Protein AF-A0A319CTD7-F1 (afdb_monomer_lite)

Foldseek 3Di:
DDDDDDFDAFAPCPHPLNVVQLPDPPPPPVVPLDCVQKAWDPDCPVVLDWDKFFAAQKIWTAALLRATAKIKGQFLFFDQSMKMKGALPQDAQLVLVSNLVVSSVLSQQLVRHAFKRAAARHSVQFPIWIARQLGKIKTWGFAADPDPPPDGGQKTWMWIWDDFLQKIKIKTKMFGPFPVSVLNGIWHDNRIDMHDNDNQDPPCLRRDPPPDAWDWDADRPQQKIKIKGFSVSSDPVRCVQVVVPQFGIKIKIKGKDKPSHRFHCDPDIRCRSPPDDDRGGIIMMMMMIHTHIDHPRDDPSLGHGDDDDHDDDDNVLSNLLSCQLGQQWHWDDNHGDDRPDRRDLLTAIAGALSSPSHRWRALVSLLVSLVSLLVLLVVLVVPDDDRSVVSNVSSLSRLVSPLVLLLPADAPPQQQDWRTARRSSDGDDPSSCVSPPDTPSLQNSLSNLVSNLSSCVRNPVDDPVCVVVLVSNLRSVLVVQVVQCVQCVPPPLFHFDDDPVPDGHGDPVSSVSVLVSVVSCVVSVSDHDPGDDPVVD

Organism: NCBI:txid1448320

pLDDT: mean 79.02, std 16.35, range [29.17, 96.62]

Sequence (537 aa):
MSEFPYDPAPPQEKDPVFQSTLKVSQDTGLLETSDEYVSWLEEPSDNHMPLSFGADGVTASVGASGNLLQINRYLGAGVSGMFTADLENVPGPSRLPQRRECLQQCATDPRSGIGLLCGPENPGSISKIGYLHDRWPRFEIAVEHDGAHGWKHDICGSQQYHVADGVVTQHCQLEYHSRAALQRYLGLNSRLLIRDLDFCQPSDHSCKSGDDWHQKFQGPHGYSTIVTHNLLCISERAVEGAKEFDLDSVALVMAVFIDNKPCNIPSDSREWLSGDLQESGKVGVTMAYRLQLSSQNPHWISHIIKPSQALKLGFIFRRHLEHVLSVCTIPTTERPIKYDEPPSEDGKIALTCSDMSCHRVLTSASFFAIAFLLSVHAFLNAYEEGYAQTLKDRMKRVCEAHMKWVLTLKTQAEGIFMPYYWLSGKPFQDDCYRHCPSPNYLTETPLQVLMVTSIFQVLFPKTDSQKDFKSILEKRIESWYKHLKQIDPQGLSVWARKQDDGVPRYRLDDQIWIWRAMGCAEEMEFTPEGSYSSAGI

Radius of gyration: 25.44 Å; chains: 1; bounding box: 65×65×75 Å

Structure (mmCIF, N/CA/C/O backbone):
data_AF-A0A319CTD7-F1
#
_entry.id   AF-A0A319CTD7-F1
#
loop_
_atom_site.group_PDB
_atom_site.id
_atom_site.type_symbol
_atom_site.label_atom_id
_atom_site.label_alt_id
_atom_site.label_comp_id
_atom_site.label_asym_id
_atom_site.label_entity_id
_atom_site.label_seq_id
_atom_site.pdbx_PDB_ins_code
_atom_site.Cartn_x
_atom_site.Cartn_y
_atom_site.Cartn_z
_atom_site.occupancy
_atom_site.B_iso_or_equiv
_atom_site.auth_seq_id
_atom_site.auth_comp_id
_atom_site.auth_asym_id
_atom_site.auth_atom_id
_atom_site.pdbx_PDB_model_num
ATOM 1 N N . MET A 1 1 ? 9.669 -44.229 -3.290 1.00 35.53 1 MET A N 1
ATOM 2 C CA . MET A 1 1 ? 9.749 -43.476 -4.555 1.00 35.53 1 MET A CA 1
ATOM 3 C C . MET A 1 1 ? 8.506 -43.809 -5.354 1.00 35.53 1 MET A C 1
ATOM 5 O O . MET A 1 1 ? 8.463 -44.851 -5.989 1.00 35.53 1 MET A O 1
ATOM 9 N N . SER A 1 2 ? 7.466 -42.994 -5.208 1.00 29.17 2 SER A N 1
ATOM 10 C CA . SER A 1 2 ? 6.282 -43.011 -6.066 1.00 29.17 2 SER A CA 1
ATOM 11 C C . SER A 1 2 ? 6.485 -41.950 -7.140 1.00 29.17 2 SER A C 1
ATOM 13 O O . SER A 1 2 ? 6.845 -40.822 -6.807 1.00 29.17 2 SER A O 1
ATOM 15 N N . GLU A 1 3 ? 6.291 -42.312 -8.403 1.00 31.38 3 GLU A N 1
ATOM 16 C CA . GLU A 1 3 ? 6.330 -41.355 -9.508 1.00 31.38 3 GLU A CA 1
ATOM 17 C C . GLU A 1 3 ? 5.142 -40.397 -9.363 1.00 31.38 3 GLU A C 1
ATOM 19 O O . GLU A 1 3 ? 3.986 -40.825 -9.346 1.00 31.38 3 GLU A O 1
ATOM 24 N N . PHE A 1 4 ? 5.426 -39.104 -9.200 1.00 29.66 4 PHE A N 1
ATOM 25 C CA . PHE A 1 4 ? 4.397 -38.070 -9.268 1.00 29.66 4 PHE A CA 1
ATOM 26 C C . PHE A 1 4 ? 3.940 -37.914 -10.729 1.00 29.66 4 PHE A C 1
ATOM 28 O O . PHE A 1 4 ? 4.763 -38.068 -11.637 1.00 29.66 4 PHE A O 1
ATOM 35 N N . PRO A 1 5 ? 2.647 -37.644 -10.983 1.00 36.75 5 PRO A N 1
ATOM 36 C CA . PRO A 1 5 ? 2.139 -37.513 -12.341 1.00 36.75 5 PRO A CA 1
ATOM 37 C C . PRO A 1 5 ? 2.815 -36.343 -13.061 1.00 36.75 5 PRO A C 1
ATOM 39 O O . PRO A 1 5 ? 2.980 -35.265 -12.494 1.00 36.75 5 PRO A O 1
ATOM 42 N N . TYR A 1 6 ? 3.194 -36.590 -14.315 1.00 34.81 6 TYR A N 1
ATOM 43 C CA . TYR A 1 6 ? 3.879 -35.641 -15.191 1.00 34.81 6 TYR A CA 1
ATOM 44 C C . TYR A 1 6 ? 3.127 -34.303 -15.282 1.00 34.81 6 TYR A C 1
ATOM 46 O O . TYR A 1 6 ? 1.951 -34.274 -15.653 1.00 34.81 6 TYR A O 1
ATOM 54 N N . ASP A 1 7 ? 3.843 -33.215 -15.004 1.00 44.25 7 ASP A N 1
ATOM 55 C CA . ASP A 1 7 ? 3.448 -31.842 -15.328 1.00 44.25 7 ASP A CA 1
ATOM 56 C C . ASP A 1 7 ? 3.131 -31.747 -16.840 1.00 44.25 7 ASP A C 1
ATOM 58 O O . ASP A 1 7 ? 3.917 -32.262 -17.653 1.00 44.25 7 ASP A O 1
ATOM 62 N N . PRO A 1 8 ? 1.983 -31.178 -17.268 1.00 43.00 8 PRO A N 1
ATOM 63 C CA . PRO A 1 8 ? 1.729 -30.933 -18.682 1.00 43.00 8 PRO A CA 1
ATOM 64 C C . PRO A 1 8 ? 2.849 -30.069 -19.269 1.00 43.00 8 PRO A C 1
ATOM 66 O O . PRO A 1 8 ? 3.011 -28.910 -18.898 1.00 43.00 8 PRO A O 1
ATOM 69 N N . ALA A 1 9 ? 3.603 -30.645 -20.214 1.00 44.94 9 ALA A N 1
ATOM 70 C CA . ALA A 1 9 ? 4.763 -29.998 -20.820 1.00 44.94 9 ALA A CA 1
ATOM 71 C C . ALA A 1 9 ? 4.453 -28.541 -21.221 1.00 44.94 9 ALA A C 1
ATOM 73 O O . ALA A 1 9 ? 3.391 -28.302 -21.811 1.00 44.94 9 ALA A O 1
ATOM 74 N N . PRO A 1 10 ? 5.356 -27.579 -20.930 1.00 45.25 10 PRO A N 1
ATOM 75 C CA . PRO A 1 10 ? 5.086 -26.160 -21.124 1.00 45.25 10 PRO A CA 1
ATOM 76 C C . PRO A 1 10 ? 4.577 -25.891 -22.548 1.00 45.25 10 PRO A C 1
ATOM 78 O O . PRO A 1 10 ? 5.144 -26.424 -23.510 1.00 45.25 10 PRO A O 1
ATOM 81 N N . PRO A 1 11 ? 3.502 -25.091 -22.691 1.00 48.28 11 PRO A N 1
ATOM 82 C CA . PRO A 1 11 ? 2.771 -24.923 -23.947 1.00 48.28 11 PRO A CA 1
ATOM 83 C C . PRO A 1 11 ? 3.738 -24.494 -25.043 1.00 48.28 11 PRO A C 1
ATOM 85 O O . PRO A 1 11 ? 4.484 -23.546 -24.835 1.00 48.28 11 PRO A O 1
ATOM 88 N N . GLN A 1 12 ? 3.771 -25.157 -26.199 1.00 57.97 12 GLN A N 1
ATOM 89 C CA . GLN A 1 12 ? 4.714 -24.766 -27.257 1.00 57.97 12 GLN A CA 1
ATOM 90 C C . GLN A 1 12 ? 4.512 -23.294 -27.655 1.00 57.97 12 GLN A C 1
ATOM 92 O O . GLN A 1 12 ? 3.413 -22.770 -27.531 1.00 57.97 12 GLN A O 1
ATOM 97 N N . GLU A 1 13 ? 5.529 -22.626 -28.205 1.00 50.50 13 GLU A N 1
ATOM 98 C CA . GLU A 1 13 ? 5.428 -21.213 -28.626 1.00 50.50 13 GLU A CA 1
ATOM 99 C C . GLU A 1 13 ? 4.210 -20.936 -29.539 1.00 50.50 13 GLU A C 1
ATOM 101 O O . GLU A 1 13 ? 3.640 -19.849 -29.523 1.00 50.50 13 GLU A O 1
ATOM 106 N N . LYS A 1 14 ? 3.769 -21.940 -30.308 1.00 62.22 14 LYS A N 1
ATOM 107 C CA . LYS A 1 14 ? 2.599 -21.891 -31.205 1.00 62.22 14 LYS A CA 1
ATOM 108 C C . LYS A 1 14 ? 1.255 -22.193 -30.525 1.00 62.22 14 LYS A C 1
ATOM 110 O O . LYS A 1 14 ? 0.241 -22.256 -31.218 1.00 62.22 14 LYS A O 1
ATOM 115 N N . ASP A 1 15 ? 1.238 -22.427 -29.216 1.00 59.22 15 ASP A N 1
ATOM 116 C CA . ASP A 1 15 ? 0.028 -22.720 -28.453 1.00 59.22 15 ASP A CA 1
ATOM 117 C C . ASP A 1 15 ? -0.979 -21.558 -28.585 1.00 59.22 15 ASP A C 1
ATOM 119 O O . ASP A 1 15 ? -0.602 -20.400 -28.378 1.00 59.22 15 ASP A O 1
ATOM 123 N N . PRO A 1 16 ? -2.252 -21.821 -28.940 1.00 49.69 16 PRO A N 1
ATOM 124 C CA . PRO A 1 16 ? -3.228 -20.762 -29.178 1.00 49.69 16 PRO A CA 1
ATOM 125 C C . PRO A 1 16 ? -3.486 -19.855 -27.973 1.00 49.69 16 PRO A C 1
ATOM 127 O O . PRO A 1 16 ? -3.772 -18.678 -28.178 1.00 49.69 16 PRO A O 1
ATOM 130 N N . VAL A 1 17 ? -3.377 -20.373 -26.746 1.00 47.75 17 VAL A N 1
ATOM 131 C CA . VAL A 1 17 ? -3.600 -19.623 -25.502 1.00 47.75 17 VAL A CA 1
ATOM 132 C C . VAL A 1 17 ? -2.370 -18.770 -25.172 1.00 47.75 17 VAL A C 1
ATOM 134 O O . VAL A 1 17 ? -2.506 -17.615 -24.761 1.00 47.75 17 VAL A O 1
ATOM 137 N N . PHE A 1 18 ? -1.162 -19.279 -25.437 1.00 48.22 18 PHE A N 1
ATOM 138 C CA . PHE A 1 18 ? 0.084 -18.510 -25.316 1.00 48.22 18 PHE A CA 1
ATOM 139 C C . PHE A 1 18 ? 0.149 -17.397 -26.379 1.00 48.22 18 PHE A C 1
ATOM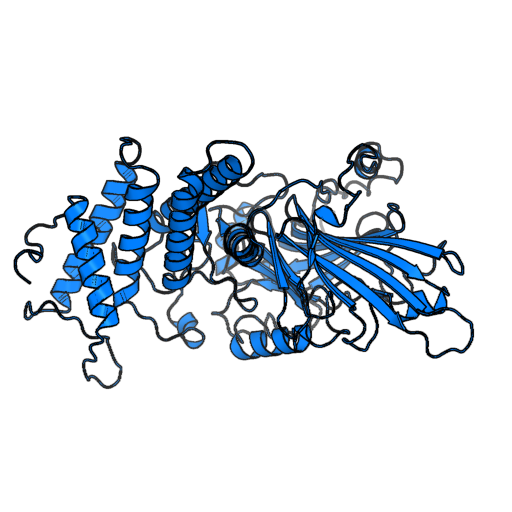 141 O O . PHE A 1 18 ? 0.483 -16.251 -26.088 1.00 48.22 18 PHE A O 1
ATOM 148 N N . GLN A 1 19 ? -0.290 -17.684 -27.605 1.00 54.03 19 GLN A N 1
ATOM 149 C CA . GLN A 1 19 ? -0.370 -16.707 -28.692 1.00 54.03 19 GLN A CA 1
ATOM 150 C C . GLN A 1 19 ? -1.512 -15.692 -28.519 1.00 54.03 19 GLN A C 1
ATOM 152 O O . GLN A 1 19 ? -1.326 -14.520 -28.837 1.00 54.03 19 GLN A O 1
ATOM 157 N N . SER A 1 20 ? -2.683 -16.071 -27.988 1.00 50.31 20 SER A N 1
ATOM 158 C CA . SER A 1 20 ? -3.747 -15.099 -27.664 1.00 50.31 20 SER A CA 1
ATOM 159 C C . SER A 1 20 ? -3.360 -14.162 -26.521 1.00 50.31 20 SER A C 1
ATOM 161 O O . SER A 1 20 ? -3.875 -13.053 -26.438 1.00 50.31 20 SER A O 1
ATOM 163 N N . THR A 1 21 ? -2.448 -14.618 -25.665 1.00 43.25 21 THR A N 1
ATOM 164 C CA . THR A 1 21 ? -1.842 -13.863 -24.565 1.00 43.25 21 THR A CA 1
ATOM 165 C C . THR A 1 21 ? -0.798 -12.868 -25.066 1.00 43.25 21 THR A C 1
ATOM 167 O O . THR A 1 21 ? -0.842 -11.696 -24.704 1.00 43.25 21 THR A O 1
ATOM 170 N N . LEU A 1 22 ? 0.124 -13.321 -25.924 1.00 41.09 22 LEU A N 1
ATOM 171 C CA . LEU A 1 22 ? 1.180 -12.485 -26.507 1.00 41.09 22 LEU A CA 1
ATOM 172 C C . LEU A 1 22 ? 0.671 -11.492 -27.557 1.00 41.09 22 LEU A C 1
ATOM 174 O O . LEU A 1 22 ? 1.380 -10.545 -27.897 1.00 41.0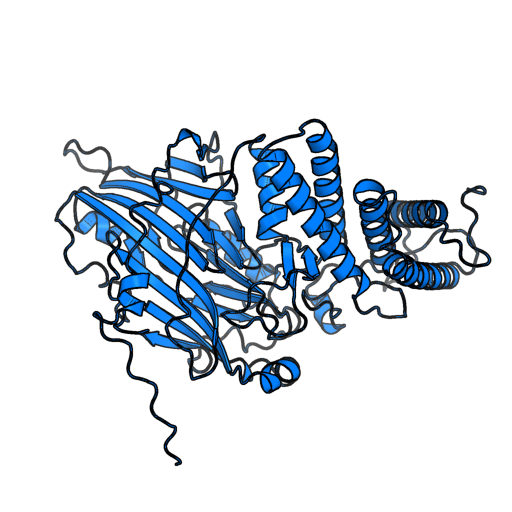9 22 LEU A O 1
ATOM 178 N N . LYS A 1 23 ? -0.559 -11.664 -28.053 1.00 47.00 23 LYS A N 1
ATOM 179 C CA . LYS A 1 23 ? -1.277 -10.628 -28.799 1.00 47.00 23 LYS A CA 1
ATOM 180 C C . LYS A 1 23 ? -1.644 -9.472 -27.870 1.00 47.00 23 LYS A C 1
ATOM 182 O O . LYS A 1 23 ? -2.797 -9.306 -27.474 1.00 47.00 23 LYS A O 1
ATOM 187 N N . VAL A 1 24 ? -0.641 -8.636 -27.593 1.00 42.53 24 VAL A N 1
ATOM 188 C CA . VAL A 1 24 ? -0.827 -7.246 -27.175 1.00 42.53 24 VAL A CA 1
ATOM 189 C C . VAL A 1 24 ? -1.903 -6.647 -28.072 1.00 42.53 24 VAL A C 1
ATOM 191 O O . VAL A 1 24 ? -1.808 -6.713 -29.300 1.00 42.53 24 VAL A O 1
ATOM 194 N N . SER A 1 25 ? -2.939 -6.089 -27.453 1.00 38.16 25 SER A N 1
ATOM 195 C CA . SER A 1 25 ? -3.988 -5.391 -28.181 1.00 38.16 25 SER A CA 1
ATOM 196 C C . SER A 1 25 ? -3.368 -4.180 -28.873 1.00 38.16 25 SER A C 1
ATOM 198 O O . SER A 1 25 ? -3.111 -3.161 -28.236 1.00 38.16 25 SER A O 1
ATOM 200 N N . GLN A 1 26 ? -3.133 -4.272 -30.183 1.00 39.84 26 GLN A N 1
ATOM 201 C CA . GLN A 1 26 ? -2.740 -3.109 -30.985 1.00 39.84 26 GLN A CA 1
ATOM 202 C C . GLN A 1 26 ? -3.813 -2.002 -30.911 1.00 39.84 26 GLN A C 1
ATOM 204 O O . GLN A 1 26 ? -3.487 -0.831 -31.060 1.00 39.84 26 GLN A O 1
ATOM 209 N N . ASP A 1 27 ? -5.055 -2.366 -30.563 1.00 35.69 27 ASP A N 1
ATOM 210 C CA . ASP A 1 27 ? -6.181 -1.457 -30.326 1.00 35.69 27 ASP A CA 1
ATOM 211 C C . ASP A 1 27 ? -6.210 -0.823 -28.917 1.00 35.69 27 ASP A C 1
ATOM 213 O O . ASP A 1 27 ? -7.039 0.050 -28.657 1.00 35.69 27 ASP A O 1
ATOM 217 N N . THR A 1 28 ? -5.334 -1.208 -27.972 1.00 41.44 28 THR A N 1
ATOM 218 C CA . THR A 1 28 ? -5.197 -0.427 -26.725 1.00 41.44 28 THR A CA 1
ATOM 219 C C . THR A 1 28 ? -4.349 0.817 -26.979 1.00 41.44 28 THR A C 1
ATOM 221 O O . THR A 1 28 ? -3.153 0.821 -26.694 1.00 41.44 28 THR A O 1
ATOM 224 N N . GLY A 1 29 ? -4.991 1.894 -27.450 1.00 38.78 29 GLY A N 1
ATOM 225 C CA . GLY A 1 29 ? -4.444 3.261 -27.571 1.00 38.78 29 GLY A CA 1
ATOM 226 C C . GLY A 1 29 ? -4.128 3.930 -26.222 1.00 38.78 29 GLY A C 1
ATOM 227 O O . GLY A 1 29 ? -4.472 5.079 -25.982 1.00 38.78 29 GLY A O 1
ATOM 228 N N . LEU A 1 30 ? -3.532 3.166 -25.308 1.00 41.50 30 LEU A N 1
ATOM 229 C CA . LEU A 1 30 ? -3.219 3.491 -23.915 1.00 41.50 30 LEU A CA 1
ATOM 230 C C . LEU A 1 30 ? -1.711 3.645 -23.677 1.00 41.50 30 LEU A C 1
ATOM 232 O O . LEU A 1 30 ? -1.299 4.075 -22.603 1.00 41.50 30 LEU A O 1
ATOM 236 N N . LEU A 1 31 ? -0.901 3.301 -24.683 1.00 45.28 31 LEU A N 1
ATOM 237 C CA . LEU A 1 31 ? 0.537 3.567 -24.742 1.00 45.28 31 LEU A CA 1
ATOM 238 C C . LEU A 1 31 ? 0.883 4.804 -25.586 1.00 45.28 31 LEU A C 1
ATOM 240 O O . LEU A 1 31 ? 2.048 5.187 -25.635 1.00 45.28 31 LEU A O 1
ATOM 244 N N . GLU A 1 32 ? -0.109 5.494 -26.162 1.00 43.88 32 GLU A N 1
ATOM 245 C CA . GLU A 1 32 ? 0.048 6.915 -26.490 1.00 43.88 32 GLU A CA 1
ATOM 246 C C . GLU A 1 32 ? 0.037 7.713 -25.181 1.00 43.88 32 GLU A C 1
ATOM 248 O O . GLU A 1 32 ? -0.953 8.330 -24.785 1.00 43.88 32 GLU A O 1
ATOM 253 N N . THR A 1 33 ? 1.167 7.670 -24.472 1.00 51.50 33 THR A N 1
ATOM 254 C CA . THR A 1 33 ? 1.425 8.463 -23.271 1.00 51.50 33 THR A CA 1
ATOM 255 C C . THR A 1 33 ? 1.647 9.921 -23.658 1.00 51.50 33 THR A C 1
ATOM 257 O O . THR A 1 33 ? 2.750 10.448 -23.516 1.00 51.50 33 THR A O 1
ATOM 260 N N . SER A 1 34 ? 0.592 10.570 -24.161 1.00 57.00 34 SER A N 1
ATOM 261 C CA . SER A 1 34 ? 0.551 12.018 -24.336 1.00 57.00 34 SER A CA 1
ATOM 262 C C . SER A 1 34 ? 1.003 12.668 -23.031 1.00 57.00 34 SER A C 1
ATOM 264 O O . SER A 1 34 ? 0.400 12.449 -21.973 1.00 57.00 34 SER A O 1
ATOM 266 N N . ASP A 1 35 ? 2.068 13.470 -23.106 1.00 64.88 35 ASP A N 1
ATOM 267 C CA . ASP A 1 35 ? 2.634 14.176 -21.951 1.00 64.88 35 ASP A CA 1
ATOM 268 C C . ASP A 1 35 ? 1.602 15.096 -21.275 1.00 64.88 35 ASP A C 1
ATOM 270 O O . ASP A 1 35 ? 1.760 15.453 -20.110 1.00 64.88 35 ASP A O 1
ATOM 274 N N . GLU A 1 36 ? 0.493 15.400 -21.960 1.00 68.19 36 GLU A N 1
ATOM 275 C CA . GLU A 1 36 ? -0.690 16.056 -21.409 1.00 68.19 36 GLU A CA 1
ATOM 276 C C . GLU A 1 36 ? -1.218 15.386 -20.126 1.00 68.19 36 GLU A C 1
ATOM 278 O O . GLU A 1 36 ? -1.726 16.082 -19.243 1.00 68.19 36 GLU A O 1
ATOM 283 N N . TYR A 1 37 ? -1.091 14.063 -19.973 1.00 70.75 37 TYR A N 1
ATOM 284 C CA . TYR A 1 37 ? -1.564 13.330 -18.789 1.00 70.75 37 TYR A CA 1
ATOM 285 C C . TYR A 1 37 ? -0.498 13.093 -17.714 1.00 70.75 37 TYR A C 1
ATOM 287 O O . TYR A 1 37 ? -0.826 12.555 -16.649 1.00 70.75 37 TYR A O 1
ATOM 295 N N . VAL A 1 38 ? 0.749 13.506 -17.954 1.00 75.69 38 VAL A N 1
ATOM 296 C CA . VAL A 1 38 ? 1.815 13.423 -16.955 1.00 75.69 38 VAL A CA 1
ATOM 297 C C . VAL A 1 38 ? 1.849 14.706 -16.146 1.00 75.69 38 VAL A C 1
ATOM 299 O O . VAL A 1 38 ? 1.927 15.812 -16.675 1.00 75.69 38 VAL A O 1
ATOM 302 N N . SER A 1 39 ? 1.811 14.555 -14.829 1.00 78.44 39 SER A N 1
ATOM 303 C CA . SER A 1 39 ? 2.027 15.669 -13.914 1.00 78.44 39 SER A CA 1
ATOM 304 C C . SER A 1 39 ? 3.464 15.615 -13.415 1.00 78.44 39 SER A C 1
ATOM 306 O O . SER A 1 39 ? 3.810 14.752 -12.608 1.00 78.44 39 SER A O 1
ATOM 308 N N . TRP A 1 40 ? 4.302 16.491 -13.966 1.00 84.81 40 TRP A N 1
ATOM 309 C CA . TRP A 1 40 ? 5.715 16.626 -13.618 1.00 84.81 40 TRP A CA 1
ATOM 310 C C . TRP A 1 40 ? 5.889 17.339 -12.275 1.00 84.81 40 TRP A C 1
ATOM 312 O O . TRP A 1 40 ? 5.128 18.249 -11.949 1.00 84.81 40 TRP A O 1
ATOM 322 N N . LEU A 1 41 ? 6.899 16.934 -11.506 1.00 79.75 41 LEU A N 1
ATOM 323 C CA . LEU A 1 41 ? 7.380 17.696 -10.356 1.00 79.75 41 LEU A CA 1
ATOM 324 C C . LEU A 1 41 ? 8.176 18.901 -10.873 1.00 79.75 41 LEU A C 1
ATOM 326 O O . LEU A 1 41 ? 9.040 18.732 -11.731 1.00 79.75 41 LEU A O 1
ATOM 330 N N . GLU A 1 42 ? 7.866 20.101 -10.375 1.00 67.06 42 GLU A N 1
ATOM 331 C CA . GLU A 1 42 ? 8.428 21.354 -10.907 1.00 67.06 42 GLU A CA 1
ATOM 332 C C . GLU A 1 42 ? 9.948 21.450 -10.703 1.00 67.06 42 GLU A C 1
ATOM 334 O O . GLU A 1 42 ? 10.643 21.926 -11.596 1.00 67.06 42 GLU A O 1
ATOM 339 N N . GLU A 1 43 ? 10.473 20.895 -9.603 1.00 60.12 43 GLU A N 1
ATOM 340 C CA . GLU A 1 43 ? 11.905 20.649 -9.404 1.00 60.12 43 GLU A CA 1
ATOM 341 C C . GLU A 1 43 ? 12.127 19.299 -8.688 1.00 60.12 43 GLU A C 1
ATOM 343 O O . GLU A 1 43 ? 11.400 18.973 -7.743 1.00 60.12 43 GLU A O 1
ATOM 348 N N . PRO A 1 44 ? 13.144 18.497 -9.066 1.00 54.88 44 PRO A N 1
ATOM 349 C CA . PRO A 1 44 ? 13.590 17.339 -8.293 1.00 54.88 44 PRO A CA 1
ATOM 350 C C . PRO A 1 44 ? 14.471 17.778 -7.103 1.00 54.88 44 PRO A C 1
ATOM 352 O O . PRO A 1 44 ? 15.585 17.288 -6.935 1.00 54.88 44 PRO A O 1
ATOM 355 N N . SER A 1 45 ? 13.984 18.712 -6.280 1.00 47.75 45 SER A N 1
ATOM 356 C CA . SER A 1 45 ? 14.713 19.272 -5.133 1.00 47.75 45 SER A CA 1
ATOM 357 C C . SER A 1 45 ? 15.046 18.185 -4.102 1.00 47.75 45 SER A C 1
ATOM 359 O O . SER A 1 45 ? 14.140 17.708 -3.415 1.00 47.75 45 SER A O 1
ATOM 361 N N . ASP A 1 46 ? 16.319 17.780 -4.019 1.00 55.50 46 ASP A N 1
ATOM 362 C CA . ASP A 1 46 ? 16.877 16.794 -3.074 1.00 55.50 46 ASP A CA 1
ATOM 363 C C . ASP A 1 46 ? 15.967 15.577 -2.814 1.00 55.50 46 ASP A C 1
ATOM 365 O O . ASP A 1 46 ? 15.804 15.112 -1.681 1.00 55.50 46 ASP A O 1
ATOM 369 N N . ASN A 1 47 ? 15.332 15.064 -3.878 1.00 55.72 47 ASN A N 1
ATOM 370 C CA . ASN A 1 47 ? 14.262 14.065 -3.801 1.00 55.72 47 ASN A CA 1
ATOM 371 C C . ASN A 1 47 ? 14.804 12.646 -3.540 1.00 55.72 47 ASN A C 1
ATOM 373 O O . ASN A 1 47 ? 14.610 11.710 -4.309 1.00 55.72 47 ASN A O 1
ATOM 377 N N . HIS A 1 48 ? 15.450 12.478 -2.389 1.00 68.50 48 HIS A N 1
ATOM 378 C CA . HIS A 1 48 ? 15.913 11.213 -1.821 1.00 68.50 48 HIS A CA 1
ATOM 379 C C . HIS A 1 48 ? 14.772 10.303 -1.331 1.00 68.50 48 HIS A C 1
ATOM 381 O O . HIS A 1 48 ? 15.028 9.225 -0.792 1.00 68.50 48 HIS A O 1
ATOM 387 N N . MET A 1 49 ? 13.512 10.738 -1.454 1.00 81.00 49 MET A N 1
ATOM 388 C CA . MET A 1 49 ? 12.365 9.979 -0.972 1.00 81.00 49 MET A CA 1
ATOM 389 C C . MET A 1 49 ? 11.857 8.984 -2.028 1.00 81.00 49 MET A C 1
ATOM 391 O O . MET A 1 49 ? 11.533 9.389 -3.144 1.00 81.00 49 MET A O 1
ATOM 395 N N . PRO A 1 50 ? 11.730 7.692 -1.680 1.00 89.88 50 PRO A N 1
ATOM 396 C CA . PRO A 1 50 ? 11.172 6.683 -2.575 1.00 89.88 50 PRO A CA 1
ATOM 397 C C . PRO A 1 50 ? 9.691 6.932 -2.887 1.00 89.88 50 PRO A C 1
ATOM 399 O O . PRO A 1 50 ? 8.894 7.294 -2.017 1.00 89.88 50 PRO A O 1
ATOM 402 N N . LEU A 1 51 ? 9.297 6.667 -4.131 1.00 92.25 51 LEU A N 1
ATOM 403 C CA . LEU A 1 51 ? 7.933 6.860 -4.615 1.00 92.25 51 LEU A CA 1
ATOM 404 C C . LEU A 1 51 ? 7.178 5.530 -4.540 1.00 92.25 51 LEU A C 1
ATOM 406 O O . LEU A 1 51 ? 7.520 4.578 -5.237 1.00 92.25 51 LEU A O 1
ATOM 410 N N . SER A 1 52 ? 6.135 5.453 -3.712 1.00 93.38 52 SER A N 1
ATOM 411 C CA . SER A 1 52 ? 5.286 4.252 -3.622 1.00 93.38 52 SER A CA 1
ATOM 412 C C . SER A 1 52 ? 3.997 4.383 -4.433 1.00 93.38 52 SER A C 1
ATOM 414 O O . SER A 1 52 ? 3.418 5.465 -4.487 1.00 93.38 52 SER A O 1
ATOM 416 N N . PHE A 1 53 ? 3.524 3.296 -5.036 1.00 93.38 53 PHE A N 1
ATOM 417 C CA . PHE A 1 53 ? 2.338 3.218 -5.902 1.00 93.38 53 PHE A CA 1
ATOM 418 C C . PHE A 1 53 ? 1.701 1.817 -5.808 1.00 93.38 53 PHE A C 1
ATOM 420 O O . PHE A 1 53 ? 2.305 0.914 -5.234 1.00 93.38 53 PHE A O 1
ATOM 427 N N . GLY A 1 54 ? 0.474 1.616 -6.301 1.00 91.88 54 GLY A N 1
ATOM 428 C CA . GLY A 1 54 ? -0.201 0.321 -6.144 1.00 91.88 54 GLY A CA 1
ATOM 429 C C . GLY A 1 54 ? -1.546 0.166 -6.855 1.00 91.88 54 GLY A C 1
ATOM 430 O O . GLY A 1 54 ? -2.040 1.085 -7.518 1.00 91.88 54 GLY A O 1
ATOM 431 N N . ALA A 1 55 ? -2.129 -1.024 -6.724 1.00 85.19 55 ALA A N 1
ATOM 432 C CA . ALA A 1 55 ? -3.487 -1.400 -7.114 1.00 85.19 55 ALA A CA 1
ATOM 433 C C . ALA A 1 55 ? -3.907 -2.671 -6.368 1.00 85.19 55 ALA A C 1
ATOM 435 O O . ALA A 1 55 ? -3.106 -3.592 -6.250 1.00 85.19 55 ALA A O 1
ATOM 436 N N . ASP A 1 56 ? -5.161 -2.745 -5.920 1.00 82.81 56 ASP A N 1
ATOM 437 C CA . ASP A 1 56 ? -5.847 -4.011 -5.609 1.00 82.81 56 ASP A CA 1
ATOM 438 C C . ASP A 1 56 ? -5.072 -4.962 -4.669 1.00 82.81 56 ASP A C 1
ATOM 440 O O . ASP A 1 56 ? -5.044 -6.179 -4.842 1.00 82.81 56 ASP A O 1
ATOM 444 N N . GLY A 1 57 ? -4.417 -4.387 -3.652 1.00 85.44 57 GLY A N 1
ATOM 445 C CA . GLY A 1 57 ? -3.632 -5.121 -2.652 1.00 85.44 57 GLY A CA 1
ATOM 446 C C . GLY A 1 57 ? -2.181 -5.412 -3.033 1.00 85.44 57 GLY A C 1
ATOM 447 O O . GLY A 1 57 ? -1.457 -5.969 -2.208 1.00 85.44 57 GLY A O 1
ATOM 448 N N . VAL A 1 58 ? -1.747 -5.012 -4.231 1.00 89.75 58 VAL A N 1
ATOM 449 C CA . VAL A 1 58 ? -0.342 -4.939 -4.649 1.00 89.75 58 VAL A CA 1
ATOM 450 C C . VAL A 1 58 ? 0.165 -3.510 -4.507 1.00 89.75 58 VAL A C 1
ATOM 452 O O . VAL A 1 58 ? -0.443 -2.567 -5.014 1.00 89.75 58 VAL A O 1
ATOM 455 N N . THR A 1 59 ? 1.317 -3.348 -3.865 1.00 94.88 59 THR A N 1
ATOM 456 C CA . THR A 1 59 ? 2.048 -2.079 -3.804 1.00 94.88 59 THR A CA 1
ATOM 457 C C . THR A 1 59 ? 3.474 -2.267 -4.297 1.00 94.88 59 THR A C 1
ATOM 459 O O . THR A 1 59 ? 4.009 -3.373 -4.312 1.00 94.88 59 THR A O 1
ATOM 462 N N . ALA A 1 60 ? 4.100 -1.180 -4.713 1.00 95.81 60 ALA A N 1
ATOM 463 C CA . ALA A 1 60 ? 5.486 -1.138 -5.137 1.00 95.81 60 ALA A CA 1
ATOM 464 C C . ALA A 1 60 ? 6.113 0.186 -4.706 1.00 95.81 60 ALA A C 1
ATOM 466 O O . ALA A 1 60 ? 5.413 1.190 -4.551 1.00 95.81 60 ALA A O 1
ATOM 467 N N . SER A 1 61 ? 7.431 0.194 -4.534 1.00 96.12 61 SER A N 1
ATOM 468 C CA . SER A 1 61 ? 8.203 1.400 -4.225 1.00 96.12 61 SER A CA 1
ATOM 469 C C . SER A 1 61 ? 9.399 1.496 -5.160 1.00 96.12 61 SER A C 1
ATOM 471 O O . SER A 1 61 ? 10.126 0.518 -5.303 1.00 96.12 61 SER A O 1
ATOM 473 N N . VAL A 1 62 ? 9.626 2.661 -5.765 1.00 95.19 62 VAL A N 1
ATOM 474 C CA . VAL A 1 62 ? 10.798 2.958 -6.608 1.00 95.19 62 VAL A CA 1
ATOM 475 C C . VAL A 1 62 ? 11.685 4.014 -5.952 1.00 95.19 62 VAL A C 1
ATOM 477 O O . VAL A 1 62 ? 11.194 4.862 -5.207 1.00 95.19 62 VAL A O 1
ATOM 480 N N . GLY A 1 63 ? 12.991 3.948 -6.198 1.00 93.06 63 GLY A N 1
ATOM 481 C CA . GLY A 1 63 ? 13.960 4.936 -5.726 1.00 93.06 63 GLY A CA 1
ATOM 482 C C . GLY A 1 63 ? 13.919 6.240 -6.524 1.00 93.06 63 GLY A C 1
ATOM 483 O O . GLY A 1 63 ? 13.209 6.362 -7.524 1.00 93.06 63 GLY A O 1
ATOM 484 N N . ALA A 1 64 ? 14.740 7.202 -6.106 1.00 90.06 64 ALA A N 1
ATOM 485 C CA . ALA A 1 64 ? 14.979 8.445 -6.837 1.00 90.06 64 ALA A CA 1
ATOM 486 C C . ALA A 1 64 ? 15.525 8.179 -8.252 1.00 90.06 64 ALA A C 1
ATOM 488 O O . ALA A 1 64 ? 15.184 8.896 -9.186 1.00 90.06 64 ALA A O 1
ATOM 489 N N . SER A 1 65 ? 16.308 7.102 -8.406 1.00 89.56 65 SER A N 1
ATOM 490 C CA . SER A 1 65 ? 16.843 6.580 -9.671 1.00 89.56 65 SER A CA 1
ATOM 491 C C . SER A 1 65 ? 15.810 5.903 -10.581 1.00 89.56 65 SER A C 1
ATOM 493 O O . SER A 1 65 ? 16.183 5.324 -11.595 1.00 89.56 65 SER A O 1
ATOM 495 N N . GLY A 1 66 ? 14.534 5.872 -10.199 1.00 92.06 66 GLY A N 1
ATOM 496 C CA . GLY A 1 66 ? 13.510 5.117 -10.915 1.00 92.06 66 GLY A CA 1
ATOM 497 C C . GLY A 1 66 ? 13.580 3.603 -10.732 1.00 92.06 66 GLY A C 1
ATOM 498 O O . GLY A 1 66 ? 12.613 2.936 -11.068 1.00 92.06 66 GLY A O 1
ATOM 499 N N . ASN A 1 67 ? 14.639 3.032 -10.151 1.00 94.19 67 ASN A N 1
ATOM 500 C CA . ASN A 1 67 ? 14.722 1.587 -9.922 1.00 94.19 67 ASN A CA 1
ATOM 501 C C . ASN A 1 67 ? 13.663 1.093 -8.926 1.00 94.19 67 ASN A C 1
ATOM 503 O O . ASN A 1 67 ? 13.428 1.710 -7.885 1.00 94.19 67 ASN A O 1
ATOM 507 N N . LEU A 1 68 ? 13.085 -0.078 -9.191 1.00 95.88 68 LEU A N 1
ATOM 508 C CA . LEU A 1 68 ? 12.139 -0.746 -8.297 1.00 95.88 68 LEU A CA 1
ATOM 509 C C . LEU A 1 68 ? 12.860 -1.286 -7.053 1.00 95.88 68 LEU A C 1
ATOM 511 O O . LEU A 1 68 ? 13.785 -2.072 -7.177 1.00 95.88 68 LEU A O 1
ATOM 515 N N . LEU A 1 69 ? 12.448 -0.892 -5.849 1.00 96.00 69 LEU A N 1
ATOM 516 C CA . LEU A 1 69 ? 13.082 -1.300 -4.584 1.00 96.00 69 LEU A CA 1
ATOM 517 C C . LEU A 1 69 ? 12.414 -2.532 -3.969 1.00 96.00 69 LEU A C 1
ATOM 519 O O . LEU A 1 69 ? 13.092 -3.412 -3.442 1.00 96.00 69 LEU A O 1
ATOM 523 N N . GLN A 1 70 ? 11.080 -2.561 -4.012 1.00 95.88 70 GLN A N 1
ATOM 524 C CA . GLN A 1 70 ? 10.264 -3.629 -3.442 1.00 95.88 70 GLN A CA 1
ATOM 525 C C . GLN A 1 70 ? 8.879 -3.700 -4.094 1.00 95.88 70 GLN A C 1
ATOM 527 O O . GLN A 1 70 ? 8.355 -2.689 -4.572 1.00 95.88 70 GLN A O 1
ATOM 532 N N . ILE A 1 71 ? 8.271 -4.883 -4.031 1.00 96.62 71 ILE A N 1
ATOM 533 C CA . ILE A 1 71 ? 6.856 -5.144 -4.324 1.00 96.62 71 ILE A CA 1
ATOM 534 C C . ILE A 1 71 ? 6.245 -5.796 -3.088 1.00 96.62 71 ILE A C 1
ATOM 536 O O . ILE A 1 71 ? 6.807 -6.759 -2.580 1.00 96.62 71 ILE A O 1
ATOM 540 N N . ASN A 1 72 ? 5.084 -5.336 -2.632 1.00 96.00 72 ASN A N 1
ATOM 541 C CA . ASN A 1 72 ? 4.321 -6.002 -1.579 1.00 96.00 72 ASN A CA 1
ATOM 542 C C . ASN A 1 72 ? 2.984 -6.503 -2.130 1.00 96.00 72 ASN A C 1
ATOM 544 O O . ASN A 1 72 ? 2.387 -5.854 -2.989 1.00 96.00 72 ASN A O 1
ATOM 548 N N . ARG A 1 73 ? 2.486 -7.636 -1.628 1.00 94.00 73 ARG A N 1
ATOM 549 C CA . ARG A 1 73 ? 1.134 -8.124 -1.927 1.00 94.00 73 ARG A CA 1
ATOM 550 C C . ARG A 1 73 ? 0.504 -8.820 -0.731 1.00 94.00 73 ARG A C 1
ATOM 552 O O . ARG A 1 73 ? 1.114 -9.708 -0.132 1.00 94.00 73 ARG A O 1
ATOM 559 N N . TYR A 1 74 ? -0.746 -8.468 -0.433 1.00 90.62 74 TYR A N 1
ATOM 560 C CA . TYR A 1 74 ? -1.557 -9.266 0.478 1.00 90.62 74 TYR A CA 1
ATOM 561 C C . TYR A 1 74 ? -2.004 -10.549 -0.222 1.00 90.62 74 TYR A C 1
ATOM 563 O O . TYR A 1 74 ? -2.622 -10.510 -1.285 1.00 90.62 74 TYR A O 1
ATOM 571 N N . LEU A 1 75 ? -1.662 -11.684 0.378 1.00 88.94 75 LEU A N 1
ATOM 572 C CA . LEU A 1 75 ? -1.951 -13.022 -0.132 1.00 88.94 75 LEU A CA 1
ATOM 573 C C . LEU A 1 75 ? -2.852 -13.825 0.815 1.00 88.94 75 LEU A C 1
ATOM 575 O O . LEU A 1 75 ? -3.317 -14.895 0.441 1.00 88.94 75 LEU A O 1
ATOM 579 N N . GLY A 1 76 ? -3.102 -13.344 2.037 1.00 84.62 76 GLY A N 1
ATOM 580 C CA . GLY A 1 76 ? -3.914 -14.053 3.037 1.00 84.62 76 GLY A CA 1
ATOM 581 C C . GLY A 1 76 ? -3.254 -15.309 3.629 1.00 84.62 76 GLY A C 1
ATOM 582 O O . GLY A 1 76 ? -3.884 -16.014 4.412 1.00 84.62 76 GLY A O 1
ATOM 583 N N . ALA A 1 77 ? -1.989 -15.573 3.290 1.00 84.75 77 ALA A N 1
ATOM 584 C CA . ALA A 1 77 ? -1.146 -16.620 3.870 1.00 84.75 77 ALA A CA 1
ATOM 585 C C . ALA A 1 77 ? -0.053 -16.016 4.774 1.00 84.75 77 ALA A C 1
ATOM 587 O O . ALA A 1 77 ? 0.164 -14.804 4.768 1.00 84.75 77 ALA A O 1
ATOM 588 N N . GLY A 1 78 ? 0.657 -16.853 5.533 1.00 84.12 78 GLY A N 1
ATOM 589 C CA . GLY A 1 78 ? 1.655 -16.380 6.498 1.00 84.12 78 GLY A CA 1
ATOM 590 C C . GLY A 1 78 ? 1.033 -15.842 7.795 1.00 84.12 78 GLY A C 1
ATOM 591 O O . GLY A 1 78 ? -0.167 -15.978 8.047 1.00 84.12 78 GLY A O 1
ATOM 592 N N . VAL A 1 79 ? 1.862 -15.231 8.637 1.00 84.12 79 VAL A N 1
ATOM 593 C CA . VAL A 1 79 ? 1.455 -14.604 9.902 1.00 84.12 79 VAL A CA 1
ATOM 594 C C . VAL A 1 79 ? 0.841 -13.229 9.644 1.00 84.12 79 VAL A C 1
ATOM 596 O O . VAL A 1 79 ? -0.237 -12.929 10.169 1.00 84.12 79 VAL A O 1
ATOM 599 N N . SER A 1 80 ? 1.488 -12.402 8.816 1.00 86.69 80 SER A N 1
ATOM 600 C CA . SER A 1 80 ? 1.025 -11.033 8.549 1.00 86.69 80 SER A CA 1
ATOM 601 C C . SER A 1 80 ? -0.102 -10.966 7.508 1.00 86.69 80 SER A C 1
ATOM 603 O O . SER A 1 80 ? -0.928 -10.045 7.536 1.00 86.69 80 SER A O 1
ATOM 605 N N . GLY A 1 81 ? -0.150 -11.946 6.597 1.00 88.06 81 GLY A N 1
ATOM 606 C CA . GLY A 1 81 ? -0.981 -11.932 5.391 1.00 88.06 81 GLY A CA 1
ATOM 607 C C . GLY A 1 81 ? -0.335 -11.229 4.188 1.00 88.06 81 GLY A C 1
ATOM 608 O O . GLY A 1 81 ? -0.858 -11.345 3.081 1.00 88.06 81 GLY A O 1
ATOM 609 N N . MET A 1 82 ? 0.767 -10.497 4.388 1.00 92.12 82 MET A N 1
ATOM 610 C CA . MET A 1 82 ? 1.427 -9.639 3.400 1.00 92.12 82 MET A CA 1
ATOM 611 C C . MET A 1 82 ? 2.861 -10.096 3.157 1.00 92.12 82 MET A C 1
ATOM 613 O O . MET A 1 82 ? 3.674 -10.166 4.075 1.00 92.12 82 MET A O 1
ATOM 617 N N . PHE A 1 83 ? 3.188 -10.333 1.893 1.00 93.44 83 PHE A N 1
ATOM 618 C CA . PHE A 1 83 ? 4.544 -10.662 1.478 1.00 93.44 83 PHE A CA 1
ATOM 619 C C . PHE A 1 83 ? 5.187 -9.463 0.803 1.00 93.44 83 PHE A C 1
ATOM 621 O O . PHE A 1 83 ? 4.519 -8.724 0.081 1.00 93.44 83 PHE A O 1
ATOM 628 N N . THR A 1 84 ? 6.486 -9.303 1.017 1.00 95.44 84 THR A N 1
ATOM 629 C CA . THR A 1 84 ? 7.347 -8.393 0.264 1.00 95.44 84 THR A CA 1
ATOM 630 C C . THR A 1 84 ? 8.303 -9.204 -0.605 1.00 95.44 84 THR A C 1
ATOM 632 O O . THR A 1 84 ? 8.717 -10.298 -0.220 1.00 95.44 84 THR A O 1
ATOM 635 N N . ALA A 1 85 ? 8.637 -8.679 -1.775 1.00 95.62 85 ALA A N 1
ATOM 636 C CA . ALA A 1 85 ? 9.761 -9.099 -2.591 1.00 95.62 85 ALA A CA 1
ATOM 637 C C . ALA A 1 85 ? 10.684 -7.891 -2.751 1.00 95.62 85 ALA A C 1
ATOM 639 O O . ALA A 1 85 ? 10.286 -6.881 -3.333 1.00 95.62 85 ALA A O 1
ATOM 640 N N . ASP A 1 86 ? 11.887 -7.982 -2.197 1.00 95.75 86 ASP A N 1
ATOM 641 C CA . ASP A 1 86 ? 12.816 -6.865 -2.041 1.00 95.75 86 ASP A CA 1
ATOM 642 C C . ASP A 1 86 ? 14.276 -7.343 -2.038 1.00 95.75 86 ASP A C 1
ATOM 644 O O . ASP A 1 86 ? 14.560 -8.542 -2.048 1.00 95.75 86 ASP A O 1
ATOM 648 N N . LEU A 1 87 ? 15.222 -6.403 -2.075 1.00 93.25 87 LEU A N 1
ATOM 649 C CA . LEU A 1 87 ? 16.651 -6.707 -2.195 1.00 93.25 87 LEU A CA 1
ATOM 650 C C . LEU A 1 87 ? 17.168 -7.644 -1.085 1.00 93.25 87 LEU A C 1
ATOM 652 O O . LEU A 1 87 ? 16.785 -7.555 0.086 1.00 93.25 87 LEU A O 1
ATOM 656 N N . GLU A 1 88 ? 18.104 -8.522 -1.452 1.00 92.06 88 GLU A N 1
ATOM 657 C CA . GLU A 1 88 ? 18.715 -9.505 -0.545 1.00 92.06 88 GLU A CA 1
ATOM 658 C C . GLU A 1 88 ? 19.374 -8.852 0.686 1.00 92.06 88 GLU A C 1
ATOM 660 O O . GLU A 1 88 ? 19.210 -9.340 1.803 1.00 92.06 88 GLU A O 1
ATOM 665 N N . ASN A 1 89 ? 20.044 -7.708 0.503 1.00 92.19 89 ASN A N 1
ATOM 666 C CA . ASN A 1 89 ? 20.735 -6.971 1.568 1.00 92.19 89 ASN A CA 1
ATOM 667 C C . ASN A 1 89 ? 19.802 -6.242 2.554 1.00 92.19 89 ASN A C 1
ATOM 669 O O . ASN A 1 89 ? 20.272 -5.811 3.608 1.00 92.19 89 ASN A O 1
ATOM 673 N N . VAL A 1 90 ? 18.510 -6.085 2.241 1.00 93.44 90 VAL A N 1
ATOM 674 C CA . VAL A 1 90 ? 17.569 -5.391 3.128 1.00 93.44 90 VAL A CA 1
ATOM 675 C C . VAL A 1 90 ? 17.304 -6.254 4.370 1.00 93.44 90 VAL A C 1
ATOM 677 O O . VAL A 1 90 ? 16.966 -7.430 4.235 1.00 93.44 90 VAL A O 1
ATOM 680 N N . PRO A 1 91 ? 17.418 -5.708 5.596 1.00 92.38 91 PRO A N 1
ATOM 681 C CA . PRO A 1 91 ? 17.126 -6.450 6.816 1.00 92.38 91 PRO A CA 1
ATOM 682 C C . PRO A 1 91 ? 15.724 -7.077 6.837 1.00 92.38 91 PRO A C 1
ATOM 684 O O . PRO A 1 91 ? 14.738 -6.482 6.382 1.00 92.38 91 PRO A O 1
ATOM 687 N N . GLY A 1 92 ? 15.641 -8.278 7.419 1.00 89.25 92 GLY A N 1
ATOM 688 C CA . GLY A 1 92 ? 14.379 -8.988 7.607 1.00 89.25 92 GLY A CA 1
ATOM 689 C C . GLY A 1 92 ? 13.381 -8.206 8.478 1.00 89.25 92 GLY A C 1
ATOM 690 O O . GLY A 1 92 ? 13.790 -7.331 9.250 1.00 89.25 92 GLY A O 1
ATOM 691 N N . PRO A 1 93 ? 12.071 -8.494 8.372 1.00 89.56 93 PRO A N 1
ATOM 692 C CA . PRO A 1 93 ? 11.024 -7.565 8.805 1.00 89.56 93 PRO A CA 1
ATOM 693 C C . PRO A 1 93 ? 11.067 -7.192 10.290 1.00 89.56 93 PRO A C 1
ATOM 695 O O . PRO A 1 93 ? 10.908 -6.018 10.619 1.00 89.56 93 PRO A O 1
ATOM 698 N N . SER A 1 94 ? 11.381 -8.129 11.187 1.00 86.31 94 SER A N 1
ATOM 699 C CA . SER A 1 94 ? 11.529 -7.870 12.631 1.00 86.31 94 SER A CA 1
ATOM 700 C C . SER A 1 94 ? 12.575 -6.800 12.988 1.00 86.31 94 SER A C 1
ATOM 702 O O . SER A 1 94 ? 12.477 -6.164 14.037 1.00 86.31 94 SER A O 1
ATOM 704 N N . ARG A 1 95 ? 13.532 -6.500 12.099 1.00 88.44 95 ARG A N 1
ATOM 705 C CA . ARG A 1 95 ? 14.542 -5.440 12.271 1.00 88.44 95 ARG A CA 1
ATOM 706 C C . ARG A 1 95 ? 14.071 -4.105 11.676 1.00 88.44 95 ARG A C 1
ATOM 708 O O . ARG A 1 95 ? 14.767 -3.491 10.870 1.00 88.44 95 ARG A O 1
ATOM 715 N N . LEU A 1 96 ? 12.868 -3.663 12.060 1.00 86.88 96 LEU A N 1
ATOM 716 C CA . LEU A 1 96 ? 12.164 -2.521 11.453 1.00 86.88 96 LEU A CA 1
ATOM 717 C C . LEU A 1 96 ? 12.994 -1.228 11.289 1.00 86.88 96 LEU A C 1
ATOM 719 O O . LEU A 1 96 ? 12.956 -0.665 10.192 1.00 86.88 96 LEU A O 1
ATOM 723 N N . PRO A 1 97 ? 13.748 -0.735 12.297 1.00 89.12 97 PRO A N 1
ATOM 724 C CA . PRO A 1 97 ? 14.555 0.476 12.133 1.00 89.12 97 PRO A CA 1
ATOM 725 C C . PRO A 1 97 ? 15.636 0.314 11.059 1.00 89.12 97 PRO A C 1
ATOM 727 O O . PRO A 1 97 ? 15.728 1.143 10.157 1.00 89.12 97 PRO A O 1
ATOM 730 N N . GLN A 1 98 ? 16.389 -0.790 11.107 1.00 91.62 98 GLN A N 1
ATOM 731 C CA . GLN A 1 98 ? 17.455 -1.091 10.150 1.00 91.62 98 GLN A CA 1
ATOM 732 C C . GLN A 1 98 ? 16.894 -1.349 8.746 1.00 91.62 98 GLN A C 1
ATOM 734 O O . GLN A 1 98 ? 17.490 -0.939 7.754 1.00 91.62 98 GLN A O 1
ATOM 739 N N . ARG A 1 99 ? 15.727 -2.001 8.651 1.00 92.31 99 ARG A N 1
ATOM 740 C CA . ARG A 1 99 ? 15.006 -2.223 7.392 1.00 92.31 99 ARG A CA 1
ATOM 741 C C . ARG A 1 99 ? 14.618 -0.899 6.737 1.00 92.31 99 ARG A C 1
ATOM 743 O O . ARG A 1 99 ? 14.880 -0.716 5.552 1.00 92.31 99 ARG A O 1
ATOM 750 N N . ARG A 1 100 ? 14.036 0.034 7.502 1.00 90.88 100 ARG A N 1
ATOM 751 C CA . ARG A 1 100 ? 13.672 1.371 7.007 1.00 90.88 100 ARG A CA 1
ATOM 752 C C . ARG A 1 100 ? 14.901 2.151 6.541 1.00 90.88 100 ARG A C 1
ATOM 754 O O . ARG A 1 100 ? 14.879 2.694 5.444 1.00 90.88 100 ARG A O 1
ATOM 761 N N . GLU A 1 101 ? 15.956 2.180 7.353 1.00 92.56 101 GLU A N 1
ATOM 762 C CA . GLU A 1 101 ? 17.207 2.872 7.027 1.00 92.56 101 GLU A CA 1
ATOM 763 C C . GLU A 1 101 ? 17.845 2.309 5.748 1.00 92.56 101 GLU A C 1
ATOM 765 O O . GLU A 1 101 ? 18.178 3.066 4.840 1.00 92.56 101 GLU A O 1
ATOM 770 N N . CYS A 1 102 ? 17.930 0.982 5.623 1.00 94.44 102 CYS A N 1
ATOM 771 C CA . CYS A 1 102 ? 18.463 0.325 4.433 1.00 94.44 102 CYS A CA 1
ATOM 772 C C . CYS A 1 102 ? 17.618 0.614 3.181 1.00 94.44 102 CYS A C 1
ATOM 774 O O . CYS A 1 102 ? 18.177 0.960 2.144 1.00 94.44 102 CYS A O 1
ATOM 776 N N . LEU A 1 103 ? 16.282 0.552 3.269 1.00 93.81 103 LEU A N 1
ATOM 777 C CA . LEU A 1 103 ? 15.396 0.906 2.152 1.00 93.81 103 LEU A CA 1
ATOM 778 C C . LEU A 1 103 ? 15.529 2.383 1.748 1.00 93.81 103 LEU A C 1
ATOM 780 O O . LEU A 1 103 ? 15.486 2.690 0.559 1.00 93.81 103 LEU A O 1
ATOM 784 N N . GLN A 1 104 ? 15.729 3.290 2.709 1.00 92.31 104 GLN A N 1
ATOM 785 C CA . GLN A 1 104 ? 15.970 4.709 2.441 1.00 92.31 104 GLN A CA 1
ATOM 786 C C . GLN A 1 104 ? 17.335 4.942 1.773 1.00 92.31 104 GLN A C 1
ATOM 788 O O . GLN A 1 104 ? 17.422 5.725 0.833 1.00 92.31 104 GLN A O 1
ATOM 793 N N . GLN A 1 105 ? 18.385 4.227 2.190 1.00 92.88 105 GLN A N 1
ATOM 794 C CA . GLN A 1 105 ? 19.686 4.246 1.510 1.00 92.88 105 GLN A CA 1
ATOM 795 C C . GLN A 1 105 ? 19.563 3.708 0.073 1.00 92.88 105 GLN A C 1
ATOM 797 O O . GLN A 1 105 ? 19.972 4.384 -0.871 1.00 92.88 105 GLN A O 1
ATOM 802 N N . CYS A 1 106 ? 18.913 2.552 -0.111 1.00 93.69 106 CYS A N 1
ATOM 803 C CA . CYS A 1 106 ? 18.656 1.953 -1.426 1.00 93.69 106 CYS A CA 1
ATOM 804 C C . CYS A 1 106 ? 17.840 2.879 -2.343 1.00 93.69 106 CYS A C 1
ATOM 806 O O . CYS A 1 106 ? 18.084 2.909 -3.543 1.00 93.69 106 CYS A O 1
ATOM 808 N N . ALA A 1 107 ? 16.919 3.682 -1.799 1.00 92.38 107 ALA A N 1
ATOM 809 C CA . ALA A 1 107 ? 16.172 4.673 -2.573 1.00 92.38 107 ALA A CA 1
ATOM 810 C C . ALA A 1 107 ? 17.045 5.786 -3.181 1.00 92.38 107 ALA A C 1
ATOM 812 O O . ALA A 1 107 ? 16.603 6.444 -4.121 1.00 92.38 107 ALA A O 1
ATOM 813 N N . THR A 1 108 ? 18.262 5.992 -2.668 1.00 90.62 108 THR A N 1
ATOM 814 C CA . THR A 1 108 ? 19.209 7.010 -3.155 1.00 90.62 108 THR A CA 1
ATOM 815 C C . THR A 1 108 ? 20.347 6.452 -4.014 1.00 90.62 108 THR A C 1
ATOM 817 O O . THR A 1 108 ? 20.997 7.220 -4.720 1.00 90.62 108 THR A O 1
ATOM 820 N N . ASP A 1 109 ? 20.586 5.137 -3.987 1.00 90.94 109 ASP A N 1
ATOM 821 C CA . ASP A 1 109 ? 21.646 4.480 -4.761 1.00 90.94 109 ASP A CA 1
ATOM 822 C C . ASP A 1 109 ? 21.114 4.000 -6.126 1.00 90.94 109 ASP A C 1
ATOM 824 O O . ASP A 1 109 ? 20.309 3.070 -6.175 1.00 90.94 109 ASP A O 1
ATOM 828 N N . PRO A 1 110 ? 21.579 4.552 -7.263 1.00 89.06 110 PRO A N 1
ATOM 829 C CA . PRO A 1 110 ? 21.083 4.178 -8.591 1.00 89.06 110 PRO A CA 1
ATOM 830 C C . PRO A 1 110 ? 21.488 2.770 -9.046 1.00 89.06 110 PRO A C 1
ATOM 832 O O . PRO A 1 110 ? 21.058 2.320 -10.105 1.00 89.06 110 PRO A O 1
ATOM 835 N N . ARG A 1 111 ? 22.281 2.047 -8.251 1.00 89.50 111 ARG A N 1
ATOM 836 C CA . ARG A 1 111 ? 22.606 0.628 -8.469 1.00 89.50 111 ARG A CA 1
ATOM 837 C C . ARG A 1 111 ? 21.735 -0.303 -7.620 1.00 89.50 111 ARG A C 1
ATOM 839 O O . ARG A 1 111 ? 21.750 -1.514 -7.834 1.00 89.50 111 ARG A O 1
ATOM 846 N N . SER A 1 112 ? 20.972 0.248 -6.677 1.00 92.81 112 SER A N 1
ATOM 847 C CA . SER A 1 112 ? 20.025 -0.494 -5.852 1.00 92.81 112 SER A CA 1
ATOM 848 C C . SER A 1 112 ? 18.677 -0.613 -6.562 1.00 92.81 112 SER A C 1
ATOM 850 O O . SER A 1 112 ? 18.123 0.366 -7.061 1.00 92.81 112 SER A O 1
ATOM 852 N N . GLY A 1 113 ? 18.152 -1.836 -6.604 1.00 93.12 113 GLY A N 1
ATOM 853 C CA . GLY A 1 113 ? 16.839 -2.165 -7.154 1.00 93.12 113 GLY A CA 1
ATOM 854 C C . GLY A 1 113 ? 16.726 -3.627 -7.587 1.00 93.12 113 GLY A C 1
ATOM 855 O O . GLY A 1 113 ? 17.738 -4.275 -7.846 1.00 93.12 113 GLY A O 1
ATOM 856 N N . ILE A 1 114 ? 15.507 -4.154 -7.641 1.00 93.62 114 ILE A N 1
ATOM 857 C CA . ILE A 1 114 ? 15.171 -5.499 -8.115 1.00 93.62 114 ILE A CA 1
ATOM 858 C C . ILE A 1 114 ? 14.727 -5.454 -9.582 1.00 93.62 114 ILE A C 1
ATOM 860 O O . ILE A 1 114 ? 14.097 -4.495 -10.022 1.00 93.62 114 ILE A O 1
ATOM 864 N N . GLY A 1 115 ? 15.029 -6.513 -10.332 1.00 90.50 115 GLY A N 1
ATOM 865 C CA . GLY A 1 115 ? 14.690 -6.622 -11.747 1.00 90.50 115 GLY A CA 1
ATOM 866 C C . GLY A 1 115 ? 15.453 -5.640 -12.627 1.00 90.50 115 GLY A C 1
ATOM 867 O O . GLY A 1 115 ? 16.681 -5.589 -12.566 1.00 90.50 115 GLY A O 1
ATOM 868 N N . LEU A 1 116 ? 14.738 -4.937 -13.501 1.00 89.88 116 LEU A N 1
ATOM 869 C CA . LEU A 1 116 ? 15.312 -4.096 -14.547 1.00 89.88 116 LEU A CA 1
ATOM 870 C C . LEU A 1 116 ? 15.887 -2.805 -13.950 1.00 89.88 116 LEU A C 1
ATOM 872 O O . LEU A 1 116 ? 15.150 -1.921 -13.512 1.00 89.88 116 LEU A O 1
ATOM 876 N N . LEU A 1 117 ? 17.211 -2.690 -13.986 1.00 91.25 117 LEU A N 1
ATOM 877 C CA . LEU A 1 117 ? 17.944 -1.469 -13.670 1.00 91.25 117 LEU A CA 1
ATOM 878 C C . LEU A 1 117 ? 18.105 -0.664 -14.959 1.00 91.25 117 LEU A C 1
ATOM 880 O O . LEU A 1 117 ? 18.577 -1.206 -15.961 1.00 91.25 117 LEU A O 1
ATOM 884 N N . CYS A 1 118 ? 17.697 0.602 -14.942 1.00 85.56 118 CYS A N 1
ATOM 885 C CA . CYS A 1 118 ? 17.652 1.446 -16.131 1.00 85.56 118 CYS A CA 1
ATOM 886 C C . CYS A 1 118 ? 18.153 2.855 -15.802 1.00 85.56 118 CYS A C 1
ATOM 888 O O . CYS A 1 118 ? 17.422 3.665 -15.241 1.00 85.56 118 CYS A O 1
ATOM 890 N N . GLY A 1 119 ? 19.397 3.153 -16.172 1.00 77.88 119 GLY A N 1
ATOM 891 C CA . GLY A 1 119 ? 20.029 4.448 -15.939 1.00 77.88 119 GLY A CA 1
ATOM 892 C C . GLY A 1 119 ? 21.515 4.333 -15.578 1.00 77.88 119 GLY A C 1
ATOM 893 O O . GLY A 1 119 ? 22.063 3.233 -15.488 1.00 77.88 119 GLY A O 1
ATOM 894 N N . PRO A 1 120 ? 22.202 5.470 -15.399 1.00 69.06 120 PRO A N 1
ATOM 895 C CA . PRO A 1 120 ? 23.612 5.502 -15.039 1.00 69.06 120 PRO A CA 1
ATOM 896 C C . PRO A 1 120 ? 23.863 5.318 -13.545 1.00 69.06 120 PRO A C 1
ATOM 898 O O . PRO A 1 120 ? 23.016 5.587 -12.700 1.00 69.06 120 PRO A O 1
ATOM 901 N N . GLU A 1 121 ? 25.105 4.951 -13.221 1.00 72.25 121 GLU A N 1
ATOM 902 C CA . GLU A 1 121 ? 25.609 4.814 -11.847 1.00 72.25 121 GLU A CA 1
ATOM 903 C C . GLU A 1 121 ? 25.589 6.129 -11.036 1.00 72.25 121 GLU A C 1
ATOM 905 O O . GLU A 1 121 ? 25.836 6.106 -9.832 1.00 72.25 121 GLU A O 1
ATOM 910 N N . ASN A 1 122 ? 25.276 7.264 -11.673 1.00 67.19 122 ASN A N 1
ATOM 911 C CA . ASN A 1 122 ? 25.124 8.572 -11.042 1.00 67.19 122 ASN A CA 1
ATOM 912 C C . ASN A 1 122 ? 23.638 8.975 -11.011 1.00 67.19 122 ASN A C 1
ATOM 914 O O . ASN A 1 122 ? 23.019 9.069 -12.071 1.00 67.19 122 ASN A O 1
ATOM 918 N N . PRO A 1 123 ? 23.052 9.301 -9.842 1.00 58.19 123 PRO A N 1
ATOM 919 C CA . PRO A 1 123 ? 21.620 9.598 -9.748 1.00 58.19 123 PRO A CA 1
ATOM 920 C C . PRO A 1 123 ? 21.222 10.932 -10.412 1.00 58.19 123 PRO A C 1
ATOM 922 O O . PRO A 1 123 ? 20.045 11.157 -10.674 1.00 58.19 123 PRO A O 1
ATOM 925 N N . GLY A 1 124 ? 22.185 11.808 -10.727 1.00 61.59 124 GLY A N 1
ATOM 926 C CA . GLY A 1 124 ? 21.945 13.125 -11.334 1.00 61.59 124 GLY A CA 1
ATOM 927 C C . GLY A 1 124 ? 21.512 13.127 -12.808 1.00 61.59 124 GLY A C 1
ATOM 928 O O . GLY A 1 124 ? 21.335 14.200 -13.371 1.00 61.59 124 GLY A O 1
ATOM 929 N N . SER A 1 125 ? 21.356 11.966 -13.454 1.00 68.69 125 SER A N 1
ATOM 930 C CA . SER A 1 125 ? 20.969 11.864 -14.877 1.00 68.69 125 SER A CA 1
ATOM 931 C C . SER A 1 125 ? 19.474 11.616 -15.114 1.00 68.69 125 SER A C 1
ATOM 933 O O . SER A 1 125 ? 19.053 11.349 -16.244 1.00 68.69 125 SER A O 1
ATOM 935 N N . ILE A 1 126 ? 18.656 11.697 -14.065 1.00 77.12 126 ILE A N 1
ATOM 936 C CA . ILE A 1 126 ? 17.203 11.796 -14.209 1.00 77.12 126 ILE A CA 1
ATOM 937 C C . ILE A 1 126 ? 16.852 13.267 -14.337 1.00 77.12 126 ILE A C 1
ATOM 939 O O . ILE A 1 126 ? 17.017 14.056 -13.412 1.00 77.12 126 ILE A O 1
ATOM 943 N N . SER A 1 127 ? 16.371 13.623 -15.522 1.00 75.75 127 SER A N 1
ATOM 944 C CA . SER A 1 127 ? 16.041 14.999 -15.874 1.00 75.75 127 SER A CA 1
ATOM 945 C C . SER A 1 127 ? 14.699 15.443 -15.293 1.00 75.75 127 SER A C 1
ATOM 947 O O . SER A 1 127 ? 14.535 16.618 -14.971 1.00 75.75 127 SER A O 1
ATOM 949 N N . LYS A 1 128 ? 13.732 14.520 -15.165 1.00 87.62 128 LYS A N 1
ATOM 950 C CA . LYS A 1 128 ? 12.394 14.790 -14.618 1.00 87.62 128 LYS A CA 1
ATOM 951 C C . LYS A 1 128 ? 11.808 13.568 -13.927 1.00 87.62 128 LYS A C 1
ATOM 953 O O . LYS A 1 128 ? 12.012 12.436 -14.361 1.00 87.62 128 LYS A O 1
ATOM 958 N N . ILE A 1 129 ? 10.993 13.836 -12.913 1.00 90.38 129 ILE A N 1
ATOM 959 C CA . ILE A 1 129 ? 10.124 12.869 -12.242 1.00 90.38 129 ILE A CA 1
ATOM 960 C C . ILE A 1 129 ? 8.691 13.390 -12.360 1.00 90.38 129 ILE A C 1
ATOM 962 O O . ILE A 1 129 ? 8.434 14.577 -12.156 1.00 90.38 129 ILE A O 1
ATOM 966 N N . GLY A 1 130 ? 7.750 12.518 -12.693 1.00 90.19 130 GLY A N 1
ATOM 967 C CA . GLY A 1 130 ? 6.337 12.846 -12.810 1.00 90.19 130 GLY A CA 1
ATOM 968 C C . GLY A 1 130 ? 5.445 11.654 -12.503 1.00 90.19 130 GLY A C 1
ATOM 969 O O . GLY A 1 130 ? 5.910 10.572 -12.151 1.00 90.19 130 GLY A O 1
ATOM 970 N N . TYR A 1 131 ? 4.139 11.857 -12.635 1.00 88.25 131 TYR A N 1
ATOM 971 C CA . TYR A 1 131 ? 3.149 10.797 -12.480 1.00 88.25 131 TYR A CA 1
ATOM 972 C C . TYR A 1 131 ? 2.142 10.835 -13.624 1.00 88.25 131 TYR A C 1
ATOM 974 O O . TYR A 1 131 ? 1.427 11.826 -13.797 1.00 88.25 131 TYR A O 1
ATOM 982 N N . LEU A 1 132 ? 2.044 9.733 -14.365 1.00 83.50 132 LEU A N 1
ATOM 983 C CA . LEU A 1 132 ? 0.932 9.487 -15.274 1.00 83.50 132 LEU A CA 1
ATOM 984 C C . LEU A 1 132 ? -0.332 9.248 -14.438 1.00 83.50 132 LEU A C 1
ATOM 986 O O . LEU A 1 132 ? -0.333 8.442 -13.500 1.00 83.50 132 LEU A O 1
ATOM 990 N N . HIS A 1 133 ? -1.391 10.000 -14.740 1.00 79.38 133 HIS A N 1
ATOM 991 C CA . HIS A 1 133 ? -2.667 9.948 -14.014 1.00 79.38 133 HIS A CA 1
ATOM 992 C C . HIS A 1 133 ? -2.520 10.073 -12.478 1.00 79.38 133 HIS A C 1
ATOM 994 O O . HIS A 1 133 ? -3.312 9.509 -11.727 1.00 79.38 133 HIS A O 1
ATOM 1000 N N . ASP A 1 134 ? -1.465 10.755 -12.005 1.00 79.50 134 ASP A N 1
ATOM 1001 C CA . ASP A 1 134 ? -1.173 11.028 -10.583 1.00 79.50 134 ASP A CA 1
ATOM 1002 C C . ASP A 1 134 ? -0.965 9.806 -9.675 1.00 79.50 134 ASP A C 1
ATOM 1004 O O . ASP A 1 134 ? -0.861 9.914 -8.447 1.00 79.50 134 ASP A O 1
ATOM 1008 N N . ARG A 1 135 ? -0.859 8.634 -10.295 1.00 81.75 135 ARG A N 1
ATOM 1009 C CA . ARG A 1 135 ? -0.765 7.336 -9.630 1.00 81.75 135 ARG A CA 1
ATOM 1010 C C . ARG A 1 135 ? 0.508 6.590 -10.006 1.00 81.75 135 ARG A C 1
ATOM 1012 O O . ARG A 1 135 ? 1.060 5.871 -9.179 1.00 81.75 135 ARG A O 1
ATOM 1019 N N . TRP A 1 136 ? 0.976 6.790 -11.234 1.00 88.62 136 TRP A N 1
ATOM 1020 C CA . TRP A 1 136 ? 1.944 5.939 -11.914 1.00 88.62 136 TRP A CA 1
ATOM 1021 C C . TRP A 1 136 ? 3.273 6.672 -12.151 1.00 88.62 136 TRP A C 1
ATOM 1023 O O . TRP A 1 136 ? 3.327 7.511 -13.054 1.00 88.62 136 TRP A O 1
ATOM 1033 N N . PRO A 1 137 ? 4.337 6.397 -11.365 1.00 93.00 137 PRO A N 1
ATOM 1034 C CA . PRO A 1 137 ? 5.618 7.091 -11.498 1.00 93.00 137 PRO A CA 1
ATOM 1035 C C . PRO A 1 137 ? 6.194 7.010 -12.916 1.00 93.00 137 PRO A C 1
ATOM 1037 O O . PRO A 1 137 ? 6.289 5.920 -13.485 1.00 93.00 137 PRO A O 1
ATOM 1040 N N . ARG A 1 138 ? 6.591 8.165 -13.458 1.00 92.62 138 ARG A N 1
ATOM 1041 C CA . ARG A 1 138 ? 7.314 8.322 -14.723 1.00 92.62 138 ARG A CA 1
ATOM 1042 C C . ARG A 1 138 ? 8.621 9.072 -14.482 1.00 92.62 138 ARG A C 1
ATOM 1044 O O . ARG A 1 138 ? 8.635 10.068 -13.762 1.00 92.62 138 ARG A O 1
ATOM 1051 N N . PHE A 1 139 ? 9.690 8.619 -15.117 1.00 92.62 139 PHE A N 1
ATOM 1052 C CA . PHE A 1 139 ? 11.021 9.217 -15.068 1.00 92.62 139 PHE A CA 1
ATOM 1053 C C . PHE A 1 139 ? 11.470 9.536 -16.495 1.00 92.62 139 PHE A C 1
ATOM 1055 O O . PHE A 1 139 ? 11.248 8.725 -17.392 1.00 92.62 139 PHE A O 1
ATOM 1062 N N . GLU A 1 140 ? 12.104 10.690 -16.703 1.00 92.31 140 GLU A N 1
ATOM 1063 C CA . GLU A 1 140 ? 12.764 11.048 -17.968 1.00 92.31 140 GLU A CA 1
ATOM 1064 C C . GLU A 1 140 ? 14.277 10.981 -17.770 1.00 92.31 140 GLU A C 1
ATOM 1066 O O . GLU A 1 140 ? 14.865 11.772 -17.024 1.00 92.31 140 GLU A O 1
ATOM 1071 N N . ILE A 1 141 ? 14.904 10.024 -18.441 1.00 90.56 141 ILE A N 1
ATOM 1072 C CA . ILE A 1 141 ? 16.324 9.701 -18.347 1.00 90.56 141 ILE A CA 1
ATOM 1073 C C . ILE A 1 141 ? 17.061 10.475 -19.440 1.00 90.56 141 ILE A C 1
ATOM 1075 O O . ILE A 1 141 ? 16.683 10.420 -20.610 1.00 90.56 141 ILE A O 1
ATOM 1079 N N . ALA A 1 142 ? 18.129 11.183 -19.075 1.00 89.00 142 ALA A N 1
ATOM 1080 C CA . ALA A 1 142 ? 19.006 11.862 -20.022 1.00 89.00 142 ALA A CA 1
ATOM 1081 C C . ALA A 1 142 ? 20.452 11.795 -19.517 1.00 89.00 142 ALA A C 1
ATOM 1083 O O . ALA A 1 142 ? 20.851 12.529 -18.614 1.00 89.00 142 ALA A O 1
ATOM 1084 N N . VAL A 1 143 ? 21.242 10.893 -20.097 1.00 85.44 143 VAL A N 1
ATOM 1085 C CA . VAL A 1 143 ? 22.645 10.673 -19.728 1.00 85.44 143 VAL A CA 1
ATOM 1086 C C . VAL A 1 143 ? 23.519 11.458 -20.694 1.00 85.44 143 VAL A C 1
ATOM 1088 O O . VAL A 1 143 ? 23.603 11.098 -21.864 1.00 85.44 143 VAL A O 1
ATOM 1091 N N . GLU A 1 144 ? 24.117 12.563 -20.249 1.00 82.88 144 GLU A N 1
ATOM 1092 C CA . GLU A 1 144 ? 25.032 13.357 -21.083 1.00 82.88 144 GLU A CA 1
ATOM 1093 C C . GLU A 1 144 ? 26.258 12.543 -21.519 1.00 82.88 144 GLU A C 1
ATOM 1095 O O . GLU A 1 144 ? 26.727 11.664 -20.796 1.00 82.88 144 GLU A O 1
ATOM 1100 N N . HIS A 1 145 ? 26.740 12.815 -22.733 1.00 75.31 145 HIS A N 1
ATOM 1101 C CA . HIS A 1 145 ? 27.911 12.158 -23.309 1.00 75.31 145 HIS A CA 1
ATOM 1102 C C . HIS A 1 145 ? 29.148 13.055 -23.155 1.00 75.31 145 HIS A C 1
ATOM 1104 O O . HIS A 1 145 ? 29.145 14.188 -23.631 1.00 75.31 145 HIS A O 1
ATOM 1110 N N . ASP A 1 146 ? 30.233 12.535 -22.575 1.00 70.31 146 ASP A N 1
ATOM 1111 C CA . ASP A 1 146 ? 31.507 13.265 -22.398 1.00 70.31 146 ASP A CA 1
ATOM 1112 C C . ASP A 1 146 ? 32.279 13.520 -23.724 1.00 70.31 146 ASP A C 1
ATOM 1114 O O . ASP A 1 146 ? 33.382 14.072 -23.720 1.00 70.31 146 ASP A O 1
ATOM 1118 N N . GLY A 1 147 ? 31.751 13.083 -24.875 1.00 62.16 147 GLY A N 1
ATOM 1119 C CA . GLY A 1 147 ? 32.465 13.032 -26.157 1.00 62.16 147 GLY A CA 1
ATOM 1120 C C . GLY A 1 147 ? 32.108 14.123 -27.175 1.00 62.16 147 GLY A C 1
ATOM 1121 O 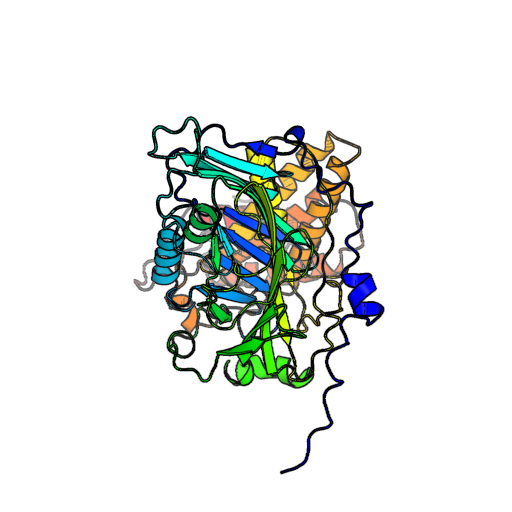O . GLY A 1 147 ? 30.951 14.466 -27.408 1.00 62.16 147 GLY A O 1
ATOM 1122 N N . ALA A 1 148 ? 33.126 14.610 -27.891 1.00 55.78 148 ALA A N 1
ATOM 1123 C CA . ALA A 1 148 ? 33.060 15.729 -28.842 1.00 55.78 148 ALA A CA 1
ATOM 1124 C C . ALA A 1 148 ? 32.354 15.438 -30.195 1.00 55.78 148 ALA A C 1
ATOM 1126 O O . ALA A 1 148 ? 32.643 16.093 -31.198 1.00 55.78 148 ALA A O 1
ATOM 1127 N N . HIS A 1 149 ? 31.448 14.456 -30.262 1.00 59.91 149 HIS A N 1
ATOM 1128 C CA . HIS A 1 149 ? 30.898 13.913 -31.518 1.00 59.91 149 HIS A CA 1
ATOM 1129 C C . HIS A 1 149 ? 29.465 14.366 -31.860 1.00 59.91 149 HIS A C 1
ATOM 1131 O O . HIS A 1 149 ? 28.787 13.739 -32.671 1.00 59.91 149 HIS A O 1
ATOM 1137 N N . GLY A 1 150 ? 29.002 15.479 -31.284 1.00 64.88 150 GLY A N 1
ATOM 1138 C CA . GLY A 1 150 ? 27.752 16.148 -31.679 1.00 64.88 150 GLY A CA 1
ATOM 1139 C C . GLY A 1 150 ? 26.456 15.513 -31.159 1.00 64.88 150 GLY A C 1
ATOM 1140 O O . GLY A 1 150 ? 25.391 16.105 -31.321 1.00 64.88 150 GLY A O 1
ATOM 1141 N N . TRP A 1 151 ? 26.534 14.361 -30.492 1.00 61.06 151 TRP A N 1
ATOM 1142 C CA . TRP A 1 151 ? 25.442 13.821 -29.683 1.00 61.06 151 TRP A CA 1
ATOM 1143 C C . TRP A 1 151 ? 25.438 14.487 -28.310 1.00 61.06 151 TRP A C 1
ATOM 1145 O O . TRP A 1 151 ? 26.488 14.637 -27.691 1.00 61.06 151 TRP A O 1
ATOM 1155 N N . LYS A 1 152 ? 24.256 14.884 -27.828 1.00 73.12 152 LYS A N 1
ATOM 1156 C CA . LYS A 1 152 ? 24.112 15.491 -26.497 1.00 73.12 152 LYS A CA 1
ATOM 1157 C C . LYS A 1 152 ? 24.061 14.442 -25.375 1.00 73.12 152 LYS A C 1
ATOM 1159 O O . LYS A 1 152 ? 24.489 14.714 -24.258 1.00 73.12 152 LYS A O 1
ATOM 1164 N N . HIS A 1 153 ? 23.538 13.253 -25.674 1.00 79.31 153 HIS A N 1
ATOM 1165 C CA . HIS A 1 153 ? 23.286 12.198 -24.696 1.00 79.31 153 HIS A CA 1
ATOM 1166 C C . HIS A 1 153 ? 23.698 10.825 -25.248 1.00 79.31 153 HIS A C 1
ATOM 1168 O O . HIS A 1 153 ? 23.462 10.549 -26.424 1.00 79.31 153 HIS A O 1
ATOM 1174 N N . ASP A 1 154 ? 24.288 9.975 -24.400 1.00 83.44 154 ASP A N 1
ATOM 1175 C CA . ASP A 1 154 ? 24.595 8.566 -24.708 1.00 83.44 154 ASP A CA 1
ATOM 1176 C C . ASP A 1 154 ? 23.312 7.720 -24.735 1.00 83.44 154 ASP A C 1
ATOM 1178 O O . ASP A 1 154 ? 23.143 6.846 -25.593 1.00 83.44 154 ASP A O 1
ATOM 1182 N N . ILE A 1 155 ? 22.404 8.018 -23.796 1.00 86.75 155 ILE A N 1
ATOM 1183 C CA . ILE A 1 155 ? 21.029 7.516 -23.735 1.00 86.75 155 ILE A CA 1
ATOM 1184 C C . ILE A 1 155 ? 20.092 8.652 -23.335 1.00 86.75 155 ILE A C 1
ATOM 1186 O O . ILE A 1 155 ? 20.371 9.397 -22.391 1.00 86.75 155 ILE A O 1
ATOM 1190 N N . CYS A 1 156 ? 18.941 8.728 -23.994 1.00 91.00 156 CYS A N 1
ATOM 1191 C CA . CYS A 1 156 ? 17.774 9.441 -23.486 1.00 91.00 156 CYS A CA 1
ATOM 1192 C C . CYS A 1 156 ? 16.523 8.560 -23.578 1.00 91.00 156 CYS A C 1
ATOM 1194 O O . CYS A 1 156 ? 16.503 7.574 -24.311 1.00 91.00 156 CYS A O 1
ATOM 1196 N N . GLY A 1 157 ? 15.482 8.873 -22.812 1.00 91.88 157 GLY A N 1
ATOM 1197 C CA . GLY A 1 157 ? 14.249 8.093 -22.845 1.00 91.88 157 GLY A CA 1
ATOM 1198 C C . GLY A 1 157 ? 13.380 8.261 -21.611 1.00 91.88 157 GLY A C 1
ATOM 1199 O O . GLY A 1 157 ? 13.649 9.105 -20.759 1.00 91.88 157 GLY A O 1
ATOM 1200 N N . SER A 1 158 ? 12.362 7.414 -21.493 1.00 92.56 158 SER A N 1
ATOM 1201 C CA . SER A 1 158 ? 11.437 7.416 -20.361 1.00 92.56 158 SER A CA 1
ATOM 1202 C C . SER A 1 158 ? 11.318 6.045 -19.698 1.00 92.56 158 SER A C 1
ATOM 1204 O O . SER A 1 158 ? 11.552 5.005 -20.314 1.00 92.56 158 SER A O 1
ATOM 1206 N N . GLN A 1 159 ? 10.944 6.047 -18.421 1.00 93.50 159 GLN A N 1
ATOM 1207 C CA . GLN A 1 159 ? 10.633 4.862 -17.626 1.00 93.50 159 GLN A CA 1
ATOM 1208 C C . GLN A 1 159 ? 9.304 5.093 -16.906 1.00 93.50 159 GLN A C 1
ATOM 1210 O O . GLN A 1 159 ? 9.176 6.024 -16.116 1.00 93.50 159 GLN A O 1
ATOM 1215 N N . GLN A 1 160 ? 8.313 4.249 -17.176 1.00 91.75 160 GLN A N 1
ATOM 1216 C CA . GLN A 1 160 ? 6.945 4.350 -16.677 1.00 91.75 160 GLN A CA 1
ATOM 1217 C C . GLN A 1 160 ? 6.576 3.090 -15.894 1.00 91.75 160 GLN A C 1
ATOM 1219 O O . GLN A 1 160 ? 6.690 1.973 -16.397 1.00 91.75 160 GLN A O 1
ATOM 1224 N N . TYR A 1 161 ? 6.061 3.271 -14.682 1.00 91.56 161 TYR A N 1
ATOM 1225 C CA . TYR A 1 161 ? 5.519 2.189 -13.862 1.00 91.56 161 TYR A CA 1
ATOM 1226 C C . TYR A 1 161 ? 3.995 2.142 -13.914 1.00 91.56 161 TYR A C 1
ATOM 1228 O O . TYR A 1 161 ? 3.372 3.192 -14.013 1.00 91.56 161 TYR A O 1
ATOM 1236 N N . HIS A 1 162 ? 3.378 0.968 -13.786 1.00 86.12 162 HIS A N 1
ATOM 1237 C CA . HIS A 1 162 ? 1.950 0.833 -13.461 1.00 86.12 162 HIS A CA 1
ATOM 1238 C C . HIS A 1 162 ? 1.672 -0.449 -12.665 1.00 86.12 162 HIS A C 1
ATOM 1240 O O . HIS A 1 162 ? 2.521 -1.337 -12.607 1.00 86.12 162 HIS A O 1
ATOM 1246 N N . VAL A 1 163 ? 0.488 -0.554 -12.053 1.00 84.12 163 VAL A N 1
ATOM 1247 C CA . VAL A 1 163 ? -0.000 -1.798 -11.433 1.00 84.12 163 VAL A CA 1
ATOM 1248 C C . VAL A 1 163 ? -1.415 -2.090 -11.922 1.00 84.12 163 VAL A C 1
ATOM 1250 O O . VAL A 1 163 ? -2.289 -1.230 -11.830 1.00 84.12 163 VAL A O 1
ATOM 1253 N N . ALA A 1 164 ? -1.640 -3.297 -12.431 1.00 80.75 164 ALA A N 1
ATOM 1254 C CA . ALA A 1 164 ? -2.951 -3.791 -12.848 1.00 80.75 164 ALA A CA 1
ATOM 1255 C C . ALA A 1 164 ? -3.013 -5.313 -12.663 1.00 80.75 164 ALA A C 1
ATOM 1257 O O . ALA A 1 164 ? -1.976 -5.972 -12.679 1.00 80.75 164 ALA A O 1
ATOM 1258 N N . ASP A 1 165 ? -4.205 -5.869 -12.437 1.00 79.00 165 ASP A N 1
ATOM 1259 C CA . ASP A 1 165 ? -4.458 -7.317 -12.306 1.00 79.00 165 ASP A CA 1
ATOM 1260 C C . ASP A 1 165 ? -3.518 -8.058 -11.323 1.00 79.00 165 ASP A C 1
ATOM 1262 O O . ASP A 1 165 ? -3.190 -9.236 -11.486 1.00 79.00 165 ASP A O 1
ATOM 1266 N N . GLY A 1 166 ? -3.058 -7.355 -10.281 1.00 79.44 166 GLY A N 1
ATOM 1267 C CA . GLY A 1 166 ? -2.108 -7.871 -9.294 1.00 79.44 166 GLY A CA 1
ATOM 1268 C C . GLY A 1 166 ? -0.659 -8.001 -9.789 1.00 79.44 166 GLY A C 1
ATOM 1269 O O . GLY A 1 166 ? 0.089 -8.823 -9.257 1.00 79.44 166 GLY A O 1
ATOM 1270 N N . VAL A 1 167 ? -0.260 -7.222 -10.796 1.00 82.06 167 VAL A N 1
ATOM 1271 C CA . VAL A 1 167 ? 1.085 -7.218 -11.386 1.00 82.06 167 VAL A CA 1
ATOM 1272 C C . VAL A 1 167 ? 1.621 -5.802 -11.497 1.00 82.06 167 VAL A C 1
ATOM 1274 O O . VAL A 1 167 ? 0.915 -4.888 -11.915 1.00 82.06 167 VAL A O 1
ATOM 1277 N N . VAL A 1 168 ? 2.894 -5.640 -11.147 1.00 88.12 168 VAL A N 1
ATOM 1278 C CA . VAL A 1 168 ? 3.653 -4.407 -11.362 1.00 88.12 168 VAL A CA 1
ATOM 1279 C C . VAL A 1 168 ? 4.316 -4.490 -12.731 1.00 88.12 168 VAL A C 1
ATOM 1281 O O . VAL A 1 168 ? 4.975 -5.482 -13.032 1.00 88.12 168 VAL A O 1
ATOM 1284 N N . THR A 1 169 ? 4.186 -3.452 -13.546 1.00 86.75 169 THR A N 1
ATOM 1285 C CA . THR A 1 169 ? 4.860 -3.349 -14.844 1.00 86.75 169 THR A CA 1
ATOM 1286 C C . THR A 1 169 ? 5.789 -2.145 -14.842 1.00 86.75 169 THR A C 1
ATOM 1288 O O . THR A 1 169 ? 5.413 -1.063 -14.391 1.00 86.75 169 THR A O 1
ATOM 1291 N N . GLN A 1 170 ? 6.983 -2.333 -15.389 1.00 91.50 170 GLN A N 1
ATOM 1292 C CA . GLN A 1 170 ? 7.982 -1.313 -15.675 1.00 91.50 170 GLN A CA 1
ATOM 1293 C C . GLN A 1 170 ? 8.184 -1.266 -17.187 1.00 91.50 170 GLN A C 1
ATOM 1295 O O . GLN A 1 170 ? 8.547 -2.277 -17.781 1.00 91.50 170 GLN A O 1
ATOM 1300 N N . HIS A 1 171 ? 7.950 -0.119 -17.811 1.00 88.56 171 HIS A N 1
ATOM 1301 C CA . HIS A 1 171 ? 8.130 0.082 -19.245 1.00 88.56 171 HIS A CA 1
ATOM 1302 C C . HIS A 1 171 ? 9.169 1.177 -19.483 1.00 88.56 171 HIS A C 1
ATOM 1304 O O . HIS A 1 171 ? 8.966 2.317 -19.074 1.00 88.56 171 HIS A O 1
ATOM 1310 N N . CYS A 1 172 ? 10.274 0.830 -20.131 1.00 90.25 172 CYS A N 1
ATOM 1311 C CA . CYS A 1 172 ? 11.356 1.730 -20.500 1.00 90.25 172 CYS A CA 1
ATOM 1312 C C . CYS A 1 172 ? 11.348 1.922 -22.021 1.00 90.25 172 CYS A C 1
ATOM 1314 O O . CYS A 1 172 ? 11.405 0.941 -22.759 1.00 90.25 172 CYS A O 1
ATOM 1316 N N . GLN A 1 173 ? 11.311 3.163 -22.497 1.00 91.06 173 GLN A N 1
ATOM 1317 C CA . GLN A 1 173 ? 11.527 3.503 -23.906 1.00 91.06 173 GLN A CA 1
ATOM 1318 C C . GLN A 1 173 ? 12.835 4.275 -24.001 1.00 91.06 173 GLN A C 1
ATOM 1320 O O . GLN A 1 173 ? 12.917 5.387 -23.486 1.00 91.06 173 GLN A O 1
ATOM 1325 N N . LEU A 1 174 ? 13.857 3.679 -24.615 1.00 92.44 174 LEU A N 1
ATOM 1326 C CA . LEU A 1 174 ? 15.217 4.215 -24.634 1.00 92.44 174 LEU A CA 1
ATOM 1327 C C . LEU A 1 174 ? 15.684 4.464 -26.065 1.00 92.44 174 LEU A C 1
ATOM 1329 O O . LEU A 1 174 ? 15.562 3.593 -26.923 1.00 92.44 174 LEU A O 1
ATOM 1333 N N . GLU A 1 175 ? 16.280 5.626 -26.298 1.00 92.12 175 GLU A N 1
ATOM 1334 C CA . GLU A 1 175 ? 17.080 5.944 -27.478 1.00 92.12 175 GLU A CA 1
ATOM 1335 C C . GLU A 1 175 ? 18.557 5.904 -27.075 1.00 92.12 175 GLU A C 1
ATOM 1337 O O . GLU A 1 175 ? 18.935 6.477 -26.052 1.00 92.12 175 GLU A O 1
ATOM 1342 N N . TYR A 1 176 ? 19.395 5.208 -27.843 1.00 91.12 176 TYR A N 1
ATOM 1343 C CA . TYR A 1 176 ? 20.792 4.950 -27.486 1.00 91.12 176 TYR A CA 1
ATOM 1344 C C . TYR A 1 176 ? 21.737 5.168 -28.670 1.00 91.12 176 TYR A C 1
ATOM 1346 O O . TYR A 1 176 ? 21.463 4.749 -29.799 1.00 91.12 176 TYR A O 1
ATOM 1354 N N . HIS A 1 177 ? 22.880 5.805 -28.398 1.00 88.31 177 HIS A N 1
ATOM 1355 C CA . HIS A 1 177 ? 23.883 6.100 -29.423 1.00 88.31 177 HIS A CA 1
ATOM 1356 C C . HIS A 1 177 ? 24.697 4.868 -29.848 1.00 88.31 177 HIS A C 1
ATOM 1358 O O . HIS A 1 177 ? 25.076 4.759 -31.012 1.00 88.31 177 HIS A O 1
ATOM 1364 N N . SER A 1 178 ? 24.963 3.939 -28.925 1.00 88.94 178 SER A N 1
ATOM 1365 C CA . SER A 1 178 ? 25.661 2.682 -29.218 1.00 88.94 178 SER A CA 1
ATOM 1366 C C . SER A 1 178 ? 25.140 1.527 -28.365 1.00 88.94 178 SER A C 1
ATOM 1368 O O . SER A 1 178 ? 24.706 1.726 -27.225 1.00 88.94 178 SER A O 1
ATOM 1370 N N . ARG A 1 179 ? 25.241 0.296 -28.871 1.00 86.00 179 ARG A N 1
ATOM 1371 C CA . ARG A 1 179 ? 24.894 -0.920 -28.127 1.00 86.00 179 ARG A CA 1
ATOM 1372 C C . ARG A 1 179 ? 25.718 -1.055 -26.843 1.00 86.00 179 ARG A C 1
ATOM 1374 O O . ARG A 1 179 ? 25.193 -1.476 -25.815 1.00 86.00 179 ARG A O 1
ATOM 1381 N N . ALA A 1 180 ? 26.983 -0.636 -26.883 1.00 86.50 180 ALA A N 1
ATOM 1382 C CA . ALA A 1 180 ? 27.863 -0.595 -25.718 1.00 86.50 180 ALA A CA 1
ATOM 1383 C C . ALA A 1 180 ? 27.401 0.418 -24.649 1.00 86.50 180 ALA A C 1
ATOM 1385 O O . ALA A 1 180 ? 27.554 0.151 -23.457 1.00 86.50 180 ALA A O 1
ATOM 1386 N N . ALA A 1 181 ? 26.808 1.552 -25.045 1.00 85.25 181 ALA A N 1
ATOM 1387 C CA . ALA A 1 181 ? 26.165 2.471 -24.104 1.00 85.25 181 ALA A CA 1
ATOM 1388 C C . ALA A 1 181 ? 24.915 1.828 -23.480 1.00 85.25 181 ALA A C 1
ATOM 1390 O O . ALA A 1 181 ? 24.791 1.809 -22.258 1.00 85.25 181 ALA A O 1
ATOM 1391 N N . LEU A 1 182 ? 24.043 1.210 -24.287 1.00 86.50 182 LEU A N 1
ATOM 1392 C CA . LEU A 1 182 ? 22.859 0.495 -23.788 1.00 86.50 182 LEU A CA 1
ATOM 1393 C C . LEU A 1 182 ? 23.225 -0.588 -22.759 1.00 86.50 182 LEU A C 1
ATOM 1395 O O . LEU A 1 182 ? 22.651 -0.623 -21.675 1.00 86.50 182 LEU A O 1
ATOM 1399 N N . GLN A 1 183 ? 24.239 -1.408 -23.044 1.00 86.44 183 GLN A N 1
ATOM 1400 C CA . GLN A 1 183 ? 24.729 -2.453 -22.133 1.00 86.44 183 GLN A CA 1
ATOM 1401 C C . GLN A 1 183 ? 25.388 -1.919 -20.848 1.00 86.44 183 GLN A C 1
ATOM 1403 O O . GLN A 1 183 ? 25.495 -2.660 -19.874 1.00 86.44 183 GLN A O 1
ATOM 1408 N N . ARG A 1 184 ? 25.830 -0.653 -20.816 1.00 84.38 184 ARG A N 1
ATOM 1409 C CA . ARG A 1 184 ? 26.364 -0.012 -19.601 1.00 84.38 184 ARG A CA 1
ATOM 1410 C C . ARG A 1 184 ? 25.254 0.428 -18.644 1.00 84.38 184 ARG A C 1
ATOM 1412 O O . ARG A 1 184 ? 25.463 0.431 -17.436 1.00 84.38 184 ARG A O 1
ATOM 1419 N N . TYR A 1 185 ? 24.107 0.827 -19.188 1.00 84.94 185 TYR A N 1
ATOM 1420 C CA . TYR A 1 185 ? 23.035 1.510 -18.456 1.00 84.94 185 TYR A CA 1
ATOM 1421 C C . TYR A 1 185 ? 21.768 0.670 -18.265 1.00 84.94 185 TYR A C 1
AT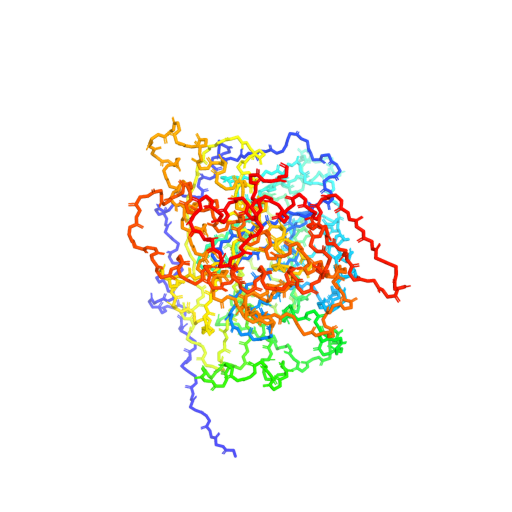OM 1423 O O . TYR A 1 185 ? 20.839 1.103 -17.585 1.00 84.94 185 TYR A O 1
ATOM 1431 N N . LEU A 1 186 ? 21.720 -0.523 -18.858 1.00 88.19 186 LEU A N 1
ATOM 1432 C CA . LEU A 1 186 ? 20.603 -1.448 -18.755 1.00 88.19 186 LEU A CA 1
ATOM 1433 C C . LEU A 1 186 ? 21.087 -2.771 -18.153 1.00 88.19 186 LEU A C 1
ATOM 1435 O O . LEU A 1 186 ? 21.908 -3.477 -18.737 1.00 88.19 186 LEU A O 1
ATOM 1439 N N . GLY A 1 187 ? 20.584 -3.101 -16.966 1.00 89.12 187 GLY A N 1
ATOM 1440 C CA . GLY A 1 187 ? 21.000 -4.272 -16.198 1.00 89.12 187 GLY A CA 1
ATOM 1441 C C . GLY A 1 187 ? 19.816 -5.042 -15.631 1.00 89.12 187 GLY A C 1
ATOM 1442 O O . GLY A 1 187 ? 18.696 -4.540 -15.579 1.00 89.12 187 GLY A O 1
ATOM 1443 N N . LEU A 1 188 ? 20.066 -6.270 -15.177 1.00 88.81 188 LEU A N 1
ATOM 1444 C CA . LEU A 1 188 ? 19.076 -7.065 -14.457 1.00 88.81 188 LEU A CA 1
ATOM 1445 C C . LEU A 1 188 ? 19.641 -7.484 -13.096 1.00 88.81 188 LEU A C 1
ATOM 1447 O O . LEU A 1 188 ? 20.743 -8.030 -13.015 1.00 88.81 188 LEU A O 1
ATOM 1451 N N . ASN A 1 189 ? 18.880 -7.259 -12.027 1.00 90.88 189 ASN A N 1
ATOM 1452 C CA . ASN A 1 189 ? 19.214 -7.705 -10.682 1.00 90.88 189 ASN A CA 1
ATOM 1453 C C . ASN A 1 189 ? 18.172 -8.695 -10.144 1.00 90.88 189 ASN A C 1
ATOM 1455 O O . ASN A 1 189 ? 17.104 -8.315 -9.666 1.00 90.88 189 ASN A O 1
ATOM 1459 N N . SER A 1 190 ? 18.512 -9.982 -10.164 1.00 87.88 190 SER A N 1
ATOM 1460 C CA . SER A 1 190 ? 17.697 -11.056 -9.585 1.00 87.88 190 SER A CA 1
ATOM 1461 C C . SER A 1 190 ? 18.042 -11.366 -8.115 1.00 87.88 190 SER A C 1
ATOM 1463 O O . SER A 1 190 ? 17.570 -12.370 -7.575 1.00 87.88 190 SER A O 1
ATOM 1465 N N . ARG A 1 191 ? 18.870 -10.550 -7.439 1.00 89.81 191 ARG A N 1
ATOM 1466 C CA . ARG A 1 191 ? 19.239 -10.707 -6.014 1.00 89.81 191 ARG A CA 1
ATOM 1467 C C . ARG A 1 191 ? 18.188 -10.096 -5.090 1.00 89.81 191 ARG A C 1
ATOM 1469 O O . ARG A 1 191 ? 18.396 -9.073 -4.436 1.00 89.81 191 ARG A O 1
ATOM 1476 N N . LEU A 1 192 ? 17.038 -10.754 -5.076 1.00 92.62 192 LEU A N 1
ATOM 1477 C CA . LEU A 1 192 ? 15.897 -10.450 -4.225 1.00 92.62 192 LEU A CA 1
ATOM 1478 C C . LEU A 1 192 ? 15.536 -11.659 -3.365 1.00 92.62 192 LEU A C 1
ATOM 1480 O O . LEU A 1 192 ? 15.808 -12.798 -3.753 1.00 92.62 192 LEU A O 1
ATOM 1484 N N . LEU A 1 193 ? 14.884 -11.399 -2.236 1.00 92.69 193 LEU A N 1
ATOM 1485 C CA . LEU A 1 193 ? 14.249 -12.403 -1.391 1.00 92.69 193 LEU A CA 1
ATOM 1486 C C . LEU A 1 193 ? 12.758 -12.078 -1.260 1.00 92.69 193 LEU A C 1
ATOM 1488 O O . LEU A 1 193 ? 12.358 -10.917 -1.288 1.00 92.69 193 LEU A O 1
ATOM 1492 N N . ILE A 1 194 ? 11.941 -13.118 -1.102 1.00 93.00 194 ILE A N 1
ATOM 1493 C CA . ILE A 1 194 ? 10.527 -12.986 -0.728 1.00 93.00 194 ILE A CA 1
ATOM 1494 C C . ILE A 1 194 ? 10.414 -13.225 0.777 1.00 93.00 194 ILE A C 1
ATOM 1496 O O . ILE A 1 194 ? 10.995 -14.184 1.286 1.00 93.00 194 ILE A O 1
ATOM 1500 N N . ARG A 1 195 ? 9.693 -12.364 1.495 1.00 91.81 195 ARG A N 1
ATOM 1501 C CA . ARG A 1 195 ? 9.595 -12.384 2.962 1.00 91.81 195 ARG A CA 1
ATOM 1502 C C . ARG A 1 195 ? 8.143 -12.145 3.392 1.00 91.81 195 ARG A C 1
ATOM 1504 O O . ARG A 1 195 ? 7.517 -11.204 2.910 1.00 91.81 195 ARG A O 1
ATOM 1511 N N . ASP A 1 196 ? 7.611 -12.958 4.306 1.00 91.12 196 ASP A N 1
ATOM 1512 C CA . ASP A 1 196 ? 6.398 -12.601 5.067 1.00 91.12 196 ASP A CA 1
ATOM 1513 C C . ASP A 1 196 ? 6.738 -11.409 5.966 1.00 91.12 196 ASP A C 1
ATOM 1515 O O . ASP A 1 196 ? 7.751 -11.446 6.666 1.00 91.12 196 ASP A O 1
ATOM 1519 N N . LEU A 1 197 ? 5.918 -10.359 5.961 1.00 90.38 197 LEU A N 1
ATOM 1520 C CA . LEU A 1 197 ? 6.098 -9.171 6.794 1.00 90.38 197 LEU A CA 1
ATOM 1521 C C . LEU A 1 197 ? 5.729 -9.419 8.279 1.00 90.38 197 LEU A C 1
ATOM 1523 O O . LEU A 1 197 ? 5.040 -8.617 8.910 1.00 90.38 197 LEU A O 1
ATOM 1527 N N . ASP A 1 198 ? 6.214 -10.518 8.866 1.00 87.81 198 ASP A N 1
ATOM 1528 C CA . ASP A 1 198 ? 6.130 -10.796 10.304 1.00 87.81 198 ASP A CA 1
ATOM 1529 C C . ASP A 1 198 ? 7.225 -10.031 11.073 1.00 87.81 198 ASP A C 1
ATOM 1531 O O . ASP A 1 198 ? 8.407 -10.383 11.077 1.00 87.81 198 ASP A O 1
ATOM 1535 N N . PHE A 1 199 ? 6.820 -8.960 11.754 1.00 83.81 199 PHE A N 1
ATOM 1536 C CA . PHE A 1 199 ? 7.692 -8.141 12.602 1.00 83.81 199 PHE A CA 1
ATOM 1537 C C . PHE A 1 199 ? 7.927 -8.725 14.003 1.00 83.81 199 PHE A C 1
ATOM 1539 O O . PHE A 1 199 ? 8.752 -8.196 14.747 1.00 83.81 199 PHE A O 1
ATOM 1546 N N . CYS A 1 200 ? 7.185 -9.763 14.391 1.00 80.94 200 CYS A N 1
ATOM 1547 C CA . CYS A 1 200 ? 7.156 -10.282 15.755 1.00 80.94 200 CYS A CA 1
ATOM 1548 C C . CYS A 1 200 ? 8.157 -11.404 15.995 1.00 80.94 200 CYS A C 1
ATOM 1550 O O . CYS A 1 200 ? 8.583 -11.597 17.132 1.00 80.94 200 CYS A O 1
ATOM 1552 N N . GLN A 1 201 ? 8.528 -12.149 14.952 1.00 77.44 201 GLN A N 1
ATOM 1553 C CA . GLN A 1 201 ? 9.503 -13.228 15.063 1.00 77.44 201 GLN A CA 1
ATOM 1554 C C . GLN A 1 201 ? 10.916 -12.710 14.733 1.00 77.44 201 GLN A C 1
ATOM 1556 O O . GLN A 1 201 ? 11.242 -12.462 13.570 1.00 77.44 201 GLN A O 1
ATOM 1561 N N . PRO A 1 202 ? 11.805 -12.551 15.738 1.00 67.00 202 PRO A N 1
ATOM 1562 C CA . PRO A 1 202 ? 13.195 -12.150 15.515 1.00 67.00 202 PRO A CA 1
ATOM 1563 C C . PRO A 1 202 ? 14.062 -13.291 14.965 1.00 67.00 202 PRO A C 1
ATOM 1565 O O . PRO A 1 202 ? 15.265 -13.112 14.794 1.00 67.00 202 PRO A O 1
ATOM 1568 N N . SER A 1 203 ? 13.487 -14.477 14.734 1.00 58.47 203 SER A N 1
ATOM 1569 C CA . SER A 1 203 ? 14.214 -15.646 14.255 1.00 58.47 203 SER A CA 1
ATOM 1570 C C . SER A 1 203 ? 14.901 -15.347 12.922 1.00 58.47 203 SER A C 1
ATOM 1572 O O . SER A 1 203 ? 14.239 -14.973 11.954 1.00 58.47 203 SER A O 1
ATOM 1574 N N . ASP A 1 204 ? 16.216 -15.577 12.855 1.00 51.97 204 ASP A N 1
ATOM 1575 C CA . ASP A 1 204 ? 17.082 -15.281 11.698 1.00 51.97 204 ASP A CA 1
ATOM 1576 C C . ASP A 1 204 ? 16.717 -16.047 10.398 1.00 51.97 204 ASP A C 1
ATOM 1578 O O . ASP A 1 204 ? 17.406 -15.908 9.385 1.00 51.97 204 ASP A O 1
ATOM 1582 N N . HIS A 1 205 ? 15.621 -16.814 10.394 1.00 55.12 205 HIS A N 1
ATOM 1583 C CA . HIS A 1 205 ? 15.061 -17.570 9.267 1.00 55.12 205 HIS A CA 1
ATOM 1584 C C . HIS A 1 205 ? 14.554 -16.715 8.084 1.00 55.12 205 HIS A C 1
ATOM 1586 O O . HIS A 1 205 ? 14.044 -17.256 7.113 1.00 55.12 205 HIS A O 1
ATOM 1592 N N . SER A 1 206 ? 14.697 -15.385 8.133 1.00 52.16 206 SER A N 1
ATOM 1593 C CA . SER A 1 206 ? 14.440 -14.472 7.000 1.00 52.16 206 SER A CA 1
ATOM 1594 C C . SER A 1 206 ? 15.683 -13.694 6.533 1.00 52.16 206 SER A C 1
ATOM 1596 O O . SER A 1 206 ? 15.590 -12.863 5.625 1.00 52.16 206 SER A O 1
ATOM 1598 N N . CYS A 1 207 ? 16.843 -13.935 7.162 1.00 50.38 207 CYS A N 1
ATOM 1599 C CA . CYS A 1 207 ? 18.026 -13.067 7.076 1.00 50.38 207 CYS A CA 1
ATOM 1600 C C . CYS A 1 207 ? 19.314 -13.761 6.608 1.00 50.38 207 CYS A C 1
ATOM 1602 O O . CYS A 1 207 ? 20.317 -13.075 6.416 1.00 50.38 207 CYS A O 1
ATOM 1604 N N . LYS A 1 208 ? 19.339 -15.091 6.469 1.00 54.22 208 LYS A N 1
ATOM 1605 C CA . LYS A 1 208 ? 20.524 -15.826 6.000 1.00 54.22 208 LYS A CA 1
ATOM 1606 C C . LYS A 1 208 ? 20.273 -16.361 4.598 1.00 54.22 208 LYS A C 1
ATOM 1608 O O . LYS A 1 208 ? 19.394 -17.193 4.418 1.00 54.22 208 LYS A O 1
ATOM 1613 N N . SER A 1 209 ? 21.082 -15.919 3.639 1.00 52.94 209 SER A N 1
ATOM 1614 C CA . SER A 1 209 ? 21.093 -16.353 2.236 1.00 52.94 209 SER A CA 1
ATOM 1615 C C . SER A 1 209 ? 21.674 -17.765 2.036 1.00 52.94 209 SER A C 1
ATOM 1617 O O . SER A 1 209 ? 22.371 -18.034 1.068 1.00 52.94 209 SER A O 1
ATOM 1619 N N . GLY A 1 210 ? 21.406 -18.677 2.974 1.00 53.75 210 GLY A N 1
ATOM 1620 C CA . GLY A 1 210 ? 21.808 -20.080 2.899 1.00 53.75 210 GLY A CA 1
ATOM 1621 C C . GLY A 1 210 ? 20.775 -20.923 2.156 1.00 53.75 210 GLY A C 1
ATOM 1622 O O . GLY A 1 210 ? 20.108 -21.719 2.804 1.00 53.75 210 GLY A O 1
ATOM 1623 N N . ASP A 1 211 ? 20.649 -20.679 0.848 1.00 57.06 211 ASP A N 1
ATOM 1624 C CA . ASP A 1 211 ? 20.132 -21.502 -0.270 1.00 57.06 211 ASP A CA 1
ATOM 1625 C C . ASP A 1 211 ? 18.845 -22.369 -0.160 1.00 57.06 211 ASP A C 1
ATOM 1627 O O . ASP A 1 211 ? 18.217 -22.612 -1.189 1.00 57.06 211 ASP A O 1
ATOM 1631 N N . ASP A 1 212 ? 18.379 -22.811 1.010 1.00 66.00 212 ASP A N 1
ATOM 1632 C CA . ASP A 1 212 ? 17.297 -23.812 1.118 1.00 66.00 212 ASP A CA 1
ATOM 1633 C C . ASP A 1 212 ? 15.869 -23.235 1.000 1.00 66.00 212 ASP A C 1
ATOM 1635 O O . ASP A 1 212 ? 14.928 -23.963 0.674 1.00 66.00 212 ASP A O 1
ATOM 1639 N N . TRP A 1 213 ? 15.662 -21.942 1.287 1.00 74.94 213 TRP A N 1
ATOM 1640 C CA . TRP A 1 213 ? 14.310 -21.351 1.383 1.00 74.94 213 TRP A CA 1
ATOM 1641 C C . TRP A 1 213 ? 13.825 -20.642 0.125 1.00 74.94 213 TRP A C 1
ATOM 1643 O O . TRP A 1 213 ? 12.619 -20.414 0.001 1.00 74.94 213 TRP A O 1
ATOM 1653 N N . HIS A 1 214 ? 14.740 -20.275 -0.774 1.00 83.12 214 HIS A N 1
ATOM 1654 C CA . HIS A 1 214 ? 14.437 -19.516 -1.983 1.00 83.12 214 HIS A CA 1
ATOM 1655 C C . HIS A 1 214 ? 14.981 -20.231 -3.208 1.00 83.12 214 HIS A C 1
ATOM 1657 O O . HIS A 1 214 ? 16.180 -20.205 -3.469 1.00 83.12 214 HIS A O 1
ATOM 1663 N N . GLN A 1 215 ? 14.092 -20.840 -3.988 1.00 85.75 215 GLN A N 1
ATOM 1664 C CA . GLN A 1 215 ? 14.481 -21.502 -5.228 1.00 85.75 215 GLN A CA 1
ATOM 1665 C C . GLN A 1 215 ? 14.310 -20.537 -6.398 1.00 85.75 215 GLN A C 1
ATOM 1667 O O . GLN A 1 215 ? 13.339 -19.782 -6.465 1.00 85.75 215 GLN A O 1
ATOM 1672 N N . LYS A 1 216 ? 15.266 -20.564 -7.328 1.00 87.00 216 LYS A N 1
ATOM 1673 C CA . LYS A 1 216 ? 15.215 -19.806 -8.579 1.00 87.00 216 LYS A CA 1
ATOM 1674 C C . LYS A 1 216 ? 15.144 -20.781 -9.737 1.00 87.00 216 LYS A C 1
ATOM 1676 O O . LYS A 1 216 ? 16.025 -21.625 -9.879 1.00 87.00 216 LYS A O 1
ATOM 1681 N N . PHE A 1 217 ? 14.123 -20.647 -10.567 1.00 86.31 217 PHE A N 1
ATOM 1682 C CA . PHE A 1 217 ? 13.960 -21.454 -11.769 1.00 86.31 217 PHE A CA 1
ATOM 1683 C C . PHE A 1 217 ? 13.515 -20.598 -12.950 1.00 86.31 217 PHE A C 1
ATOM 1685 O O . PHE A 1 217 ? 13.007 -19.486 -12.800 1.00 86.31 217 PHE A O 1
ATOM 1692 N N . GLN A 1 218 ? 13.754 -21.128 -14.143 1.00 84.81 218 GLN A N 1
ATOM 1693 C CA . GLN A 1 218 ? 13.234 -20.562 -15.376 1.00 84.81 218 GLN A CA 1
ATOM 1694 C C . GLN A 1 218 ? 11.777 -20.991 -15.535 1.00 84.81 218 GLN A C 1
ATOM 1696 O O . GLN A 1 218 ? 11.453 -22.168 -15.373 1.00 84.81 218 GLN A O 1
ATOM 1701 N N . GLY A 1 219 ? 10.905 -20.041 -15.852 1.00 80.06 219 GLY A N 1
ATOM 1702 C CA . GLY A 1 219 ? 9.553 -20.333 -16.303 1.00 80.06 219 GLY A CA 1
ATOM 1703 C C . GLY A 1 219 ? 9.537 -20.904 -17.728 1.00 80.06 219 GLY A C 1
ATOM 1704 O O . GLY A 1 219 ? 10.591 -21.076 -18.352 1.00 80.06 219 GLY A O 1
ATOM 1705 N N . PRO A 1 220 ? 8.341 -21.189 -18.273 1.00 73.62 220 PRO A N 1
ATOM 1706 C CA . PRO A 1 220 ? 8.176 -21.730 -19.621 1.00 73.62 220 PRO A CA 1
ATOM 1707 C C . PRO A 1 220 ? 9.009 -20.980 -20.675 1.00 73.62 220 PRO A C 1
ATOM 1709 O O . PRO A 1 220 ? 8.946 -19.755 -20.786 1.00 73.62 220 PRO A O 1
ATOM 1712 N N . HIS A 1 221 ? 9.811 -21.738 -21.435 1.00 73.69 221 HIS A N 1
ATOM 1713 C CA . HIS A 1 221 ? 10.736 -21.264 -22.488 1.00 73.69 221 HIS A CA 1
ATOM 1714 C C . HIS A 1 221 ? 11.839 -20.288 -22.038 1.00 73.69 221 HIS A C 1
ATOM 1716 O O . HIS A 1 221 ? 12.537 -19.712 -22.874 1.00 73.69 221 HIS A O 1
ATOM 1722 N N . GLY A 1 222 ? 12.028 -20.104 -20.728 1.00 76.81 222 GLY A N 1
ATOM 1723 C CA . GLY A 1 222 ? 12.999 -19.165 -20.160 1.00 76.81 222 GLY A CA 1
ATOM 1724 C C . GLY A 1 222 ? 12.630 -17.688 -20.324 1.00 76.81 222 GLY A C 1
ATOM 1725 O O . GLY A 1 222 ? 13.480 -16.827 -20.126 1.00 76.81 222 GLY A O 1
ATOM 1726 N N . TYR A 1 223 ? 11.379 -17.369 -20.679 1.00 76.81 223 TYR A N 1
ATOM 1727 C CA . TYR A 1 223 ? 10.904 -15.980 -20.790 1.00 76.81 223 TYR A CA 1
ATOM 1728 C C . TYR A 1 223 ? 10.656 -15.297 -19.440 1.00 76.81 223 TYR A C 1
ATOM 1730 O O . TYR A 1 223 ? 10.412 -14.089 -19.379 1.00 76.81 223 TYR A O 1
ATOM 1738 N N . SER A 1 224 ? 10.686 -16.064 -18.350 1.00 84.00 224 SER A N 1
ATOM 1739 C CA . SER A 1 224 ? 10.557 -15.536 -17.002 1.00 84.00 224 SER A CA 1
ATOM 1740 C C . SER A 1 224 ? 11.518 -16.204 -16.030 1.00 84.00 224 SER A C 1
ATOM 1742 O O . SER A 1 224 ? 11.782 -17.400 -16.103 1.00 84.00 224 SER A O 1
ATOM 1744 N N . THR A 1 225 ? 12.014 -15.424 -15.076 1.00 87.81 225 THR A N 1
ATOM 1745 C CA . THR A 1 225 ? 12.649 -15.940 -13.864 1.00 87.81 225 THR A CA 1
ATOM 1746 C C . THR A 1 225 ? 11.592 -16.021 -12.777 1.00 87.81 225 THR A C 1
ATOM 1748 O O . THR A 1 225 ? 10.882 -15.047 -12.520 1.00 87.81 225 THR A O 1
ATOM 1751 N N . ILE A 1 226 ? 11.497 -17.172 -12.124 1.00 88.50 226 ILE A N 1
ATOM 1752 C CA . ILE A 1 226 ? 10.597 -17.401 -11.002 1.00 88.50 226 ILE A CA 1
ATOM 1753 C C . ILE A 1 226 ? 11.452 -17.587 -9.753 1.00 88.50 226 ILE A C 1
ATOM 1755 O O . ILE A 1 226 ? 12.363 -18.415 -9.729 1.00 88.50 226 ILE A O 1
ATOM 1759 N N . VAL A 1 227 ? 11.169 -16.790 -8.726 1.00 89.62 227 VAL A N 1
ATOM 1760 C CA . VAL A 1 227 ? 11.743 -16.935 -7.385 1.00 89.62 227 VAL A CA 1
ATOM 1761 C C . VAL A 1 227 ? 10.628 -17.426 -6.476 1.00 89.62 227 VAL A C 1
ATOM 1763 O O . VAL A 1 227 ? 9.616 -16.742 -6.361 1.00 89.62 227 VAL A O 1
ATOM 1766 N N . THR A 1 228 ? 10.774 -18.580 -5.833 1.00 90.00 228 THR A N 1
ATOM 1767 C CA . THR A 1 228 ? 9.820 -19.054 -4.817 1.00 90.00 228 THR A CA 1
ATOM 1768 C C . THR A 1 228 ? 10.357 -18.865 -3.407 1.00 90.00 228 THR A C 1
ATOM 1770 O O . THR A 1 228 ? 11.554 -18.694 -3.198 1.00 90.00 228 THR A O 1
ATOM 1773 N N . HIS A 1 229 ? 9.456 -18.894 -2.430 1.00 88.12 229 HIS A N 1
ATOM 1774 C CA . HIS A 1 229 ? 9.743 -18.955 -1.005 1.00 88.12 229 HIS A CA 1
ATOM 1775 C C . HIS A 1 229 ? 8.798 -19.954 -0.339 1.00 88.12 229 HIS A C 1
ATOM 1777 O O . HIS A 1 229 ? 7.583 -19.851 -0.510 1.00 88.12 229 HIS A O 1
ATOM 1783 N N . ASN A 1 230 ? 9.346 -20.933 0.381 1.00 84.50 230 ASN A N 1
ATOM 1784 C CA . ASN A 1 230 ? 8.574 -22.048 0.930 1.00 84.50 230 ASN A CA 1
ATOM 1785 C C . ASN A 1 230 ? 7.763 -21.636 2.179 1.00 84.50 230 ASN A C 1
ATOM 1787 O O . ASN A 1 230 ? 8.324 -21.213 3.190 1.00 84.50 230 ASN A O 1
ATOM 1791 N N . LEU A 1 231 ? 6.438 -21.801 2.120 1.00 79.44 231 LEU A N 1
ATOM 1792 C CA . LEU A 1 231 ? 5.500 -21.465 3.197 1.00 79.44 231 LEU A CA 1
ATOM 1793 C C . LEU A 1 231 ? 5.573 -22.431 4.387 1.00 79.44 231 LEU A C 1
ATOM 1795 O O . LEU A 1 231 ? 5.300 -22.021 5.515 1.00 79.44 231 LEU A O 1
ATOM 1799 N N . LEU A 1 232 ? 5.977 -23.689 4.174 1.00 69.00 232 LEU A N 1
ATOM 1800 C CA . LEU A 1 232 ? 6.111 -24.693 5.239 1.00 69.00 232 LEU A CA 1
ATOM 1801 C C . LEU A 1 232 ? 7.206 -24.321 6.255 1.00 69.00 232 LEU A C 1
ATOM 1803 O O . LEU A 1 232 ? 7.202 -24.817 7.380 1.00 69.00 232 LEU A O 1
ATOM 1807 N N . CYS A 1 233 ? 8.119 -23.417 5.885 1.00 60.22 233 CYS A N 1
ATOM 1808 C CA . CYS A 1 233 ? 9.137 -22.866 6.774 1.00 60.22 233 CYS A CA 1
ATOM 1809 C C . CYS A 1 233 ? 8.602 -21.765 7.717 1.00 60.22 233 CYS A C 1
ATOM 1811 O O . CYS A 1 233 ? 9.253 -21.459 8.715 1.00 60.22 233 CYS A O 1
ATOM 1813 N N . ILE A 1 234 ? 7.424 -21.179 7.457 1.00 61.16 234 ILE A N 1
ATOM 1814 C CA . ILE A 1 234 ? 6.905 -19.986 8.163 1.00 61.16 234 ILE A CA 1
ATOM 1815 C C . ILE A 1 234 ? 6.113 -20.367 9.432 1.00 61.16 234 ILE A C 1
ATOM 1817 O O . ILE A 1 234 ? 5.031 -19.853 9.708 1.00 61.16 234 ILE A O 1
ATOM 1821 N N . SER A 1 235 ? 6.687 -21.249 10.258 1.00 58.47 235 SER A N 1
ATOM 1822 C CA . SER A 1 235 ? 6.133 -21.766 11.527 1.00 58.47 235 SER A CA 1
ATOM 1823 C C . SER A 1 235 ? 4.809 -22.547 11.420 1.00 58.47 235 SER A C 1
ATOM 1825 O O . SER A 1 235 ? 3.937 -22.256 10.606 1.00 58.47 235 SER A O 1
ATOM 1827 N N . GLU A 1 236 ? 4.576 -23.488 12.341 1.00 58.31 236 GLU A N 1
ATOM 1828 C CA . GLU A 1 236 ? 3.316 -24.255 12.398 1.00 58.31 236 GLU A CA 1
ATOM 1829 C C . GLU A 1 236 ? 2.056 -23.368 12.515 1.00 58.31 236 GLU A C 1
ATOM 1831 O O . GLU A 1 236 ? 0.971 -23.778 12.107 1.00 58.31 236 GLU A O 1
ATOM 1836 N N . ARG A 1 237 ? 2.196 -22.128 13.013 1.00 55.28 237 ARG A N 1
ATOM 1837 C CA . ARG A 1 237 ? 1.096 -21.170 13.222 1.00 55.28 237 ARG A CA 1
ATOM 1838 C C . ARG A 1 237 ? 0.563 -20.516 11.941 1.00 55.28 237 ARG A C 1
ATOM 1840 O O . ARG A 1 237 ? -0.591 -20.097 11.931 1.00 55.28 237 ARG A O 1
ATOM 1847 N N . ALA A 1 238 ? 1.364 -20.402 10.878 1.00 53.88 238 ALA A N 1
ATOM 1848 C CA . ALA A 1 238 ? 0.874 -19.920 9.577 1.00 53.88 238 ALA A CA 1
ATOM 1849 C C . ALA A 1 238 ? 0.149 -21.027 8.789 1.00 53.88 238 ALA A C 1
ATOM 1851 O O . ALA A 1 238 ? -0.626 -20.766 7.868 1.00 53.88 238 ALA A O 1
ATOM 1852 N N . VAL A 1 239 ? 0.415 -22.278 9.161 1.00 55.00 239 VAL A N 1
ATOM 1853 C CA . VAL A 1 239 ? 0.132 -23.461 8.352 1.00 55.00 239 VAL A CA 1
ATOM 1854 C C . VAL A 1 239 ? -1.304 -23.978 8.536 1.00 55.00 239 VAL A C 1
ATOM 1856 O O . VAL A 1 239 ? -1.785 -24.712 7.678 1.00 55.00 239 VAL A O 1
ATOM 1859 N N . GLU A 1 240 ? -2.033 -23.550 9.576 1.00 58.28 240 GLU A N 1
ATOM 1860 C CA . GLU A 1 240 ? -3.464 -23.876 9.754 1.00 58.28 240 GLU A CA 1
ATOM 1861 C C . GLU A 1 240 ? -4.329 -23.411 8.573 1.00 58.28 240 GLU A C 1
ATOM 1863 O O . GLU A 1 240 ? -5.218 -24.142 8.152 1.00 58.28 240 GLU A O 1
ATOM 1868 N N . GLY A 1 241 ? -4.039 -22.233 8.004 1.00 56.81 241 GLY A N 1
ATOM 1869 C CA . GLY A 1 241 ? -4.718 -21.754 6.796 1.00 56.81 241 GLY A CA 1
ATOM 1870 C C . GLY A 1 241 ? -4.159 -22.371 5.512 1.00 56.81 241 GLY A C 1
ATOM 1871 O O . GLY A 1 241 ? -4.918 -22.711 4.616 1.00 56.81 241 GLY A O 1
ATOM 1872 N N . ALA A 1 242 ? -2.836 -22.547 5.407 1.00 57.91 242 ALA A N 1
ATOM 1873 C CA . ALA A 1 242 ? -2.203 -23.026 4.173 1.00 57.91 242 ALA A CA 1
ATOM 1874 C C . ALA A 1 242 ? -2.482 -24.514 3.870 1.00 57.91 242 ALA A C 1
ATOM 1876 O O . ALA A 1 242 ? -2.677 -24.869 2.707 1.00 57.91 242 ALA A O 1
ATOM 1877 N N . LYS A 1 243 ? -2.570 -25.373 4.902 1.00 61.06 243 LYS A N 1
ATOM 1878 C CA . LYS A 1 243 ? -2.868 -26.816 4.756 1.00 61.06 243 LYS A CA 1
ATOM 1879 C C . LYS A 1 243 ? -4.234 -27.110 4.138 1.00 61.06 243 LYS A C 1
ATOM 1881 O O . LYS A 1 243 ? -4.401 -28.178 3.563 1.00 61.06 243 LYS A O 1
ATOM 1886 N N . GLU A 1 244 ? -5.203 -26.202 4.254 1.00 59.19 244 GLU A N 1
ATOM 1887 C CA . GLU A 1 244 ? -6.530 -26.372 3.643 1.00 59.19 244 GLU A CA 1
ATOM 1888 C C . GLU A 1 244 ? -6.491 -26.204 2.108 1.00 59.19 244 GLU A C 1
ATOM 1890 O O . GLU A 1 244 ? -7.371 -26.706 1.411 1.00 59.19 244 GLU A O 1
ATOM 1895 N N . PHE A 1 245 ? -5.465 -25.534 1.564 1.00 55.38 245 PHE A N 1
ATOM 1896 C CA . PHE A 1 245 ? -5.423 -25.110 0.157 1.00 55.38 245 PHE A CA 1
ATOM 1897 C C . PHE A 1 245 ? -4.253 -25.669 -0.669 1.00 55.38 245 PHE A C 1
ATOM 1899 O O . PHE A 1 245 ? -4.128 -25.278 -1.828 1.00 55.38 245 PHE A O 1
ATOM 1906 N N . ASP A 1 246 ? -3.437 -26.574 -0.113 1.00 68.69 246 ASP A N 1
ATOM 1907 C CA . ASP A 1 246 ? -2.289 -27.208 -0.800 1.00 68.69 246 ASP A CA 1
ATOM 1908 C C . ASP A 1 246 ? -1.268 -26.170 -1.335 1.00 68.69 246 ASP A C 1
ATOM 1910 O O . ASP A 1 246 ? -0.767 -26.229 -2.462 1.00 68.69 246 ASP A O 1
ATOM 1914 N N . LEU A 1 247 ? -1.026 -25.133 -0.520 1.00 73.62 247 LEU A N 1
ATOM 1915 C CA . LEU A 1 247 ? -0.177 -23.985 -0.844 1.00 73.62 247 LEU A CA 1
ATOM 1916 C C . LEU A 1 247 ? 1.182 -24.079 -0.148 1.00 73.62 247 LEU A C 1
ATOM 1918 O O . LEU A 1 247 ? 1.327 -23.714 1.020 1.00 73.62 247 LEU A O 1
ATOM 1922 N N . ASP A 1 248 ? 2.187 -24.490 -0.914 1.00 80.31 248 ASP A N 1
ATOM 1923 C CA . ASP A 1 248 ? 3.539 -24.734 -0.405 1.00 80.31 248 ASP A CA 1
ATOM 1924 C C . ASP A 1 248 ? 4.485 -23.539 -0.555 1.00 80.31 248 ASP A C 1
ATOM 1926 O O . ASP A 1 248 ? 5.542 -23.512 0.075 1.00 80.31 248 ASP A O 1
ATOM 1930 N N . SER A 1 249 ? 4.158 -22.543 -1.386 1.00 86.75 249 SER A N 1
ATOM 1931 C CA . SER A 1 249 ? 5.076 -21.433 -1.654 1.00 86.75 249 SER A CA 1
ATOM 1932 C C . SER A 1 249 ? 4.411 -20.108 -2.034 1.00 86.75 249 SER A C 1
ATOM 1934 O O . SER A 1 249 ? 3.259 -20.043 -2.469 1.00 86.75 249 SER A O 1
ATOM 1936 N N . VAL A 1 250 ? 5.183 -19.030 -1.900 1.00 88.81 250 VAL A N 1
ATOM 1937 C CA . VAL A 1 250 ? 4.935 -17.731 -2.540 1.00 88.81 250 VAL A CA 1
ATOM 1938 C C . VAL A 1 250 ? 5.943 -17.571 -3.671 1.00 88.81 250 VAL A C 1
ATOM 1940 O O . VAL A 1 250 ? 7.132 -17.786 -3.458 1.00 88.81 250 VAL A O 1
ATOM 1943 N N . ALA A 1 251 ? 5.489 -17.183 -4.858 1.00 91.00 251 ALA A N 1
ATOM 1944 C CA . ALA A 1 251 ? 6.309 -16.983 -6.045 1.00 91.00 251 ALA A CA 1
ATOM 1945 C C . ALA A 1 251 ? 6.318 -15.510 -6.476 1.00 91.00 251 ALA A C 1
ATOM 1947 O O . ALA A 1 251 ? 5.264 -14.879 -6.556 1.00 91.00 251 ALA A O 1
ATOM 1948 N N . LEU A 1 252 ? 7.493 -14.980 -6.817 1.00 92.06 252 LEU A N 1
ATOM 1949 C CA . LEU A 1 252 ? 7.648 -13.794 -7.652 1.00 92.06 252 LEU A CA 1
ATOM 1950 C C . LEU A 1 252 ? 8.013 -14.253 -9.063 1.00 92.06 252 LEU A C 1
ATOM 1952 O O . LEU A 1 252 ? 9.084 -14.822 -9.278 1.00 92.06 252 LEU A O 1
ATOM 1956 N N . VAL A 1 253 ? 7.143 -13.961 -10.022 1.00 89.50 253 VAL A N 1
ATOM 1957 C CA . VAL A 1 253 ? 7.379 -14.202 -11.446 1.00 89.50 253 VAL A CA 1
ATOM 1958 C C . VAL A 1 253 ? 7.811 -12.900 -12.101 1.00 89.50 253 VAL A C 1
ATOM 1960 O O . VAL A 1 253 ? 7.119 -11.889 -11.995 1.00 89.50 253 VAL A O 1
ATOM 1963 N N . MET A 1 254 ? 8.958 -12.934 -12.772 1.00 90.50 254 MET A N 1
ATOM 1964 C CA . MET A 1 254 ? 9.575 -11.805 -13.460 1.00 90.50 254 MET A CA 1
ATOM 1965 C C . MET A 1 254 ? 9.717 -12.129 -14.945 1.00 90.50 254 MET A C 1
ATOM 1967 O O . MET A 1 254 ? 10.522 -12.988 -15.290 1.00 90.50 254 MET A O 1
ATOM 1971 N N . ALA A 1 255 ? 8.966 -11.458 -15.817 1.00 86.81 255 ALA A N 1
ATOM 1972 C CA . ALA A 1 255 ? 9.027 -11.646 -17.271 1.00 86.81 255 ALA A CA 1
ATOM 1973 C C . ALA A 1 255 ? 9.563 -10.389 -17.966 1.00 86.81 255 ALA A C 1
ATOM 1975 O O . ALA A 1 255 ? 9.213 -9.277 -17.569 1.00 86.81 255 ALA A O 1
ATOM 1976 N N . VAL A 1 256 ? 10.387 -10.561 -19.003 1.00 85.69 256 VAL A N 1
ATOM 1977 C CA . VAL A 1 256 ? 11.015 -9.461 -19.754 1.00 85.69 256 VAL A CA 1
ATOM 1978 C C . VAL A 1 256 ? 10.626 -9.536 -21.227 1.00 85.69 256 VAL A C 1
ATOM 1980 O O . VAL A 1 256 ? 10.646 -10.602 -21.842 1.00 85.69 256 VAL A O 1
ATOM 1983 N N . PHE A 1 257 ? 10.302 -8.381 -21.800 1.00 82.88 257 PHE A N 1
ATOM 1984 C CA . PHE A 1 257 ? 9.927 -8.213 -23.195 1.00 82.88 257 PHE A CA 1
ATOM 1985 C C . PHE A 1 257 ? 10.768 -7.099 -23.824 1.00 82.88 257 PHE A C 1
ATOM 1987 O O . PHE A 1 257 ? 10.933 -6.039 -23.221 1.00 82.88 257 PHE A O 1
ATOM 1994 N N . ILE A 1 258 ? 11.257 -7.322 -25.043 1.00 84.38 258 ILE A N 1
ATOM 1995 C CA . ILE A 1 258 ? 11.966 -6.333 -25.863 1.00 84.38 258 ILE A CA 1
ATOM 1996 C C . ILE A 1 258 ? 11.133 -6.106 -27.128 1.00 84.38 258 ILE A C 1
ATOM 1998 O O . ILE A 1 258 ? 10.769 -7.061 -27.813 1.00 84.38 258 ILE A O 1
ATOM 2002 N N . ASP A 1 259 ? 10.760 -4.856 -27.397 1.00 81.38 259 ASP A N 1
ATOM 2003 C CA . ASP A 1 259 ? 9.878 -4.435 -28.495 1.00 81.38 259 ASP A CA 1
ATOM 2004 C C . ASP A 1 259 ? 8.594 -5.286 -28.598 1.00 81.38 259 ASP A C 1
ATOM 2006 O O . ASP A 1 259 ? 8.170 -5.722 -29.670 1.00 81.38 259 ASP A O 1
ATOM 2010 N N . ASN A 1 260 ? 7.975 -5.531 -27.436 1.00 76.19 260 ASN A N 1
ATOM 2011 C CA . ASN A 1 260 ? 6.791 -6.378 -27.221 1.00 76.19 260 ASN A CA 1
ATOM 2012 C C . ASN A 1 260 ? 6.971 -7.881 -27.522 1.00 76.19 260 ASN A C 1
ATOM 2014 O O . ASN A 1 260 ? 5.993 -8.627 -27.497 1.00 76.19 260 ASN A O 1
ATOM 2018 N N . LYS A 1 261 ? 8.198 -8.359 -27.756 1.00 79.38 261 LYS A N 1
ATOM 2019 C CA . LYS A 1 261 ? 8.520 -9.790 -27.880 1.00 79.38 261 LYS A CA 1
ATOM 2020 C C . LYS A 1 261 ? 9.082 -10.321 -26.559 1.00 79.38 261 LYS A C 1
ATOM 2022 O O . LYS A 1 261 ? 9.932 -9.650 -25.977 1.00 79.38 261 LYS A O 1
ATOM 2027 N N . PRO A 1 262 ? 8.661 -11.500 -26.073 1.00 77.44 262 PRO A N 1
ATOM 2028 C CA . PRO A 1 262 ? 9.229 -12.081 -24.860 1.00 77.44 262 PRO A CA 1
ATOM 2029 C C . PRO A 1 262 ? 10.705 -12.443 -25.089 1.00 77.44 262 PRO A C 1
ATOM 2031 O O . PRO A 1 262 ? 11.061 -12.997 -26.129 1.00 77.44 262 PRO A O 1
ATOM 2034 N N . CYS A 1 263 ? 11.566 -12.115 -24.127 1.00 82.00 263 CYS A N 1
ATOM 2035 C CA . CYS A 1 263 ? 13.009 -12.336 -24.210 1.00 82.00 263 CYS A CA 1
ATOM 2036 C C . CYS A 1 263 ? 13.448 -13.380 -23.180 1.00 82.00 263 CYS A C 1
ATOM 2038 O O . CYS A 1 263 ? 12.920 -13.420 -22.071 1.00 82.00 263 CYS A O 1
ATOM 2040 N N . ASN A 1 264 ? 14.405 -14.238 -23.541 1.00 83.31 264 ASN A N 1
ATOM 2041 C CA . ASN A 1 264 ? 14.948 -15.214 -22.601 1.00 83.31 264 ASN A CA 1
ATOM 2042 C C . ASN A 1 264 ? 15.776 -14.493 -21.524 1.00 83.31 264 ASN A C 1
ATOM 2044 O O . ASN A 1 264 ? 16.584 -13.620 -21.850 1.00 83.31 264 ASN A O 1
ATOM 2048 N N . ILE A 1 265 ? 15.569 -14.849 -20.257 1.00 79.75 265 ILE A N 1
ATOM 2049 C CA . ILE A 1 265 ? 16.311 -14.301 -19.122 1.00 79.75 265 ILE A CA 1
ATOM 2050 C C . ILE A 1 265 ? 17.375 -15.329 -18.706 1.00 79.75 265 ILE A C 1
ATOM 2052 O O . ILE A 1 265 ? 17.061 -16.221 -17.917 1.00 79.75 265 ILE A O 1
ATOM 2056 N N . PRO A 1 266 ? 18.631 -15.247 -19.190 1.00 76.00 266 PRO A N 1
ATOM 2057 C CA . PRO A 1 266 ? 19.702 -16.118 -18.723 1.00 76.00 266 PRO A CA 1
ATOM 2058 C C . PRO A 1 266 ? 19.837 -16.088 -17.197 1.00 76.00 266 PRO A C 1
ATOM 2060 O O . PRO A 1 266 ? 19.626 -15.069 -16.538 1.00 76.00 266 PRO A O 1
ATOM 2063 N N . SER A 1 267 ? 20.230 -17.230 -16.633 1.00 68.88 267 SER A N 1
ATOM 2064 C CA . SER A 1 267 ? 20.457 -17.395 -15.194 1.00 68.88 267 SER A CA 1
ATOM 2065 C C . SER A 1 267 ? 21.582 -16.508 -14.644 1.00 68.88 267 SER A C 1
ATOM 2067 O O . SER A 1 267 ? 21.603 -16.254 -13.441 1.00 68.88 267 SER A O 1
ATOM 2069 N N . ASP A 1 268 ? 22.486 -16.025 -15.505 1.00 66.19 268 ASP A N 1
ATOM 2070 C CA . ASP A 1 268 ? 23.464 -14.984 -15.179 1.00 66.19 268 ASP A CA 1
ATOM 2071 C C . ASP A 1 268 ? 23.045 -13.643 -15.807 1.00 66.19 268 ASP A C 1
ATOM 2073 O O . ASP A 1 268 ? 22.759 -13.538 -17.002 1.00 66.19 268 ASP A O 1
ATOM 2077 N N . SER A 1 269 ? 22.964 -12.599 -14.984 1.00 61.94 269 SER A N 1
ATOM 2078 C CA . SER A 1 269 ? 22.110 -11.435 -15.241 1.00 61.94 269 SER A CA 1
ATOM 2079 C C . SER A 1 269 ? 22.734 -10.349 -16.127 1.00 61.94 269 SER A C 1
ATOM 2081 O O . SER A 1 269 ? 22.168 -9.262 -16.267 1.00 61.94 269 SER A O 1
ATOM 2083 N N . ARG A 1 270 ? 23.893 -10.629 -16.738 1.00 60.34 270 ARG A N 1
ATOM 2084 C CA . ARG A 1 270 ? 24.646 -9.688 -17.589 1.00 60.34 270 ARG A CA 1
ATOM 2085 C C . ARG A 1 270 ? 24.528 -9.938 -19.095 1.00 60.34 270 ARG A C 1
ATOM 2087 O O . ARG A 1 270 ? 24.817 -9.028 -19.862 1.00 60.34 270 ARG A O 1
ATOM 2094 N N . GLU A 1 271 ? 24.083 -11.116 -19.533 1.00 63.03 271 GLU A N 1
ATOM 2095 C CA . GLU A 1 271 ? 24.104 -11.496 -20.962 1.00 63.03 271 GLU A CA 1
ATOM 2096 C C . GLU A 1 271 ? 22.73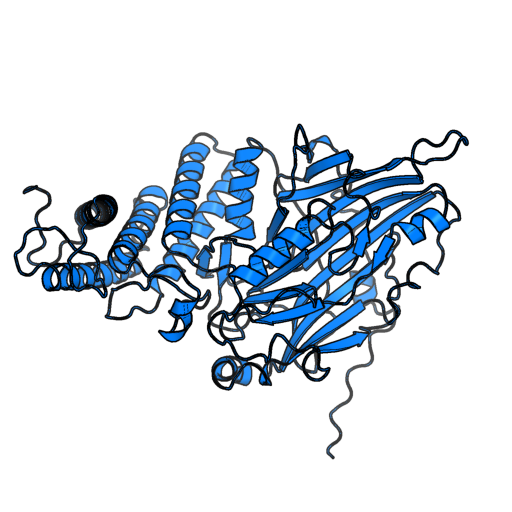8 -11.421 -21.670 1.00 63.03 271 GLU A C 1
ATOM 2098 O O . GLU A 1 271 ? 22.635 -11.708 -22.863 1.00 63.03 271 GLU A O 1
ATOM 2103 N N . TRP A 1 272 ? 21.676 -10.997 -20.978 1.00 69.31 272 TRP A N 1
ATOM 2104 C CA . TRP A 1 272 ? 20.301 -11.016 -21.506 1.00 69.31 272 TRP A CA 1
ATOM 2105 C C . TRP A 1 272 ? 20.042 -10.045 -22.678 1.00 69.31 272 TRP A C 1
ATOM 2107 O O . TRP A 1 272 ? 19.106 -10.243 -23.446 1.00 69.31 272 TRP A O 1
ATOM 2117 N N . LEU A 1 273 ? 20.908 -9.043 -22.878 1.00 69.88 273 LEU A N 1
ATOM 2118 C CA . LEU A 1 273 ? 20.868 -8.069 -23.988 1.00 69.88 273 LEU A CA 1
ATOM 2119 C C . LEU A 1 273 ? 21.724 -8.500 -25.202 1.00 69.88 273 LEU A C 1
ATOM 2121 O O . LEU A 1 273 ? 22.273 -7.672 -25.941 1.00 69.88 273 LEU A O 1
ATOM 2125 N N . SER A 1 274 ? 21.916 -9.808 -25.389 1.00 63.88 274 SER A N 1
ATOM 2126 C CA . SER A 1 274 ? 22.778 -10.370 -26.441 1.00 63.88 274 SER A CA 1
ATOM 2127 C C . SER A 1 274 ? 22.082 -10.573 -27.801 1.00 63.88 274 SER A C 1
ATOM 2129 O O . SER A 1 274 ? 22.774 -10.546 -28.822 1.00 63.88 274 SER A O 1
ATOM 2131 N N . GLY A 1 275 ? 20.751 -10.684 -27.857 1.00 64.94 275 GLY A N 1
ATOM 2132 C CA . GLY A 1 275 ? 19.987 -10.889 -29.101 1.00 64.94 275 GLY A CA 1
ATOM 2133 C C . GLY A 1 275 ? 19.547 -9.601 -29.817 1.00 64.94 275 GLY A C 1
ATOM 2134 O O . GLY A 1 275 ? 19.251 -8.614 -29.154 1.00 64.94 275 GLY A O 1
ATOM 2135 N N . ASP A 1 276 ? 19.506 -9.646 -31.156 1.00 64.62 276 ASP A N 1
ATOM 2136 C CA . ASP A 1 276 ? 18.814 -8.784 -32.150 1.00 64.62 276 ASP A CA 1
ATOM 2137 C C . ASP A 1 276 ? 18.824 -7.239 -32.037 1.00 64.62 276 ASP A C 1
ATOM 2139 O O . ASP A 1 276 ? 18.274 -6.561 -32.908 1.00 64.62 276 ASP A O 1
ATOM 2143 N N . LEU A 1 277 ? 19.477 -6.649 -31.036 1.00 79.88 277 LEU A N 1
ATOM 2144 C CA . LEU A 1 277 ? 19.613 -5.197 -30.899 1.00 79.88 277 LEU A CA 1
ATOM 2145 C C . LEU A 1 277 ? 20.465 -4.601 -32.029 1.00 79.88 277 LEU A C 1
ATOM 2147 O O . LEU A 1 277 ? 21.525 -5.128 -32.382 1.00 79.88 277 LEU A O 1
ATOM 2151 N N . GLN A 1 278 ? 20.007 -3.466 -32.560 1.00 84.00 278 GLN A N 1
ATOM 2152 C CA . GLN A 1 278 ? 20.760 -2.659 -33.520 1.00 84.00 278 GLN A CA 1
ATOM 2153 C C . GLN A 1 278 ? 21.985 -2.022 -32.844 1.00 84.00 278 GLN A C 1
ATOM 2155 O O . GLN A 1 278 ? 22.058 -1.921 -31.619 1.00 84.00 278 GLN A O 1
ATOM 2160 N N . GLU A 1 279 ? 22.961 -1.579 -33.640 1.00 83.50 279 GLU A N 1
ATOM 2161 C CA . GLU A 1 279 ? 24.145 -0.910 -33.085 1.00 83.50 279 GLU A CA 1
ATOM 2162 C C . GLU A 1 279 ? 23.785 0.441 -32.450 1.00 83.50 279 GLU A C 1
ATOM 2164 O O . GLU A 1 279 ? 24.401 0.838 -31.470 1.00 83.50 279 GLU A O 1
ATOM 2169 N N . SER A 1 280 ? 22.755 1.117 -32.958 1.00 85.56 280 SER A N 1
ATOM 2170 C CA . SER A 1 280 ? 22.147 2.316 -32.378 1.00 85.56 280 SER A CA 1
ATOM 2171 C C . SER A 1 280 ? 20.666 2.371 -32.752 1.00 85.56 280 SER A C 1
ATOM 2173 O O . SER A 1 280 ? 20.251 1.726 -33.718 1.00 85.56 280 SER A O 1
ATOM 2175 N N . GLY A 1 281 ? 19.855 3.124 -32.006 1.00 91.19 281 GLY A N 1
ATOM 2176 C CA . GLY A 1 281 ? 18.437 3.289 -32.331 1.00 91.19 281 GLY A CA 1
ATOM 2177 C C . GLY A 1 281 ? 17.548 3.480 -31.111 1.00 91.19 281 GLY A C 1
ATOM 2178 O O . GLY A 1 281 ? 17.955 4.091 -30.125 1.00 91.19 281 GLY A O 1
ATOM 2179 N N . LYS A 1 282 ? 16.319 2.961 -31.199 1.00 91.88 282 LYS A N 1
ATOM 2180 C CA . LYS A 1 282 ? 15.346 2.932 -30.100 1.00 91.88 282 LYS A CA 1
ATOM 2181 C C . LYS A 1 282 ? 15.084 1.494 -29.666 1.00 91.88 282 LYS A C 1
ATOM 2183 O O . LYS A 1 282 ? 15.161 0.591 -30.494 1.00 91.88 282 LYS A O 1
ATOM 2188 N N . VAL A 1 283 ? 14.766 1.294 -28.392 1.00 91.56 283 VAL A N 1
ATOM 2189 C CA . VAL A 1 283 ? 14.331 0.009 -27.833 1.00 91.56 283 VAL A CA 1
ATOM 2190 C C . VAL A 1 283 ? 13.257 0.234 -26.771 1.00 91.56 283 VAL A C 1
ATOM 2192 O O . VAL A 1 283 ? 13.406 1.079 -25.885 1.00 91.56 283 VAL A O 1
ATOM 2195 N N . GLY A 1 284 ? 12.165 -0.522 -26.857 1.00 87.38 284 GLY A N 1
ATOM 2196 C CA . GLY A 1 284 ? 11.175 -0.647 -25.794 1.00 87.38 284 GLY A CA 1
ATOM 2197 C C . GLY A 1 284 ? 11.473 -1.877 -24.944 1.00 87.38 284 GLY A C 1
ATOM 2198 O O . GLY A 1 284 ? 11.492 -2.991 -25.458 1.00 87.38 284 GLY A O 1
ATOM 2199 N N . VAL A 1 285 ? 11.670 -1.706 -23.640 1.00 87.31 285 VAL A N 1
ATOM 2200 C CA . VAL A 1 285 ? 11.883 -2.805 -22.692 1.00 87.31 285 VAL A CA 1
ATOM 2201 C C . VAL A 1 285 ? 10.760 -2.794 -21.668 1.00 87.31 285 VAL A C 1
ATOM 2203 O O . VAL A 1 285 ? 10.577 -1.814 -20.951 1.00 87.31 285 VAL A O 1
ATOM 2206 N N . THR A 1 286 ? 10.013 -3.888 -21.569 1.00 86.56 286 THR A N 1
ATOM 2207 C CA . THR A 1 286 ? 8.957 -4.052 -20.564 1.00 86.56 286 THR A CA 1
ATOM 2208 C C . THR A 1 286 ? 9.336 -5.180 -19.620 1.00 86.56 286 THR A C 1
ATOM 2210 O O . THR A 1 286 ? 9.622 -6.286 -20.069 1.00 86.56 286 THR A O 1
ATOM 2213 N N . MET A 1 287 ? 9.291 -4.933 -18.313 1.00 88.81 287 MET A N 1
ATOM 2214 C CA . MET A 1 287 ? 9.410 -5.965 -17.290 1.00 88.81 287 MET A CA 1
ATOM 2215 C C . MET A 1 287 ? 8.125 -6.041 -16.465 1.00 88.81 287 MET A C 1
ATOM 2217 O O . MET A 1 287 ? 7.635 -5.024 -15.975 1.00 88.81 287 MET A O 1
ATOM 2221 N N . ALA A 1 288 ? 7.576 -7.245 -16.324 1.00 87.00 288 ALA A N 1
ATOM 2222 C CA . ALA A 1 288 ? 6.368 -7.523 -15.555 1.00 87.00 288 ALA A CA 1
ATOM 2223 C C . ALA A 1 288 ? 6.706 -8.381 -14.330 1.00 87.00 288 ALA A C 1
ATOM 2225 O O . ALA A 1 288 ? 7.445 -9.361 -14.439 1.00 87.00 288 ALA A O 1
ATOM 2226 N N . TYR A 1 289 ? 6.149 -8.017 -13.175 1.00 90.38 289 TYR A N 1
ATOM 2227 C CA . TYR A 1 289 ? 6.462 -8.601 -11.874 1.00 90.38 289 TYR A CA 1
ATOM 2228 C C . TYR A 1 289 ? 5.186 -9.004 -11.125 1.00 90.38 289 TYR A C 1
ATOM 2230 O O . TYR A 1 289 ? 4.419 -8.147 -10.669 1.00 90.38 289 TYR A O 1
ATOM 2238 N N . ARG A 1 290 ? 4.960 -10.308 -10.954 1.00 89.69 290 ARG A N 1
ATOM 2239 C CA . ARG A 1 290 ? 3.787 -10.851 -10.254 1.00 89.69 290 ARG A CA 1
ATOM 2240 C C . ARG A 1 290 ? 4.201 -11.601 -8.997 1.00 89.69 290 ARG A C 1
ATOM 2242 O O . ARG A 1 290 ? 4.772 -12.681 -9.089 1.00 89.69 290 ARG A O 1
ATOM 2249 N N . LEU A 1 291 ? 3.889 -11.040 -7.830 1.00 90.25 291 LEU A N 1
ATOM 2250 C CA . LEU A 1 291 ? 3.962 -11.750 -6.551 1.00 90.25 291 LEU A CA 1
ATOM 2251 C C . LEU A 1 291 ? 2.641 -12.508 -6.351 1.00 90.25 291 LEU A C 1
ATOM 2253 O O . LEU A 1 291 ? 1.577 -11.905 -6.505 1.00 90.25 291 LEU A O 1
ATOM 2257 N N . GLN A 1 292 ? 2.679 -13.810 -6.066 1.00 90.25 292 GLN A N 1
ATOM 2258 C CA . GLN A 1 292 ? 1.488 -14.663 -5.946 1.00 90.25 292 GLN A CA 1
ATOM 2259 C C . GLN A 1 292 ? 1.725 -15.906 -5.083 1.00 90.25 292 GLN A C 1
ATOM 2261 O O . GLN A 1 292 ? 2.863 -16.270 -4.804 1.00 90.25 292 GLN A O 1
ATOM 2266 N N . LEU A 1 293 ? 0.650 -16.578 -4.674 1.00 85.81 293 LEU A N 1
ATOM 2267 C CA . LEU A 1 293 ? 0.726 -17.918 -4.086 1.00 85.81 293 LEU A CA 1
ATOM 2268 C C . LEU A 1 293 ? 0.933 -18.968 -5.184 1.00 85.81 293 LEU A C 1
ATOM 2270 O O . LEU A 1 293 ? 0.382 -18.832 -6.275 1.00 85.81 293 LEU A O 1
ATOM 2274 N N . SER A 1 294 ? 1.705 -20.014 -4.886 1.00 80.50 294 SER A N 1
ATOM 2275 C CA . SER A 1 294 ? 1.941 -21.142 -5.789 1.00 80.50 294 SER A CA 1
ATOM 2276 C C . SER A 1 294 ? 1.946 -22.463 -5.021 1.00 80.50 294 SER A C 1
ATOM 2278 O O . SER A 1 294 ? 2.704 -22.641 -4.063 1.00 80.50 294 SER A O 1
ATOM 2280 N N . SER A 1 295 ? 1.139 -23.416 -5.486 1.00 73.88 295 SER A N 1
ATOM 2281 C CA . SER A 1 295 ? 1.355 -24.838 -5.208 1.00 73.88 295 SER A CA 1
ATOM 2282 C C . SER A 1 295 ? 2.576 -25.340 -5.997 1.00 73.88 295 SER A C 1
ATOM 2284 O O . SER A 1 295 ? 3.144 -24.605 -6.813 1.00 73.88 295 SER A O 1
ATOM 2286 N N . GLN A 1 296 ? 2.965 -26.602 -5.803 1.00 56.56 296 GLN A N 1
ATOM 2287 C CA . GLN A 1 296 ? 3.998 -27.254 -6.624 1.00 56.56 296 GLN A CA 1
ATOM 2288 C C . GLN A 1 296 ? 3.537 -27.572 -8.064 1.00 56.56 296 GLN A C 1
ATOM 2290 O O . GLN A 1 296 ? 4.307 -28.143 -8.828 1.00 56.56 296 GLN A O 1
ATOM 2295 N N . ASN A 1 297 ? 2.295 -27.236 -8.442 1.00 47.03 297 ASN A N 1
ATOM 2296 C CA . ASN A 1 297 ? 1.710 -27.593 -9.740 1.00 47.03 297 ASN A CA 1
ATOM 2297 C C . ASN A 1 297 ? 0.844 -26.442 -10.332 1.00 47.03 297 ASN A C 1
ATOM 2299 O O . ASN A 1 297 ? -0.380 -26.573 -10.439 1.00 47.03 297 ASN A O 1
ATOM 2303 N N . PRO A 1 298 ? 1.426 -25.259 -10.639 1.00 45.41 298 PRO A N 1
ATOM 2304 C CA . PRO A 1 298 ? 0.671 -24.084 -11.080 1.00 45.41 298 PRO A CA 1
ATOM 2305 C C . PRO A 1 298 ? 0.398 -24.079 -12.598 1.00 45.41 298 PRO A C 1
ATOM 2307 O O . PRO A 1 298 ? 1.315 -24.110 -13.417 1.00 45.41 298 PRO A O 1
ATOM 2310 N N . HIS A 1 299 ? -0.867 -23.929 -13.007 1.00 48.44 299 HIS A N 1
ATOM 2311 C CA . HIS A 1 299 ? -1.220 -23.776 -14.425 1.00 48.44 299 HIS A CA 1
ATOM 2312 C C . HIS A 1 299 ? -0.656 -22.473 -15.015 1.00 48.44 299 HIS A C 1
ATOM 2314 O O . HIS A 1 299 ? -1.062 -21.379 -14.630 1.00 48.44 299 HIS A O 1
ATOM 2320 N N . TRP A 1 300 ? 0.222 -22.584 -16.014 1.00 46.03 300 TRP A N 1
ATOM 2321 C CA . TRP A 1 300 ? 0.991 -21.484 -16.624 1.00 46.03 300 TRP A CA 1
ATOM 2322 C C . TRP A 1 300 ? 0.183 -20.285 -17.162 1.00 46.03 300 TRP A C 1
ATOM 2324 O O . TRP A 1 300 ? 0.752 -19.205 -17.313 1.00 46.03 300 TRP A O 1
ATOM 2334 N N . ILE A 1 301 ? -1.121 -20.436 -17.430 1.00 41.09 301 ILE A N 1
ATOM 2335 C CA . ILE A 1 301 ? -2.034 -19.355 -17.870 1.00 41.09 301 ILE A CA 1
ATOM 2336 C C . ILE A 1 301 ? -2.080 -18.212 -16.828 1.00 41.09 301 ILE A C 1
ATOM 2338 O O . ILE A 1 301 ? -2.428 -17.072 -17.133 1.00 41.09 301 ILE A O 1
ATOM 2342 N N . SER A 1 302 ? -1.638 -18.502 -15.604 1.00 43.59 302 SER A N 1
ATOM 2343 C CA . SER A 1 302 ? -1.622 -17.624 -14.441 1.00 43.59 302 SER A CA 1
ATOM 2344 C C . SER A 1 302 ? -0.585 -16.473 -14.419 1.00 43.59 302 SER A C 1
ATOM 2346 O O . SER A 1 302 ? -0.010 -16.176 -13.373 1.00 43.59 302 SER A O 1
ATOM 2348 N N . HIS A 1 303 ? -0.294 -15.799 -15.541 1.00 48.03 303 HIS A N 1
ATOM 2349 C CA . HIS A 1 303 ? 0.860 -14.873 -15.605 1.00 48.03 303 HIS A CA 1
ATOM 2350 C C . HIS A 1 303 ? 0.669 -13.590 -16.454 1.00 48.03 303 HIS A C 1
ATOM 2352 O O . HIS A 1 303 ? 1.637 -13.080 -17.014 1.00 48.03 303 HIS A O 1
ATOM 2358 N N . ILE A 1 304 ? -0.559 -13.061 -16.590 1.00 37.97 304 ILE A N 1
ATOM 2359 C CA . ILE A 1 304 ? -0.931 -12.096 -17.661 1.00 37.97 304 ILE A CA 1
ATOM 2360 C C . ILE A 1 304 ? -1.678 -10.849 -17.107 1.00 37.97 304 ILE A C 1
ATOM 2362 O O . ILE A 1 304 ? -2.264 -10.931 -16.028 1.00 37.97 304 ILE A O 1
ATOM 2366 N N . ILE A 1 305 ? -1.629 -9.697 -17.810 1.00 35.62 305 ILE A N 1
ATOM 2367 C CA . ILE A 1 305 ? -2.023 -8.338 -17.342 1.00 35.62 305 ILE A CA 1
ATOM 2368 C C . ILE A 1 305 ? -2.654 -7.481 -18.461 1.00 35.62 305 ILE A C 1
ATOM 2370 O O . ILE A 1 305 ? -2.258 -7.639 -19.619 1.00 35.62 305 ILE A O 1
ATOM 2374 N N . LYS A 1 306 ? -3.544 -6.517 -18.143 1.00 45.75 306 LYS A N 1
ATOM 2375 C CA . LYS A 1 306 ? -4.013 -5.450 -19.068 1.00 45.75 306 LYS A CA 1
ATOM 2376 C C . LYS A 1 306 ? -4.089 -4.029 -18.435 1.00 45.75 306 LYS A C 1
ATOM 2378 O O . LYS A 1 306 ? -4.189 -3.933 -17.219 1.00 45.75 306 LYS A O 1
ATOM 2383 N N . PRO A 1 307 ? -4.080 -2.910 -19.211 1.00 31.14 307 PRO A N 1
ATOM 2384 C CA . PRO A 1 307 ? -3.980 -1.542 -18.651 1.00 31.14 307 PRO A CA 1
ATOM 2385 C C . PRO A 1 307 ? -5.123 -0.545 -18.996 1.00 31.14 307 PRO A C 1
ATOM 2387 O O . PRO A 1 307 ? -5.516 -0.424 -20.153 1.00 31.14 307 PRO A O 1
ATOM 2390 N N . SER A 1 308 ? -5.606 0.227 -18.000 1.00 35.62 308 SER A N 1
ATOM 2391 C CA . SER A 1 308 ? -6.483 1.439 -18.087 1.00 35.62 308 SER A CA 1
ATOM 2392 C C . SER A 1 308 ? -6.704 2.050 -16.674 1.00 35.62 308 SER A C 1
ATOM 2394 O O . SER A 1 308 ? -6.357 1.388 -15.699 1.00 35.62 308 SER A O 1
ATOM 2396 N N . GLN A 1 309 ? -7.265 3.243 -16.392 1.00 39.28 309 GLN A N 1
ATOM 2397 C CA . GLN A 1 309 ? -7.413 4.580 -17.031 1.00 39.28 309 GLN A CA 1
ATOM 2398 C C . GLN A 1 309 ? -7.719 5.592 -15.887 1.00 39.28 309 GLN A C 1
ATOM 2400 O O . GLN A 1 309 ? -8.427 5.197 -14.960 1.00 39.28 309 GLN A O 1
ATOM 2405 N N . ALA A 1 310 ? -7.277 6.867 -15.924 1.00 31.47 310 ALA A N 1
ATOM 2406 C CA . ALA A 1 310 ? -7.796 7.919 -15.006 1.00 31.47 310 ALA A CA 1
ATOM 2407 C C . ALA A 1 310 ? -7.428 9.381 -15.385 1.00 31.47 310 ALA A C 1
ATOM 2409 O O . ALA A 1 310 ? -6.535 9.610 -16.194 1.00 31.47 310 ALA A O 1
ATOM 2410 N N . LEU A 1 311 ? -8.107 10.387 -14.797 1.00 37.09 311 LEU A N 1
ATOM 2411 C CA . LEU A 1 311 ? -7.977 11.817 -15.165 1.00 37.09 311 LEU A CA 1
ATOM 2412 C C . LEU A 1 311 ? -7.791 12.791 -13.962 1.00 37.09 311 LEU A C 1
ATOM 2414 O O . LEU A 1 311 ? -7.459 12.385 -12.851 1.00 37.09 311 LEU A O 1
ATOM 2418 N N . LYS A 1 312 ? -7.919 14.107 -14.211 1.00 34.12 312 LYS A N 1
ATOM 2419 C CA . LYS A 1 312 ? -7.322 15.216 -13.434 1.00 34.12 312 LYS A CA 1
ATOM 2420 C C . LYS A 1 312 ? -8.195 15.845 -12.313 1.00 34.12 312 LYS A C 1
ATOM 2422 O O . LYS A 1 312 ? -9.412 15.924 -12.392 1.00 34.12 312 LYS A O 1
ATOM 2427 N N . LEU A 1 313 ? -7.483 16.364 -11.307 1.00 43.72 313 LEU A N 1
ATOM 2428 C CA . LEU A 1 313 ? -7.814 17.105 -10.064 1.00 43.72 313 LEU A CA 1
ATOM 2429 C C . LEU A 1 313 ? -6.564 18.001 -9.755 1.00 43.72 313 LEU A C 1
ATOM 2431 O O . LEU A 1 313 ? -5.813 18.281 -10.686 1.00 43.72 313 LEU A O 1
ATOM 2435 N N . GLY A 1 314 ? -6.254 18.456 -8.532 1.00 55.78 314 GLY A N 1
ATOM 2436 C CA . GLY A 1 314 ? -4.965 19.143 -8.240 1.00 55.78 314 GLY A CA 1
ATOM 2437 C C . GLY A 1 314 ? -3.810 18.172 -7.915 1.00 55.78 314 GLY A C 1
ATOM 2438 O O . GLY A 1 314 ? -4.037 17.267 -7.122 1.00 55.78 314 GLY A O 1
ATOM 2439 N N . PHE A 1 315 ? -2.590 18.342 -8.458 1.00 62.41 315 PHE A N 1
ATOM 2440 C CA . PHE A 1 315 ? -1.488 17.346 -8.374 1.00 62.41 315 PHE A CA 1
ATOM 2441 C C . PHE A 1 315 ? -1.223 16.781 -6.969 1.00 62.41 315 PHE A C 1
ATOM 2443 O O . PHE A 1 315 ? -1.409 15.588 -6.746 1.00 62.41 315 PHE A O 1
ATOM 2450 N N . ILE A 1 316 ? -0.843 17.624 -6.002 1.00 67.12 316 ILE A N 1
ATOM 2451 C CA . ILE A 1 316 ? -0.491 17.178 -4.639 1.00 67.12 316 ILE A CA 1
ATOM 2452 C C . ILE A 1 316 ? -1.677 16.455 -3.978 1.00 67.12 316 ILE A C 1
ATOM 2454 O O . ILE A 1 316 ? -1.521 15.420 -3.332 1.00 67.12 316 ILE A O 1
ATOM 2458 N N . PHE A 1 317 ? -2.887 16.975 -4.185 1.00 68.94 317 PHE A N 1
ATOM 2459 C CA . PHE A 1 317 ? -4.116 16.418 -3.629 1.00 68.94 317 PHE A CA 1
ATOM 2460 C C . PHE A 1 317 ? -4.493 15.076 -4.276 1.00 68.94 317 PHE A C 1
ATOM 2462 O O . PHE A 1 317 ? -4.820 14.131 -3.561 1.00 68.94 317 PHE A O 1
ATOM 2469 N N . ARG A 1 318 ? -4.368 14.952 -5.607 1.00 72.94 318 ARG A N 1
ATOM 2470 C CA . ARG A 1 318 ? -4.497 13.681 -6.340 1.00 72.94 318 ARG A CA 1
ATOM 2471 C C . ARG A 1 318 ? -3.481 12.668 -5.864 1.00 72.94 318 ARG A C 1
ATOM 2473 O O . ARG A 1 318 ? -3.850 11.529 -5.622 1.00 72.94 318 ARG A O 1
ATOM 2480 N N . ARG A 1 319 ? -2.218 13.070 -5.721 1.00 79.12 319 ARG A N 1
ATOM 2481 C CA . ARG A 1 319 ? -1.145 12.164 -5.327 1.00 79.12 319 ARG A CA 1
ATOM 2482 C C . ARG A 1 319 ? -1.408 11.600 -3.934 1.00 79.12 319 ARG A C 1
ATOM 2484 O O . ARG A 1 319 ? -1.315 10.389 -3.771 1.00 79.12 319 ARG A O 1
ATOM 2491 N N . HIS A 1 320 ? -1.828 12.419 -2.968 1.00 83.12 320 HIS A N 1
ATOM 2492 C CA . HIS A 1 320 ? -2.265 11.919 -1.660 1.00 83.12 320 HIS A CA 1
ATOM 2493 C C . HIS A 1 320 ? -3.521 11.039 -1.749 1.00 83.12 320 HIS A C 1
ATOM 2495 O O . HIS A 1 320 ? -3.545 9.967 -1.148 1.00 83.12 320 HIS A O 1
ATOM 2501 N N . LEU A 1 321 ? -4.528 11.427 -2.537 1.00 86.50 321 LEU A N 1
ATOM 2502 C CA . LEU A 1 321 ? -5.752 10.644 -2.727 1.00 86.50 321 LEU A CA 1
ATOM 2503 C C . LEU A 1 321 ? -5.480 9.265 -3.338 1.00 86.50 321 LEU A C 1
ATOM 2505 O O . LEU A 1 321 ? -5.906 8.259 -2.780 1.00 86.50 321 LEU A O 1
ATOM 2509 N N . GLU A 1 322 ? -4.719 9.194 -4.426 1.00 86.56 322 GLU A N 1
ATOM 2510 C CA . GLU A 1 322 ? -4.307 7.935 -5.042 1.00 86.56 322 GLU A CA 1
ATOM 2511 C C . GLU A 1 322 ? -3.336 7.154 -4.162 1.00 86.56 322 GLU A C 1
ATOM 2513 O O . GLU A 1 322 ? -3.381 5.931 -4.160 1.00 86.56 322 GLU A O 1
ATOM 2518 N N . HIS A 1 323 ? -2.474 7.804 -3.375 1.00 88.00 323 HIS A N 1
ATOM 2519 C CA . HIS A 1 323 ? -1.651 7.095 -2.397 1.00 88.00 323 HIS A CA 1
ATOM 2520 C C . HIS A 1 323 ? -2.526 6.383 -1.355 1.00 88.00 323 HIS A C 1
ATOM 2522 O O . HIS A 1 323 ? -2.368 5.180 -1.149 1.00 88.00 323 HIS A O 1
ATOM 2528 N N . VAL A 1 324 ? -3.515 7.072 -0.776 1.00 90.38 324 VAL A N 1
ATOM 2529 C CA . VAL A 1 324 ? -4.469 6.446 0.150 1.00 90.38 324 VAL A CA 1
ATOM 2530 C C . VAL A 1 324 ? -5.255 5.333 -0.551 1.00 90.38 324 VAL A C 1
ATOM 2532 O O . VAL A 1 324 ? -5.231 4.196 -0.090 1.00 90.38 324 VAL A O 1
ATOM 2535 N N . LEU A 1 325 ? -5.881 5.624 -1.695 1.00 89.56 325 LEU A N 1
ATOM 2536 C CA . LEU A 1 325 ? -6.765 4.707 -2.429 1.00 89.56 325 LEU A CA 1
ATOM 2537 C C . LEU A 1 325 ? -6.058 3.589 -3.222 1.00 89.56 325 LEU A C 1
ATOM 2539 O O . LEU A 1 325 ? -6.738 2.840 -3.931 1.00 89.56 325 LEU A O 1
ATOM 2543 N N . SER A 1 326 ? -4.725 3.503 -3.205 1.00 85.00 326 SER A N 1
ATOM 2544 C CA . SER A 1 326 ? -3.993 2.465 -3.953 1.00 85.00 326 SER A CA 1
ATOM 2545 C C . SER A 1 326 ? -2.776 1.866 -3.245 1.00 85.00 326 SER A C 1
ATOM 2547 O O . SER A 1 326 ? -2.376 0.760 -3.596 1.00 85.00 326 SER A O 1
ATOM 2549 N N . VAL A 1 327 ? -2.209 2.553 -2.245 1.00 89.38 327 VAL A N 1
ATOM 2550 C CA . VAL A 1 327 ? -1.073 2.073 -1.435 1.00 89.38 327 VAL A CA 1
ATOM 2551 C C . VAL A 1 327 ? -1.499 1.799 0.007 1.00 89.38 327 VAL A C 1
ATOM 2553 O O . VAL A 1 327 ? -1.084 0.798 0.589 1.00 89.38 327 VAL A O 1
ATOM 2556 N N . CYS A 1 328 ? -2.336 2.660 0.599 1.00 94.00 328 CYS A N 1
ATOM 2557 C CA . CYS A 1 328 ? -2.830 2.439 1.959 1.00 94.00 328 CYS A CA 1
ATOM 2558 C C . CYS A 1 328 ? -3.957 1.394 1.997 1.00 94.00 328 CYS A C 1
ATOM 2560 O O . CYS A 1 328 ? -4.008 0.613 2.944 1.00 94.00 328 CYS A O 1
ATOM 2562 N N . THR A 1 329 ? -4.842 1.359 0.994 1.00 92.06 329 THR A N 1
ATOM 2563 C CA . THR A 1 329 ? -5.960 0.402 0.898 1.00 92.06 329 THR A CA 1
ATOM 2564 C C . THR A 1 329 ? -5.512 -0.980 0.441 1.00 92.06 329 THR A C 1
ATOM 2566 O O . THR A 1 329 ? -5.236 -1.194 -0.740 1.00 92.06 329 THR A O 1
ATOM 2569 N N . ILE A 1 330 ? -5.527 -1.938 1.361 1.00 92.12 330 ILE A N 1
ATOM 2570 C CA . ILE A 1 330 ? -5.239 -3.343 1.089 1.00 92.12 330 ILE A CA 1
ATOM 2571 C C . ILE A 1 330 ? -6.545 -4.143 1.222 1.00 92.12 330 ILE A C 1
ATOM 2573 O O . ILE A 1 330 ? -7.085 -4.219 2.327 1.00 92.12 330 ILE A O 1
ATOM 2577 N N . PRO A 1 331 ? -7.092 -4.725 0.137 1.00 90.00 331 PRO A N 1
ATOM 2578 C CA . PRO A 1 331 ? -8.151 -5.725 0.221 1.00 90.00 331 PRO A CA 1
ATOM 2579 C C . PRO A 1 331 ? -7.702 -6.916 1.066 1.00 90.00 331 PRO A C 1
ATOM 2581 O O . PRO A 1 331 ? -6.560 -7.362 0.978 1.00 90.00 331 PRO A O 1
ATOM 2584 N N . THR A 1 332 ? -8.610 -7.419 1.893 1.00 89.25 332 THR A N 1
ATOM 2585 C CA . THR A 1 332 ? -8.362 -8.508 2.838 1.00 89.25 332 THR A CA 1
ATOM 2586 C C . THR A 1 332 ? -9.442 -9.567 2.708 1.00 89.25 332 THR A C 1
ATOM 2588 O O . THR A 1 332 ? -10.622 -9.265 2.517 1.00 89.25 332 THR A O 1
ATOM 2591 N N . THR A 1 333 ? -9.025 -10.817 2.835 1.00 82.62 333 THR A N 1
ATOM 2592 C CA . THR A 1 333 ? -9.854 -12.006 2.665 1.00 82.62 333 THR A CA 1
ATOM 2593 C C . THR A 1 333 ? -9.591 -12.943 3.836 1.00 82.62 333 THR A C 1
ATOM 2595 O O . THR A 1 333 ? -8.477 -13.022 4.347 1.00 82.62 333 THR A O 1
ATOM 2598 N N . GLU A 1 334 ? -10.612 -13.668 4.290 1.00 74.31 334 GLU A N 1
ATOM 2599 C CA . GLU A 1 334 ? -10.433 -14.663 5.364 1.00 74.31 334 GLU A CA 1
ATOM 2600 C C . GLU A 1 334 ? -9.751 -15.945 4.864 1.00 74.31 334 GLU A C 1
ATOM 2602 O O . GLU A 1 334 ? -9.260 -16.739 5.663 1.00 74.31 334 GLU A O 1
ATOM 2607 N N . ARG A 1 335 ? -9.697 -16.124 3.539 1.00 76.69 335 ARG A N 1
ATOM 2608 C CA . ARG A 1 335 ? -9.016 -17.215 2.839 1.00 76.69 335 ARG A CA 1
ATOM 2609 C C . ARG A 1 335 ? -7.821 -16.674 2.044 1.00 76.69 335 ARG A C 1
ATOM 2611 O O . ARG A 1 335 ? -7.890 -15.525 1.595 1.00 76.69 335 ARG A O 1
ATOM 2618 N N . PRO A 1 336 ? -6.760 -17.472 1.828 1.00 74.38 336 PRO A N 1
ATOM 2619 C CA . PRO A 1 336 ? -5.668 -17.111 0.931 1.00 74.38 336 PRO A CA 1
ATOM 2620 C C . PRO A 1 336 ? -6.179 -16.780 -0.477 1.00 74.38 336 PRO A C 1
ATOM 2622 O O . PRO A 1 336 ? -7.055 -17.471 -0.997 1.00 74.38 336 PRO A O 1
ATOM 2625 N N . ILE A 1 337 ? -5.635 -15.731 -1.095 1.00 71.62 337 ILE A N 1
ATOM 2626 C CA . ILE A 1 337 ? -6.075 -15.265 -2.416 1.00 71.62 337 ILE A CA 1
ATOM 2627 C C . ILE A 1 337 ? -5.513 -16.200 -3.488 1.00 71.62 337 ILE A C 1
ATOM 2629 O O . ILE A 1 337 ? -4.317 -16.176 -3.789 1.00 71.62 337 ILE A O 1
ATOM 2633 N N . LYS A 1 338 ? -6.385 -17.022 -4.078 1.00 70.00 338 LYS A N 1
ATOM 2634 C CA . LYS A 1 338 ? -6.044 -17.834 -5.249 1.00 70.00 338 LYS A CA 1
ATOM 2635 C C . LYS A 1 338 ? -5.868 -16.958 -6.485 1.00 70.00 338 LYS A C 1
ATOM 2637 O O . LYS A 1 338 ? -6.392 -15.854 -6.567 1.00 70.00 338 LYS A O 1
ATOM 2642 N N . TYR A 1 339 ? -5.121 -17.479 -7.453 1.00 59.44 339 TYR A N 1
ATOM 2643 C CA . TYR A 1 339 ? -4.706 -16.727 -8.631 1.00 59.44 339 TYR A CA 1
ATOM 2644 C C . TYR A 1 339 ? -5.875 -16.155 -9.467 1.00 59.44 339 TYR A C 1
ATOM 2646 O O . TYR A 1 339 ? -5.815 -14.986 -9.852 1.00 59.44 339 TYR A O 1
ATOM 2654 N N . ASP A 1 340 ? -6.897 -16.973 -9.751 1.00 61.72 340 ASP A N 1
ATOM 2655 C CA . ASP A 1 340 ? -8.013 -16.636 -10.655 1.00 61.72 340 ASP A CA 1
ATOM 2656 C C . ASP A 1 340 ? -9.189 -15.931 -9.962 1.00 61.72 340 ASP A C 1
ATOM 2658 O O . ASP A 1 340 ? -10.141 -15.516 -10.623 1.00 61.72 340 ASP A O 1
ATOM 2662 N N . GLU A 1 341 ? -9.170 -15.824 -8.631 1.00 61.62 341 GLU A N 1
ATOM 2663 C CA . GLU A 1 341 ? -10.290 -15.261 -7.880 1.00 61.62 341 GLU A CA 1
ATOM 2664 C C . GLU A 1 341 ? -10.158 -13.727 -7.828 1.00 61.62 341 GLU A C 1
ATOM 2666 O O . GLU A 1 341 ? -9.211 -13.215 -7.218 1.00 61.62 341 GLU A O 1
ATOM 2671 N N . PRO A 1 342 ? -11.080 -12.956 -8.446 1.00 58.44 342 PRO A N 1
ATOM 2672 C CA . PRO A 1 342 ? -11.108 -11.514 -8.245 1.00 58.44 342 PRO A CA 1
ATOM 2673 C C . PRO A 1 342 ? -11.366 -11.216 -6.759 1.00 58.44 342 PRO A C 1
ATOM 2675 O O . PRO A 1 342 ? -12.046 -12.000 -6.086 1.00 58.44 342 PRO A O 1
ATOM 2678 N N . PRO A 1 343 ? -10.863 -10.089 -6.220 1.00 59.38 343 PRO A N 1
ATOM 2679 C CA . PRO A 1 343 ? -11.147 -9.714 -4.840 1.00 59.38 343 PRO A CA 1
ATOM 2680 C C . PRO A 1 343 ? -12.667 -9.651 -4.628 1.00 59.38 343 PRO A C 1
ATOM 2682 O O . PRO A 1 343 ? -13.366 -8.969 -5.375 1.00 59.38 343 PRO A O 1
ATOM 2685 N N . SER A 1 344 ? -13.175 -10.392 -3.637 1.00 63.25 344 SER A N 1
ATOM 2686 C CA . SER A 1 344 ? -14.618 -10.553 -3.409 1.00 63.25 344 SER A CA 1
ATOM 2687 C C . SER A 1 344 ? -15.328 -9.200 -3.310 1.00 63.25 344 SER A C 1
ATOM 2689 O O . SER A 1 344 ? -14.849 -8.331 -2.581 1.00 63.25 344 SER A O 1
ATOM 2691 N N . GLU A 1 345 ? -16.490 -9.038 -3.950 1.00 55.94 345 GLU A N 1
ATOM 2692 C CA . GLU A 1 345 ? -17.249 -7.773 -3.916 1.00 55.94 345 GLU A CA 1
ATOM 2693 C C . GLU A 1 345 ? -17.685 -7.370 -2.490 1.00 55.94 345 GLU A C 1
ATOM 2695 O O . GLU A 1 345 ? -17.709 -6.184 -2.166 1.00 55.94 345 GLU A O 1
ATOM 2700 N N . ASP A 1 346 ? -17.900 -8.342 -1.594 1.00 62.72 346 ASP A N 1
ATOM 2701 C CA . ASP A 1 346 ? -18.123 -8.133 -0.149 1.00 62.72 346 ASP A CA 1
ATOM 2702 C C . ASP A 1 346 ? -16.844 -7.786 0.651 1.00 62.72 346 ASP A C 1
ATOM 2704 O O . ASP A 1 346 ? -16.851 -7.751 1.886 1.00 62.72 346 ASP A O 1
ATOM 2708 N N . GLY A 1 347 ? -15.724 -7.561 -0.039 1.00 76.88 347 GLY A N 1
ATOM 2709 C CA . GLY A 1 347 ? -14.376 -7.528 0.517 1.00 76.88 347 GLY A CA 1
ATOM 2710 C C . GLY A 1 347 ? -14.180 -6.526 1.653 1.00 76.88 347 GLY A C 1
ATOM 2711 O O . GLY A 1 347 ? -14.561 -5.358 1.578 1.00 76.88 347 GLY A O 1
ATOM 2712 N N . LYS A 1 348 ? -13.503 -6.983 2.707 1.00 91.31 348 LYS A N 1
ATOM 2713 C CA . LYS A 1 348 ? -13.010 -6.141 3.802 1.00 91.31 348 LYS A CA 1
ATOM 2714 C C . LYS A 1 348 ? -11.733 -5.433 3.339 1.00 91.31 348 LYS A C 1
ATOM 2716 O O . LYS A 1 348 ? -10.893 -6.065 2.702 1.00 91.31 348 LYS A O 1
ATOM 2721 N N . ILE A 1 349 ? -11.529 -4.163 3.684 1.00 93.75 349 ILE A N 1
ATOM 2722 C CA . ILE A 1 349 ? -10.287 -3.431 3.362 1.00 93.75 349 ILE A CA 1
ATOM 2723 C C . ILE A 1 349 ? -9.565 -3.035 4.649 1.00 93.75 349 ILE A C 1
ATOM 2725 O O . ILE A 1 349 ? -10.140 -2.398 5.525 1.00 93.75 349 ILE A O 1
ATOM 2729 N N . ALA A 1 350 ? -8.277 -3.343 4.748 1.00 93.81 350 ALA A N 1
ATOM 2730 C CA . ALA A 1 350 ? -7.402 -2.782 5.766 1.00 93.81 350 ALA A CA 1
ATOM 2731 C C . ALA A 1 350 ? -6.753 -1.492 5.237 1.00 93.81 350 ALA A C 1
ATOM 2733 O O . ALA A 1 350 ? -6.164 -1.484 4.155 1.00 93.81 350 ALA A O 1
ATOM 2734 N N . LEU A 1 351 ? -6.842 -0.399 6.002 1.00 94.06 351 LEU A N 1
ATOM 2735 C CA . LEU A 1 351 ? -6.096 0.832 5.732 1.00 94.06 351 LEU A CA 1
ATOM 2736 C C . LEU A 1 351 ? -4.768 0.808 6.487 1.00 94.06 351 LEU A C 1
ATOM 2738 O O . LEU A 1 351 ? -4.743 0.837 7.717 1.00 94.06 351 LEU A O 1
ATOM 2742 N N . THR A 1 352 ? -3.670 0.768 5.741 1.00 92.81 352 THR A N 1
ATOM 2743 C CA . THR A 1 352 ? -2.303 0.714 6.269 1.00 92.81 352 THR A CA 1
ATOM 2744 C C . THR A 1 352 ? -1.668 2.095 6.349 1.00 92.81 352 THR A C 1
ATOM 2746 O O . THR A 1 352 ? -2.065 3.021 5.645 1.00 92.81 352 THR A O 1
ATOM 2749 N N . CYS A 1 353 ? -0.624 2.230 7.164 1.00 86.19 353 CYS A N 1
ATOM 2750 C CA . CYS A 1 353 ? 0.186 3.445 7.228 1.00 86.19 353 CYS A CA 1
ATOM 2751 C C . CYS A 1 353 ? 1.112 3.664 6.017 1.00 86.19 353 CYS A C 1
ATOM 2753 O O . CYS A 1 353 ? 1.868 4.629 6.047 1.00 86.19 353 CYS A O 1
ATOM 2755 N N . SER A 1 354 ? 1.117 2.745 5.036 1.00 81.88 354 SER A N 1
ATOM 2756 C CA . SER A 1 354 ? 1.985 2.727 3.839 1.00 81.88 354 SER A CA 1
ATOM 2757 C C . SER A 1 354 ? 3.494 2.939 4.063 1.00 81.88 354 SER A C 1
ATOM 2759 O O . SER A 1 354 ? 4.239 3.119 3.100 1.00 81.88 354 SER A O 1
ATOM 2761 N N . ASP A 1 355 ? 3.978 2.840 5.308 1.00 82.38 355 ASP A N 1
ATOM 2762 C CA . ASP A 1 355 ? 5.407 2.808 5.624 1.00 82.38 355 ASP A CA 1
ATOM 2763 C C . ASP A 1 355 ? 6.038 1.616 4.896 1.00 82.38 355 ASP A C 1
ATOM 2765 O O . ASP A 1 355 ? 5.694 0.457 5.158 1.00 82.38 355 ASP A O 1
ATOM 2769 N N . MET A 1 356 ? 6.974 1.927 3.997 1.00 78.25 356 MET A N 1
ATOM 2770 C CA . MET A 1 356 ? 7.686 0.971 3.152 1.00 78.25 356 MET A CA 1
ATOM 2771 C C . MET A 1 356 ? 8.316 -0.183 3.918 1.00 78.25 356 MET A C 1
ATOM 2773 O O . MET A 1 356 ? 8.461 -1.266 3.362 1.00 78.25 356 MET A O 1
ATOM 2777 N N . SER A 1 357 ? 8.691 0.029 5.178 1.00 79.56 357 SER A N 1
ATOM 2778 C CA . SER A 1 357 ? 9.266 -1.030 5.997 1.00 79.56 357 SER A CA 1
ATOM 2779 C C . SER A 1 357 ? 8.253 -2.101 6.408 1.00 79.56 357 SER A C 1
ATOM 2781 O O . SER A 1 357 ? 8.688 -3.207 6.736 1.00 79.56 357 SER A O 1
ATOM 2783 N N . CYS A 1 358 ? 6.943 -1.797 6.449 1.00 75.25 358 CYS A N 1
ATOM 2784 C CA . CYS A 1 358 ? 6.015 -2.618 7.231 1.00 75.25 358 CYS A CA 1
ATOM 2785 C C . CYS A 1 358 ? 4.511 -2.655 6.886 1.00 75.25 358 CYS A C 1
ATOM 2787 O O . CYS A 1 358 ? 3.845 -3.541 7.410 1.00 75.25 358 CYS A O 1
ATOM 2789 N N . HIS A 1 359 ? 3.924 -1.750 6.091 1.00 82.38 359 HIS A N 1
ATOM 2790 C CA . HIS A 1 359 ? 2.485 -1.817 5.723 1.00 82.38 359 HIS A CA 1
ATOM 2791 C C . HIS A 1 359 ? 1.495 -2.129 6.887 1.00 82.38 359 HIS A C 1
ATOM 2793 O O . HIS A 1 359 ? 0.463 -2.775 6.704 1.00 82.38 359 HIS A O 1
ATOM 2799 N N . ARG A 1 360 ? 1.791 -1.672 8.113 1.00 85.12 360 ARG A N 1
ATOM 2800 C CA . ARG A 1 360 ? 0.985 -1.980 9.311 1.00 85.12 360 ARG A CA 1
ATOM 2801 C C . ARG A 1 360 ? -0.340 -1.225 9.309 1.00 85.12 360 ARG A C 1
ATOM 2803 O O . ARG A 1 360 ? -0.406 -0.088 8.843 1.00 85.12 360 ARG A O 1
ATOM 2810 N N . VAL A 1 361 ? -1.369 -1.805 9.928 1.00 88.19 361 VAL A N 1
ATOM 2811 C CA . VAL A 1 361 ? -2.552 -1.036 10.325 1.00 88.19 361 VAL A CA 1
ATOM 2812 C C . VAL A 1 361 ? -2.249 -0.319 11.637 1.00 88.19 361 VAL A C 1
ATOM 2814 O O . VAL A 1 361 ? -1.992 -0.952 12.660 1.00 88.19 361 VAL A O 1
ATOM 2817 N N . LEU A 1 362 ? -2.271 1.012 11.586 1.00 88.44 362 LEU A N 1
ATOM 2818 C CA . LEU A 1 362 ? -2.217 1.892 12.749 1.00 88.44 362 LEU A CA 1
ATOM 2819 C C . LEU A 1 362 ? -3.561 2.611 12.826 1.00 88.44 362 LEU A C 1
ATOM 2821 O O . LEU A 1 362 ? -3.892 3.331 11.885 1.00 88.44 362 LEU A O 1
ATOM 2825 N N . THR A 1 363 ? -4.298 2.476 13.931 1.00 90.69 363 THR A N 1
ATOM 2826 C CA . THR A 1 363 ? -5.620 3.108 14.104 1.00 90.69 363 THR A CA 1
ATOM 2827 C C . THR A 1 363 ? -5.610 4.595 13.754 1.00 90.69 363 THR A C 1
ATOM 2829 O O . THR A 1 363 ? -6.493 5.068 13.047 1.00 90.69 363 THR A O 1
ATOM 2832 N N . SER A 1 364 ? -4.595 5.337 14.207 1.00 89.69 364 SER A N 1
ATOM 2833 C CA . SER A 1 364 ? -4.462 6.768 13.921 1.00 89.69 364 SER A CA 1
ATOM 2834 C C . SER A 1 364 ? -4.258 7.058 12.431 1.00 89.69 364 SER A C 1
ATOM 2836 O O . SER A 1 364 ? -4.902 7.957 11.898 1.00 89.69 364 SER A O 1
ATOM 2838 N N . ALA A 1 365 ? -3.425 6.280 11.733 1.00 89.62 365 ALA A N 1
ATOM 2839 C CA . ALA A 1 365 ? -3.227 6.432 10.291 1.00 89.62 365 ALA A CA 1
ATOM 2840 C C . ALA A 1 365 ? -4.512 6.107 9.511 1.00 89.62 365 ALA A C 1
ATOM 2842 O O . ALA A 1 365 ? -4.887 6.864 8.619 1.00 89.62 365 ALA A O 1
ATOM 2843 N N . SER A 1 366 ? -5.221 5.035 9.886 1.00 93.25 366 SER A N 1
ATOM 2844 C CA . SER A 1 366 ? -6.514 4.669 9.297 1.00 93.25 366 SER A CA 1
ATOM 2845 C C . SER A 1 366 ? -7.572 5.753 9.540 1.00 93.25 366 SER A C 1
ATOM 2847 O O . SER A 1 366 ? -8.248 6.161 8.598 1.00 93.25 366 SER A O 1
ATOM 2849 N N . PHE A 1 367 ? -7.655 6.291 10.763 1.00 93.81 367 PHE A N 1
ATOM 2850 C CA . PHE A 1 367 ? -8.557 7.387 11.129 1.00 93.81 367 PHE A CA 1
ATOM 2851 C C . PHE A 1 367 ? -8.310 8.642 10.288 1.00 93.81 367 PHE A C 1
ATOM 2853 O O . PHE A 1 367 ? -9.248 9.172 9.692 1.00 93.81 367 PHE A O 1
ATOM 2860 N N . PHE A 1 368 ? -7.058 9.102 10.181 1.00 91.88 368 PHE A N 1
ATOM 2861 C CA . PHE A 1 368 ? -6.737 10.281 9.372 1.00 91.88 368 PHE A CA 1
ATOM 2862 C C . PHE A 1 368 ? -6.938 10.035 7.872 1.00 91.88 368 PHE A C 1
ATOM 2864 O O . PHE A 1 368 ? -7.401 10.938 7.175 1.00 91.88 368 PHE A O 1
ATOM 2871 N N . ALA A 1 369 ? -6.675 8.819 7.378 1.00 93.12 369 ALA A N 1
ATOM 2872 C CA . ALA A 1 369 ? -6.986 8.439 6.003 1.00 93.12 369 ALA A CA 1
ATOM 2873 C C . ALA A 1 369 ? -8.498 8.500 5.727 1.00 93.12 369 ALA A C 1
ATOM 2875 O O . ALA A 1 369 ? -8.904 9.157 4.773 1.00 93.12 369 ALA A O 1
ATOM 2876 N N . ILE A 1 370 ? -9.345 7.906 6.578 1.00 95.50 370 ILE A N 1
ATOM 2877 C CA . ILE A 1 370 ? -10.808 8.005 6.447 1.00 95.50 370 ILE A CA 1
ATOM 2878 C C . ILE A 1 370 ? -11.278 9.462 6.544 1.00 95.50 370 ILE A C 1
ATOM 2880 O O . ILE A 1 370 ? -12.031 9.907 5.683 1.00 95.50 370 ILE A O 1
ATOM 2884 N N . ALA A 1 371 ? -10.816 10.235 7.531 1.00 91.56 371 ALA A N 1
ATOM 2885 C CA . ALA A 1 371 ? -11.194 11.642 7.688 1.00 91.56 371 ALA A CA 1
ATOM 2886 C C . ALA A 1 371 ? -10.833 12.488 6.452 1.00 91.56 371 ALA A C 1
ATOM 2888 O O . ALA A 1 371 ? -11.623 13.335 6.024 1.00 91.56 371 ALA A O 1
ATOM 2889 N N . PHE A 1 372 ? -9.679 12.218 5.836 1.00 91.69 372 PHE A N 1
ATOM 2890 C CA . PHE A 1 372 ? -9.298 12.800 4.554 1.00 91.69 372 PHE A CA 1
ATOM 2891 C C . PHE A 1 372 ? -10.247 12.355 3.431 1.00 91.69 372 PHE A C 1
ATOM 2893 O O . PHE A 1 372 ? -10.829 13.216 2.776 1.00 91.69 372 PHE A O 1
ATOM 2900 N N . LEU A 1 373 ? -10.479 11.048 3.242 1.00 93.31 373 LEU A N 1
ATOM 2901 C CA . LEU A 1 373 ? -11.366 10.526 2.189 1.00 93.31 373 LEU A CA 1
ATOM 2902 C C . LEU A 1 373 ? -12.802 11.064 2.299 1.00 93.31 373 LEU A C 1
ATOM 2904 O O . LEU A 1 373 ? -13.389 11.442 1.289 1.00 93.31 373 LEU A O 1
ATOM 2908 N N . LEU A 1 374 ? -13.361 11.151 3.509 1.00 92.94 374 LEU A N 1
ATOM 2909 C CA . LEU A 1 374 ? -14.687 11.731 3.745 1.00 92.94 374 LEU A CA 1
ATOM 2910 C C . LEU A 1 374 ? -14.716 13.235 3.428 1.00 92.94 374 LEU A C 1
ATOM 2912 O O . LEU A 1 374 ? -15.677 13.710 2.824 1.00 92.94 374 LEU A O 1
ATOM 2916 N N . SER A 1 375 ? -13.649 13.972 3.755 1.00 88.50 375 SER A N 1
ATOM 2917 C CA . SER A 1 375 ? -13.517 15.393 3.394 1.00 88.50 375 SER A CA 1
ATOM 2918 C C . SER A 1 375 ? -13.408 15.591 1.878 1.00 88.50 375 SER A C 1
ATOM 2920 O O . SER A 1 375 ? -14.058 16.477 1.323 1.00 88.50 375 SER A O 1
ATOM 2922 N N . VAL A 1 376 ? -12.642 14.737 1.186 1.00 86.62 376 VAL A N 1
ATOM 2923 C CA . VAL A 1 376 ? -12.546 14.738 -0.283 1.00 86.62 376 VAL A CA 1
ATOM 2924 C C . VAL A 1 376 ? -13.897 14.399 -0.910 1.00 86.62 376 VAL A C 1
ATOM 2926 O O . VAL A 1 376 ? -14.328 15.083 -1.833 1.00 86.62 376 VAL A O 1
ATOM 2929 N N . HIS A 1 377 ? -14.597 13.383 -0.401 1.00 90.94 377 HIS A N 1
ATOM 2930 C CA . HIS A 1 377 ? -15.927 13.013 -0.878 1.00 90.94 377 HIS A CA 1
ATOM 2931 C C . HIS A 1 377 ? -16.927 14.164 -0.699 1.00 90.94 377 HIS A C 1
ATOM 2933 O O . HIS A 1 377 ? -17.686 14.456 -1.620 1.00 90.94 377 HIS A O 1
ATOM 2939 N N . ALA A 1 378 ? -16.917 14.847 0.450 1.00 88.62 378 ALA A N 1
ATOM 2940 C CA . ALA A 1 378 ? -17.765 16.013 0.688 1.00 88.62 378 ALA A CA 1
ATOM 2941 C C . ALA A 1 378 ? -17.448 17.169 -0.278 1.00 88.62 378 ALA A C 1
ATOM 2943 O O . ALA A 1 378 ? -18.369 17.765 -0.833 1.00 88.62 378 ALA A O 1
ATOM 2944 N N . PHE A 1 379 ? -16.167 17.442 -0.548 1.00 86.50 379 PHE A N 1
ATOM 2945 C CA . PHE A 1 379 ? -15.745 18.415 -1.563 1.00 86.50 379 PHE A CA 1
ATOM 2946 C C . PHE A 1 379 ? -16.208 18.020 -2.979 1.00 86.50 379 PHE A C 1
ATOM 2948 O O . PHE A 1 379 ? -16.719 18.856 -3.724 1.00 86.50 379 PHE A O 1
ATOM 2955 N N . LEU A 1 380 ? -16.105 16.735 -3.340 1.00 85.94 380 LEU A N 1
ATOM 2956 C CA . LEU A 1 380 ? -16.555 16.227 -4.638 1.00 85.94 380 LEU A CA 1
ATOM 2957 C C . LEU A 1 380 ? -18.084 16.223 -4.814 1.00 85.94 380 LEU A C 1
ATOM 2959 O O . LEU A 1 380 ? -18.548 16.029 -5.935 1.00 85.94 380 LEU A O 1
ATOM 2963 N N . ASN A 1 381 ? -18.885 16.479 -3.773 1.00 86.25 381 ASN A N 1
ATOM 2964 C CA . ASN A 1 381 ? -20.336 16.648 -3.932 1.00 86.25 381 ASN A CA 1
ATOM 2965 C C . ASN A 1 381 ? -20.705 17.898 -4.755 1.00 86.25 381 ASN A C 1
ATOM 2967 O O . ASN A 1 381 ? -21.805 17.949 -5.289 1.00 86.25 381 ASN A O 1
ATOM 2971 N N . ALA A 1 382 ? -19.796 18.868 -4.914 1.00 84.69 382 ALA A N 1
ATOM 2972 C CA . ALA A 1 382 ? -19.973 20.002 -5.828 1.00 84.69 382 ALA A CA 1
ATOM 2973 C C . ALA A 1 382 ? -19.797 19.635 -7.322 1.00 84.69 382 ALA A C 1
ATOM 2975 O O . ALA A 1 382 ? -19.924 20.502 -8.185 1.00 84.69 382 ALA A O 1
ATOM 2976 N N . TYR A 1 383 ? -19.480 18.371 -7.632 1.00 84.00 383 TYR A N 1
ATOM 2977 C CA . TYR A 1 383 ? -19.207 17.870 -8.979 1.00 84.00 383 TYR A CA 1
ATOM 2978 C C . TYR A 1 383 ? -20.046 16.608 -9.229 1.00 84.00 383 TYR A C 1
ATOM 2980 O O . TYR A 1 383 ? -19.841 15.569 -8.592 1.00 84.00 383 TYR A O 1
ATOM 2988 N N . GLU A 1 384 ? -21.018 16.691 -10.136 1.00 74.81 384 GLU A N 1
ATOM 2989 C CA . GLU A 1 384 ? -22.061 15.660 -10.268 1.00 74.81 384 GLU A CA 1
ATOM 2990 C C . GLU A 1 384 ? -21.706 14.521 -11.240 1.00 74.81 384 GLU A C 1
ATOM 2992 O O . GLU A 1 384 ? -22.184 13.406 -11.052 1.00 74.81 384 GLU A O 1
ATOM 2997 N N . GLU A 1 385 ? -20.820 14.745 -12.218 1.00 81.69 385 GLU A N 1
ATOM 2998 C CA . GLU A 1 385 ? -20.611 13.814 -13.340 1.00 81.69 385 GLU A CA 1
ATOM 2999 C C . GLU A 1 385 ? -19.152 13.356 -13.554 1.00 81.69 385 GLU A C 1
ATOM 3001 O O . GLU A 1 385 ? -18.181 13.935 -13.054 1.00 81.69 385 GLU A O 1
ATOM 3006 N N . GLY A 1 386 ? -18.997 12.286 -14.343 1.00 84.06 386 GLY A N 1
ATOM 3007 C CA . GLY A 1 386 ? -17.711 11.787 -14.834 1.00 84.06 386 GLY A CA 1
ATOM 3008 C C . GLY A 1 386 ? -16.785 11.238 -13.743 1.00 84.06 386 GLY A C 1
ATOM 3009 O O . GLY A 1 386 ? -17.213 10.562 -12.808 1.00 84.06 386 GLY A O 1
ATOM 3010 N N . TYR A 1 387 ? -15.487 11.528 -13.868 1.00 78.94 387 TYR A N 1
ATOM 3011 C CA . TYR A 1 387 ? -14.438 10.980 -12.998 1.00 78.94 387 TYR A CA 1
ATOM 3012 C C . TYR A 1 387 ? -14.628 11.318 -11.507 1.00 78.94 387 TYR A C 1
ATOM 3014 O O . TYR A 1 387 ? -14.265 10.521 -10.640 1.00 78.94 387 TYR A O 1
ATOM 3022 N N . ALA A 1 388 ? -15.253 12.460 -11.192 1.00 82.38 388 ALA A N 1
ATOM 3023 C CA . ALA A 1 388 ? -15.590 12.822 -9.816 1.00 82.38 388 ALA A CA 1
ATOM 3024 C C . ALA A 1 388 ? -16.567 11.816 -9.182 1.00 82.38 388 ALA A C 1
ATOM 3026 O O . ALA A 1 388 ? -16.419 11.483 -8.005 1.00 82.38 388 ALA A O 1
ATOM 3027 N N . GLN A 1 389 ? -17.518 11.278 -9.955 1.00 85.31 389 GLN A N 1
ATOM 3028 C CA . GLN A 1 389 ? -18.416 10.224 -9.483 1.00 85.31 389 GLN A CA 1
ATOM 3029 C C . GLN A 1 389 ? -17.662 8.907 -9.273 1.00 85.31 389 GLN A C 1
ATOM 3031 O O . GLN A 1 389 ? -17.756 8.327 -8.195 1.00 85.31 389 GLN A O 1
ATOM 3036 N N . THR A 1 390 ? -16.811 8.499 -10.221 1.00 85.44 390 THR A N 1
ATOM 3037 C CA . THR A 1 390 ? -15.961 7.301 -10.078 1.00 85.44 390 THR A CA 1
ATOM 3038 C C . THR A 1 390 ? -15.079 7.355 -8.823 1.00 85.44 390 THR A C 1
ATOM 3040 O O . THR A 1 390 ? -14.930 6.350 -8.124 1.00 85.44 390 THR A O 1
ATOM 3043 N N . LEU A 1 391 ? -14.523 8.530 -8.501 1.00 85.12 391 LEU A N 1
ATOM 3044 C CA . LEU A 1 391 ? -13.766 8.758 -7.269 1.00 85.12 391 LEU A CA 1
ATOM 3045 C C . LEU A 1 391 ? -14.647 8.704 -6.017 1.00 85.12 391 LEU A C 1
ATOM 3047 O O . LEU A 1 391 ? -14.262 8.028 -5.063 1.00 85.12 391 LEU A O 1
ATOM 3051 N N . LYS A 1 392 ? -15.819 9.359 -6.004 1.00 90.38 392 LYS A N 1
ATOM 3052 C CA . LYS A 1 392 ? -16.784 9.262 -4.889 1.00 90.38 392 LYS A CA 1
ATOM 3053 C C . LYS A 1 392 ? -17.166 7.807 -4.616 1.00 90.38 392 LYS A C 1
ATOM 3055 O O . LYS A 1 392 ? -17.057 7.362 -3.475 1.00 90.38 392 LYS A O 1
ATOM 3060 N N . ASP A 1 393 ? -17.486 7.036 -5.653 1.00 91.12 393 ASP A N 1
ATOM 3061 C CA . ASP A 1 393 ? -17.847 5.622 -5.528 1.00 91.12 393 ASP A CA 1
ATOM 3062 C C . ASP A 1 393 ? -16.679 4.772 -5.004 1.00 91.12 393 ASP A C 1
ATOM 3064 O O . ASP A 1 393 ? -16.870 3.931 -4.124 1.00 91.12 393 ASP A O 1
ATOM 3068 N N . ARG A 1 394 ? -15.448 5.002 -5.489 1.00 90.44 394 ARG A N 1
ATOM 3069 C CA . ARG A 1 394 ? -14.240 4.310 -5.001 1.00 90.44 394 ARG A CA 1
ATOM 3070 C C . ARG A 1 394 ? -13.944 4.647 -3.537 1.00 90.44 394 ARG A C 1
ATOM 3072 O O . ARG A 1 394 ? -13.674 3.733 -2.762 1.00 90.44 394 ARG A O 1
ATOM 3079 N N . MET A 1 395 ? -14.049 5.917 -3.141 1.00 93.56 395 MET A N 1
ATOM 3080 C CA . MET A 1 395 ? -13.904 6.339 -1.741 1.00 93.56 395 MET A CA 1
ATOM 3081 C C . MET A 1 395 ? -14.987 5.728 -0.853 1.00 93.56 395 MET A C 1
ATOM 3083 O O . MET A 1 395 ? -14.670 5.195 0.207 1.00 93.56 395 MET A O 1
ATOM 3087 N N . LYS A 1 396 ? -16.249 5.738 -1.299 1.00 94.19 396 LYS A N 1
ATOM 3088 C CA . LYS A 1 396 ? -17.365 5.131 -0.569 1.00 94.19 396 LYS A CA 1
ATOM 3089 C C . LYS A 1 396 ? -17.141 3.635 -0.347 1.00 94.19 396 LYS A C 1
ATOM 3091 O O . LYS A 1 396 ? -17.238 3.189 0.794 1.00 94.19 396 LYS A O 1
ATOM 3096 N N . ARG A 1 397 ? -16.770 2.884 -1.397 1.00 92.75 397 ARG A N 1
ATOM 3097 C CA . ARG A 1 397 ? -16.420 1.454 -1.291 1.00 92.75 397 ARG A CA 1
ATOM 3098 C C . ARG A 1 397 ? -15.284 1.221 -0.296 1.00 92.75 397 ARG A C 1
ATOM 3100 O O . ARG A 1 397 ? -15.408 0.349 0.553 1.00 92.75 397 ARG A O 1
ATOM 3107 N N . VAL A 1 398 ? -14.215 2.020 -0.354 1.00 93.88 398 VAL A N 1
ATOM 3108 C CA . VAL A 1 398 ? -13.078 1.922 0.580 1.00 93.88 398 VAL A CA 1
ATOM 3109 C C . VAL A 1 398 ? -13.503 2.162 2.029 1.00 93.88 398 VAL A C 1
ATOM 3111 O O . VAL A 1 398 ? -13.173 1.355 2.897 1.00 93.88 398 VAL A O 1
ATOM 3114 N N . CYS A 1 399 ? -14.256 3.230 2.299 1.00 95.31 399 CYS A N 1
ATOM 3115 C CA . CYS A 1 399 ? -14.743 3.537 3.641 1.00 95.31 399 CYS A CA 1
ATOM 3116 C C . CYS A 1 399 ? -15.675 2.437 4.175 1.00 95.31 399 CYS A C 1
ATOM 3118 O O . CYS A 1 399 ? -15.517 1.997 5.311 1.00 95.31 399 CYS A O 1
ATOM 3120 N N . GLU A 1 400 ? -16.610 1.946 3.357 1.00 93.44 400 GLU A N 1
ATOM 3121 C CA . GLU A 1 400 ? -17.535 0.874 3.742 1.00 93.44 400 GLU A CA 1
ATOM 3122 C C . GLU A 1 400 ? -16.804 -0.447 4.026 1.00 93.44 400 GLU A C 1
ATOM 3124 O O . GLU A 1 400 ? -17.016 -1.073 5.065 1.00 93.44 400 GLU A O 1
ATOM 3129 N N . ALA A 1 401 ? -15.900 -0.852 3.134 1.00 93.75 401 ALA A N 1
ATOM 3130 C CA . ALA A 1 401 ? -15.087 -2.054 3.279 1.00 93.75 401 ALA A CA 1
ATOM 3131 C C . ALA A 1 401 ? -14.146 -1.982 4.492 1.00 93.75 401 ALA A C 1
ATOM 3133 O O . ALA A 1 401 ? -13.915 -2.996 5.158 1.00 93.75 401 ALA A O 1
ATOM 3134 N N . HIS A 1 402 ? -13.623 -0.794 4.817 1.00 95.62 402 HIS A N 1
ATOM 3135 C CA . HIS A 1 402 ? -12.815 -0.598 6.017 1.00 95.62 402 HIS A CA 1
ATOM 3136 C C . HIS A 1 402 ? -13.652 -0.622 7.298 1.00 95.62 402 HIS A C 1
ATOM 3138 O O . HIS A 1 402 ? -13.265 -1.270 8.266 1.00 95.62 402 HIS A O 1
ATOM 3144 N N . MET A 1 403 ? -14.844 -0.023 7.291 1.00 94.81 403 MET A N 1
ATOM 3145 C CA . MET A 1 403 ? -15.803 -0.151 8.390 1.00 94.81 403 MET A CA 1
ATOM 3146 C C . MET A 1 403 ? -16.171 -1.623 8.650 1.00 94.81 403 MET A C 1
ATOM 3148 O O . MET A 1 403 ? -16.123 -2.070 9.797 1.00 94.81 403 MET A O 1
ATOM 3152 N N . LYS A 1 404 ? -16.460 -2.403 7.596 1.00 93.44 404 LYS A N 1
ATOM 3153 C CA . LYS A 1 404 ? -16.685 -3.859 7.692 1.00 93.44 404 LYS A CA 1
ATOM 3154 C C . LYS A 1 404 ? -15.480 -4.572 8.317 1.00 93.44 404 LYS A C 1
ATOM 3156 O O . LYS A 1 404 ? -15.659 -5.385 9.220 1.00 93.44 404 LYS A O 1
ATOM 3161 N N . TRP A 1 405 ? -14.256 -4.243 7.892 1.00 94.38 405 TRP A N 1
ATOM 3162 C CA . TRP A 1 405 ? -13.027 -4.794 8.475 1.00 94.38 405 TRP A CA 1
ATOM 3163 C C . TRP A 1 405 ? -12.931 -4.501 9.983 1.00 94.38 405 TRP A C 1
ATOM 3165 O O . TRP A 1 405 ? -12.880 -5.443 10.777 1.00 94.38 405 TRP A O 1
ATOM 3175 N N . VAL A 1 406 ? -13.030 -3.224 10.381 1.00 94.62 406 VAL A N 1
ATOM 3176 C CA . VAL A 1 406 ? -12.978 -2.744 11.779 1.00 94.62 406 VAL A CA 1
ATOM 3177 C C . VAL A 1 406 ? -13.987 -3.458 12.679 1.00 94.62 406 VAL A C 1
ATOM 3179 O O . VAL A 1 406 ? -13.639 -3.941 13.759 1.00 94.62 406 VAL A O 1
ATOM 3182 N N . LEU A 1 407 ? -15.236 -3.580 12.227 1.00 91.94 407 LEU A N 1
ATOM 3183 C CA . LEU A 1 407 ? -16.307 -4.219 12.995 1.00 91.94 407 LEU A CA 1
ATOM 3184 C C . LEU A 1 407 ? -16.132 -5.742 13.133 1.00 91.94 407 LEU A C 1
ATOM 3186 O O . LEU A 1 407 ? -16.756 -6.341 14.011 1.00 91.94 407 LEU A O 1
ATOM 3190 N N . THR A 1 408 ? -15.230 -6.358 12.359 1.00 91.56 408 THR A N 1
ATOM 3191 C CA . THR A 1 408 ? -14.841 -7.775 12.500 1.00 91.56 408 THR A CA 1
ATOM 3192 C C . THR A 1 408 ? -13.519 -8.003 13.240 1.00 91.56 408 THR A C 1
ATOM 3194 O O . THR A 1 408 ? -13.150 -9.152 13.478 1.00 91.56 408 THR A O 1
ATOM 3197 N N . LEU A 1 409 ? -12.827 -6.943 13.678 1.00 92.44 409 LEU A N 1
ATOM 3198 C CA . LEU A 1 409 ? -11.589 -7.070 14.453 1.00 92.44 409 LEU A CA 1
ATOM 3199 C C . LEU A 1 409 ? -11.817 -7.769 15.790 1.00 92.44 409 LEU A C 1
ATOM 3201 O O . LEU A 1 409 ? -12.757 -7.434 16.522 1.00 92.44 409 LEU A O 1
ATOM 3205 N N . LYS A 1 410 ? -10.899 -8.674 16.145 1.00 88.31 410 LYS A N 1
ATOM 3206 C CA . LYS A 1 410 ? -10.844 -9.274 17.483 1.00 88.31 410 LYS A CA 1
ATOM 3207 C C . LYS A 1 410 ? -10.410 -8.216 18.506 1.00 88.31 410 LYS A C 1
ATOM 3209 O O . LYS A 1 410 ? -9.545 -7.387 18.229 1.00 88.31 410 LYS A O 1
ATOM 3214 N N . THR A 1 411 ? -11.022 -8.234 19.682 1.00 85.00 411 THR A N 1
ATOM 3215 C CA . THR A 1 411 ? -10.773 -7.288 20.787 1.00 85.00 411 THR A CA 1
ATOM 3216 C C . THR A 1 411 ? -10.209 -8.048 21.990 1.00 85.00 411 THR A C 1
ATOM 3218 O O . THR A 1 411 ? -10.352 -9.270 22.044 1.00 85.00 411 THR A O 1
ATOM 3221 N N . GLN A 1 412 ? -9.492 -7.375 22.898 1.00 72.25 412 GLN A N 1
ATOM 3222 C CA . GLN A 1 412 ? -8.788 -8.049 24.006 1.00 72.25 412 GLN A CA 1
ATOM 3223 C C . GLN A 1 412 ? -9.754 -8.491 25.112 1.00 72.25 412 GLN A C 1
ATOM 3225 O O . GLN A 1 412 ? -9.866 -9.675 25.413 1.00 72.25 412 GLN A O 1
ATOM 3230 N N . ALA A 1 413 ? -10.471 -7.526 25.684 1.00 73.00 413 ALA A N 1
ATOM 3231 C CA . ALA A 1 413 ? -11.794 -7.756 26.249 1.00 73.00 413 ALA A CA 1
ATOM 3232 C C . ALA A 1 413 ? -12.818 -7.424 25.158 1.00 73.00 413 ALA A C 1
ATOM 3234 O O . ALA A 1 413 ? -12.507 -6.612 24.283 1.00 73.00 413 ALA A O 1
ATOM 3235 N N . GLU A 1 414 ? -14.021 -8.005 25.214 1.00 70.50 414 GLU A N 1
ATOM 3236 C CA . GLU A 1 414 ? -15.110 -7.675 24.285 1.00 70.50 414 GLU A CA 1
ATOM 3237 C C . GLU A 1 414 ? -15.229 -6.149 24.152 1.00 70.50 414 GLU A C 1
ATOM 3239 O O . GLU A 1 414 ? -15.467 -5.469 25.141 1.00 70.50 414 GLU A O 1
ATOM 3244 N N . GLY A 1 415 ? -14.988 -5.585 22.967 1.00 75.56 415 GLY A N 1
ATOM 3245 C CA . GLY A 1 415 ? -15.109 -4.143 22.715 1.00 75.56 415 GLY A CA 1
ATOM 3246 C C . GLY A 1 415 ? -13.849 -3.278 22.840 1.00 75.56 415 GLY A C 1
ATOM 3247 O O . GLY A 1 415 ? -13.825 -2.218 22.219 1.00 75.56 415 GLY A O 1
ATOM 3248 N N . ILE A 1 416 ? -12.784 -3.707 23.531 1.00 88.50 416 ILE A N 1
ATOM 3249 C CA . ILE A 1 416 ? -11.540 -2.911 23.610 1.00 88.50 416 ILE A CA 1
ATOM 3250 C C . ILE A 1 416 ? -10.656 -3.200 22.391 1.00 88.50 416 ILE A C 1
ATOM 3252 O O . ILE A 1 416 ? -10.098 -4.295 22.251 1.00 88.50 416 ILE A O 1
ATOM 3256 N N . PHE A 1 417 ? -10.518 -2.210 21.506 1.00 91.25 417 PHE A N 1
ATOM 3257 C CA . PHE A 1 417 ? -9.637 -2.303 20.343 1.00 91.25 417 PHE A CA 1
ATOM 3258 C C . PHE A 1 417 ? -8.162 -2.318 20.744 1.00 91.25 417 PHE A C 1
ATOM 3260 O O . PHE A 1 417 ? -7.724 -1.593 21.638 1.00 91.25 417 PHE A O 1
ATOM 3267 N N . MET A 1 418 ? -7.393 -3.135 20.028 1.00 90.12 418 MET A N 1
ATOM 3268 C CA . MET A 1 418 ? -5.944 -3.201 20.155 1.00 90.12 418 MET A CA 1
ATOM 3269 C C . MET A 1 418 ? -5.271 -2.110 19.307 1.00 90.12 418 MET A C 1
ATOM 3271 O O . MET A 1 418 ? -5.813 -1.699 18.284 1.00 90.12 418 MET A O 1
ATOM 3275 N N . PRO A 1 419 ? -4.072 -1.651 19.690 1.00 85.19 419 PRO A N 1
ATOM 3276 C CA . PRO A 1 419 ? -3.344 -0.598 18.974 1.00 85.19 419 PRO A CA 1
ATOM 3277 C C . PRO A 1 419 ? -2.759 -1.046 17.635 1.00 85.19 419 PRO A C 1
ATOM 3279 O O . PRO A 1 419 ? -2.564 -0.226 16.739 1.00 85.19 419 PRO A O 1
ATOM 3282 N N . TYR A 1 420 ? -2.464 -2.343 17.502 1.00 88.19 420 TYR A N 1
ATOM 3283 C CA . TYR A 1 420 ? -1.821 -2.921 16.329 1.00 88.19 420 TYR A CA 1
ATOM 3284 C C . TYR A 1 420 ? -2.551 -4.185 15.896 1.00 88.19 420 TYR A C 1
ATOM 3286 O O . TYR A 1 420 ? -2.794 -5.099 16.692 1.00 88.19 420 TYR A O 1
ATOM 3294 N N . TYR A 1 421 ? -2.860 -4.221 14.606 1.00 90.88 421 TYR A N 1
ATOM 3295 C CA . TYR A 1 421 ? -3.543 -5.316 13.944 1.00 90.88 421 TYR A CA 1
ATOM 3296 C C . TYR A 1 421 ? -2.759 -5.745 12.710 1.00 90.88 421 TYR A C 1
ATOM 3298 O O . TYR A 1 421 ? -2.255 -4.920 11.943 1.00 90.88 421 TYR A O 1
ATOM 3306 N N . TRP A 1 422 ? -2.704 -7.055 12.498 1.00 90.19 422 TRP A N 1
ATOM 3307 C CA . TRP A 1 422 ? -2.387 -7.619 11.196 1.00 90.19 422 TRP A CA 1
ATOM 3308 C C . TRP A 1 422 ? -3.510 -7.315 10.210 1.00 90.19 422 TRP A C 1
ATOM 3310 O O . TRP A 1 422 ? -4.656 -7.100 10.601 1.00 90.19 422 TRP A O 1
ATOM 3320 N N . LEU A 1 423 ? -3.212 -7.389 8.916 1.00 90.50 423 LEU A N 1
ATOM 3321 C CA . LEU A 1 423 ? -4.198 -7.190 7.847 1.00 90.50 423 LEU A CA 1
ATOM 3322 C C . LEU A 1 423 ? -5.331 -8.229 7.919 1.00 90.50 423 LEU A C 1
ATOM 3324 O O . LEU A 1 423 ? -6.481 -7.924 7.628 1.00 90.50 423 LEU A O 1
ATOM 3328 N N . SER A 1 424 ? -5.033 -9.426 8.431 1.00 87.31 424 SER A N 1
ATOM 3329 C CA . SER A 1 424 ? -6.012 -10.469 8.779 1.00 87.31 424 SER A CA 1
ATOM 3330 C C . SER A 1 424 ? -6.966 -10.112 9.937 1.00 87.31 424 SER A C 1
ATOM 3332 O O . SER A 1 424 ? -7.776 -10.944 10.340 1.00 87.31 424 SER A O 1
ATOM 3334 N N . GLY A 1 425 ? -6.853 -8.921 10.536 1.00 89.56 425 GLY A N 1
ATOM 3335 C CA . GLY A 1 425 ? -7.653 -8.482 11.685 1.00 89.56 425 GLY A CA 1
ATOM 3336 C C . GLY A 1 425 ? -7.307 -9.174 13.011 1.00 89.56 425 GLY A C 1
ATOM 3337 O O . GLY A 1 425 ? -7.961 -8.942 14.033 1.00 89.56 425 GLY A O 1
ATOM 3338 N N . LYS A 1 426 ? -6.270 -10.024 13.020 1.00 89.25 426 LYS A N 1
ATOM 3339 C CA . LYS A 1 426 ? -5.691 -10.611 14.235 1.00 89.25 426 LYS A CA 1
ATOM 3340 C C . LYS A 1 426 ? -4.873 -9.530 14.971 1.00 89.25 426 LYS A C 1
ATOM 3342 O O . LYS A 1 426 ? -4.098 -8.831 14.315 1.00 89.25 426 LYS A O 1
ATOM 3347 N N . PRO A 1 427 ? -5.014 -9.366 16.299 1.00 88.62 427 PRO A N 1
ATOM 3348 C CA . PRO A 1 427 ? -4.188 -8.434 17.059 1.00 88.62 427 PRO A CA 1
ATOM 3349 C C . PRO A 1 427 ? -2.736 -8.918 17.116 1.00 88.62 427 PRO A C 1
ATOM 3351 O O . PRO A 1 427 ? -2.455 -10.111 16.961 1.00 88.62 427 PRO A O 1
ATOM 3354 N N . PHE A 1 428 ? -1.817 -7.990 17.362 1.00 86.62 428 PHE A N 1
ATOM 3355 C CA . PHE A 1 428 ? -0.427 -8.320 17.669 1.00 86.62 428 PHE A CA 1
ATOM 3356 C C . PHE A 1 428 ? -0.339 -9.080 19.011 1.00 86.62 428 PHE A C 1
ATOM 3358 O O . PHE A 1 428 ? -1.130 -8.841 19.921 1.00 86.62 428 PHE A O 1
ATOM 3365 N N . GLN A 1 429 ? 0.611 -10.015 19.126 1.00 82.62 429 GLN A N 1
ATOM 3366 C CA . GLN A 1 429 ? 0.927 -10.715 20.383 1.00 82.62 429 GLN A CA 1
ATOM 3367 C C . GLN A 1 429 ? 1.912 -9.884 21.219 1.00 82.62 429 GLN A C 1
ATOM 3369 O O . GLN A 1 429 ? 2.644 -9.075 20.656 1.00 82.62 429 GLN A O 1
ATOM 3374 N N . ASP A 1 430 ? 1.978 -10.092 22.537 1.00 73.88 430 ASP A N 1
ATOM 3375 C CA . ASP A 1 430 ? 2.756 -9.238 23.458 1.00 73.88 430 ASP A CA 1
ATOM 3376 C C . ASP A 1 430 ? 4.247 -9.078 23.076 1.00 73.88 430 ASP A C 1
ATOM 3378 O O . ASP A 1 430 ? 4.820 -7.996 23.220 1.00 73.88 430 ASP A O 1
ATOM 3382 N N . ASP A 1 431 ? 4.873 -10.101 22.486 1.00 74.75 431 ASP A N 1
ATOM 3383 C CA . ASP A 1 431 ? 6.263 -10.018 22.016 1.00 74.75 431 ASP A CA 1
ATOM 3384 C C . ASP A 1 431 ? 6.463 -9.099 20.792 1.00 74.75 431 ASP A C 1
ATOM 3386 O O . ASP A 1 431 ? 7.540 -8.521 20.628 1.00 74.75 431 ASP A O 1
ATOM 3390 N N . CYS A 1 432 ? 5.424 -8.871 19.979 1.00 72.06 432 CYS A N 1
ATOM 3391 C CA . CYS A 1 432 ? 5.449 -7.970 18.818 1.00 72.06 432 CYS A CA 1
ATOM 3392 C C . CYS A 1 432 ? 5.713 -6.500 19.184 1.00 72.06 432 CYS A C 1
ATOM 3394 O O . CYS A 1 432 ? 6.177 -5.705 18.360 1.00 72.06 432 CYS A O 1
ATOM 3396 N N . TYR A 1 433 ? 5.357 -6.104 20.407 1.00 70.88 433 TYR A N 1
ATOM 3397 C CA . TYR A 1 433 ? 5.328 -4.699 20.810 1.00 70.88 433 TYR A CA 1
ATOM 3398 C C . TYR A 1 433 ? 6.726 -4.095 20.973 1.00 70.88 433 TYR A C 1
ATOM 3400 O O . TYR A 1 433 ? 6.870 -2.880 20.874 1.00 70.88 433 TYR A O 1
ATOM 3408 N N . ARG A 1 434 ? 7.770 -4.925 21.118 1.00 73.56 434 ARG A N 1
ATOM 3409 C CA . ARG A 1 434 ? 9.174 -4.488 21.265 1.00 73.56 434 ARG A CA 1
ATOM 3410 C C . ARG A 1 434 ? 9.694 -3.657 20.082 1.00 73.56 434 ARG A C 1
ATOM 3412 O O . ARG A 1 434 ? 10.658 -2.913 20.240 1.00 73.56 434 ARG A O 1
ATOM 3419 N N . HIS A 1 435 ? 9.072 -3.786 18.908 1.00 68.81 435 HIS A N 1
ATOM 3420 C CA . HIS A 1 435 ? 9.445 -3.082 17.672 1.00 68.81 435 HIS A CA 1
ATOM 3421 C C . HIS A 1 435 ? 8.360 -2.102 17.184 1.00 68.81 435 HIS A C 1
ATOM 3423 O O . HIS A 1 435 ? 8.442 -1.543 16.085 1.00 68.81 435 HIS A O 1
ATOM 3429 N N . CYS A 1 436 ? 7.334 -1.871 18.004 1.00 69.50 436 CYS A N 1
ATOM 3430 C CA . CYS A 1 436 ? 6.280 -0.897 17.751 1.00 69.50 436 CYS A CA 1
ATOM 3431 C C . CYS A 1 436 ? 6.430 0.310 18.695 1.00 69.50 436 CYS A C 1
ATOM 3433 O O . CYS A 1 436 ? 7.115 0.215 19.715 1.00 69.50 436 CYS A O 1
ATOM 3435 N N . PRO A 1 437 ? 5.813 1.465 18.384 1.00 69.81 437 PRO A N 1
ATOM 3436 C CA . PRO A 1 437 ? 5.643 2.526 19.372 1.00 69.81 437 PRO A CA 1
ATOM 3437 C C . PRO A 1 437 ? 4.946 1.995 20.636 1.00 69.81 437 PRO A C 1
ATOM 3439 O O . PRO A 1 437 ? 4.255 0.977 20.597 1.00 69.81 437 PRO A O 1
ATOM 3442 N N . SER A 1 438 ? 5.114 2.689 21.765 1.00 69.94 438 SER A N 1
ATOM 3443 C CA . SER A 1 438 ? 4.423 2.308 23.002 1.00 69.94 438 SER A CA 1
ATOM 3444 C C . SER A 1 438 ? 2.898 2.319 22.770 1.00 69.94 438 SER A C 1
ATOM 3446 O O . SER A 1 438 ? 2.371 3.340 22.311 1.00 69.94 438 SER A O 1
ATOM 3448 N N . PRO A 1 439 ? 2.192 1.206 23.035 1.00 75.12 439 PRO A N 1
ATOM 3449 C CA . PRO A 1 439 ? 0.781 1.056 22.691 1.00 75.12 439 PRO A CA 1
ATOM 3450 C C . PRO A 1 439 ? -0.120 2.013 23.482 1.00 75.12 439 PRO A C 1
ATOM 3452 O O . PRO A 1 439 ? -0.146 1.969 24.712 1.00 75.12 439 PRO A O 1
ATOM 3455 N N . ASN A 1 440 ? -0.912 2.844 22.793 1.00 78.00 440 ASN A N 1
ATOM 3456 C CA . ASN A 1 440 ? -1.813 3.802 23.444 1.00 78.00 440 ASN A CA 1
ATOM 3457 C C . ASN A 1 440 ? -3.257 3.294 23.539 1.00 78.00 440 ASN A C 1
ATOM 3459 O O . ASN A 1 440 ? -4.172 3.927 23.016 1.00 78.00 440 ASN A O 1
ATOM 3463 N N . TYR A 1 441 ? -3.463 2.182 24.254 1.00 82.81 441 TYR A N 1
ATOM 3464 C CA . TYR A 1 441 ? -4.772 1.531 24.467 1.00 82.81 441 TYR A CA 1
ATOM 3465 C C . TYR A 1 441 ? -5.934 2.495 24.768 1.00 82.81 441 TYR A C 1
ATOM 3467 O O . TYR A 1 441 ? -7.074 2.233 24.389 1.00 82.81 441 TYR A O 1
ATOM 3475 N N . LEU A 1 442 ? -5.638 3.623 25.418 1.00 89.69 442 LEU A N 1
ATOM 3476 C CA . LEU A 1 442 ? -6.604 4.645 25.792 1.00 89.69 442 LEU A CA 1
ATOM 3477 C C . LEU A 1 442 ? -7.242 5.376 24.588 1.00 89.69 442 LEU A C 1
ATOM 3479 O O . LEU A 1 442 ? -8.414 5.730 24.667 1.00 89.69 442 LEU A O 1
ATOM 3483 N N . THR A 1 443 ? -6.523 5.575 23.472 1.00 91.81 443 THR A N 1
ATOM 3484 C CA . THR A 1 443 ? -7.050 6.279 22.278 1.00 91.81 443 THR A CA 1
ATOM 3485 C C . THR A 1 443 ? -7.546 5.371 21.165 1.00 91.81 443 THR A C 1
ATOM 3487 O O . THR A 1 443 ? -8.275 5.840 20.294 1.00 91.81 443 THR A O 1
ATOM 3490 N N . GLU A 1 444 ? -7.182 4.088 21.170 1.00 92.69 444 GLU A N 1
ATOM 3491 C CA . GLU A 1 444 ? -7.512 3.171 20.071 1.00 92.69 444 GLU A CA 1
ATOM 3492 C C . GLU A 1 444 ? -9.023 3.042 19.872 1.00 92.69 444 GLU A C 1
ATOM 3494 O O . GLU A 1 444 ? -9.537 3.290 18.784 1.00 92.69 444 GLU A O 1
ATOM 3499 N N . THR A 1 445 ? -9.755 2.734 20.944 1.00 94.12 445 THR A N 1
ATOM 3500 C CA . THR A 1 445 ? -11.215 2.597 20.866 1.00 94.12 445 THR A CA 1
ATOM 3501 C C . THR A 1 445 ? -11.914 3.922 20.512 1.00 94.12 445 THR A C 1
ATOM 3503 O O . THR A 1 445 ? -12.710 3.901 19.572 1.00 94.12 445 THR A O 1
ATOM 3506 N N . PRO A 1 446 ? -11.591 5.080 21.133 1.00 95.25 446 PRO A N 1
ATOM 3507 C CA . PRO A 1 446 ? -12.104 6.381 20.698 1.00 95.25 446 PRO A CA 1
ATOM 3508 C C . PRO A 1 446 ? -11.941 6.668 19.202 1.00 95.25 446 PRO A C 1
ATOM 3510 O O . PRO A 1 446 ? -12.894 7.074 18.542 1.00 95.25 446 PRO A O 1
ATOM 3513 N N . LEU A 1 447 ? -10.746 6.442 18.648 1.00 95.19 447 LEU A N 1
ATOM 3514 C CA . LEU A 1 447 ? -10.462 6.719 17.238 1.00 95.19 447 LEU A CA 1
ATOM 3515 C C . LEU A 1 447 ? -11.243 5.782 16.305 1.00 95.19 447 LEU A C 1
ATOM 3517 O O . LEU A 1 447 ? -11.757 6.238 15.285 1.00 95.19 447 LEU A O 1
ATOM 3521 N N . GLN A 1 448 ? -11.389 4.502 16.665 1.00 95.25 448 GLN A N 1
ATOM 3522 C CA . GLN A 1 448 ? -12.205 3.542 15.910 1.00 95.25 448 GLN A CA 1
ATOM 3523 C C . GLN A 1 448 ? -13.699 3.914 15.947 1.00 95.25 448 GLN A C 1
ATOM 3525 O O . GLN A 1 448 ? -14.357 3.886 14.907 1.00 95.25 448 GLN A O 1
ATOM 3530 N N . VAL A 1 449 ? -14.225 4.332 17.109 1.00 94.56 449 VAL A N 1
ATOM 3531 C CA . VAL A 1 449 ? -15.604 4.839 17.245 1.00 94.56 449 VAL A CA 1
ATOM 3532 C C . VAL A 1 449 ? -15.806 6.059 16.347 1.00 94.56 449 VAL A C 1
ATOM 3534 O O . VAL A 1 449 ? -16.679 6.025 15.485 1.00 94.56 449 VAL A O 1
ATOM 3537 N N . LEU A 1 450 ? -14.956 7.085 16.474 1.00 95.19 450 LEU A N 1
ATOM 3538 C CA . LEU A 1 450 ? -15.021 8.307 15.661 1.00 95.19 450 LEU A CA 1
ATOM 3539 C C . LEU A 1 450 ? -14.935 8.031 14.157 1.00 95.19 450 LEU A C 1
ATOM 3541 O O . LEU A 1 450 ? -15.617 8.684 13.368 1.00 95.19 450 LEU A O 1
ATOM 3545 N N . MET A 1 451 ? -14.096 7.079 13.746 1.00 95.19 451 MET A N 1
ATOM 3546 C CA . MET A 1 451 ? -13.953 6.692 12.346 1.00 95.19 451 MET A CA 1
ATOM 3547 C C . MET A 1 451 ? -15.248 6.085 11.801 1.00 95.19 451 MET A C 1
ATOM 3549 O O . MET A 1 451 ? -15.739 6.510 10.756 1.00 95.19 451 MET A O 1
ATOM 3553 N N . VAL A 1 452 ? -15.820 5.116 12.521 1.00 94.75 452 VAL A N 1
ATOM 3554 C CA . VAL A 1 452 ? -17.033 4.406 12.099 1.00 94.75 452 VAL A CA 1
ATOM 3555 C C . VAL A 1 452 ? -18.261 5.324 12.140 1.00 94.75 452 VAL A C 1
ATOM 3557 O O . VAL A 1 452 ? -19.032 5.334 11.180 1.00 94.75 452 VAL A O 1
ATOM 3560 N N . THR A 1 453 ? -18.432 6.150 13.180 1.00 93.12 453 THR A N 1
ATOM 3561 C CA . THR A 1 453 ? -19.543 7.118 13.232 1.00 93.12 453 THR A CA 1
ATOM 3562 C C . THR A 1 453 ? -19.453 8.157 12.115 1.00 93.12 453 THR A C 1
ATOM 3564 O O . THR A 1 453 ? -20.465 8.421 11.467 1.00 93.12 453 THR A O 1
ATOM 3567 N N . SER A 1 454 ? -18.255 8.670 11.803 1.00 93.31 454 SER A N 1
ATOM 3568 C CA . SER A 1 454 ? -18.057 9.599 10.676 1.00 93.31 454 SER A CA 1
ATOM 3569 C C . SER A 1 454 ? -18.435 8.965 9.330 1.00 93.31 454 SER A C 1
ATOM 3571 O O . SER A 1 454 ? -19.069 9.614 8.497 1.00 93.31 454 SER A O 1
ATOM 3573 N N . ILE A 1 455 ? -18.084 7.690 9.110 1.00 94.06 455 ILE A N 1
ATOM 3574 C CA . ILE A 1 455 ? -18.453 6.947 7.893 1.00 94.06 455 ILE A CA 1
ATOM 3575 C C . ILE A 1 455 ? -19.977 6.847 7.766 1.00 94.06 455 ILE A C 1
ATOM 3577 O O . ILE A 1 455 ? -20.516 7.152 6.700 1.00 94.06 455 ILE A O 1
ATOM 3581 N N . PHE A 1 456 ? -20.676 6.470 8.842 1.00 90.75 456 PHE A N 1
ATOM 3582 C CA . PHE A 1 456 ? -22.139 6.408 8.859 1.00 90.75 456 PHE A CA 1
ATOM 3583 C C . PHE A 1 456 ? -22.785 7.767 8.558 1.00 90.75 456 PHE A C 1
ATOM 3585 O O . PHE A 1 456 ? -23.609 7.863 7.648 1.00 90.75 456 PHE A O 1
ATOM 3592 N N . GLN A 1 457 ? -22.380 8.819 9.278 1.00 89.81 457 GLN A N 1
ATOM 3593 C CA . GLN A 1 457 ? -22.949 10.164 9.148 1.00 89.81 457 GLN A CA 1
ATOM 3594 C C . GLN A 1 457 ? -22.775 10.741 7.731 1.00 89.81 457 GLN A C 1
ATOM 3596 O O . GLN A 1 457 ? -23.707 11.337 7.194 1.00 89.81 457 GLN A O 1
ATOM 3601 N N . VAL A 1 458 ? -21.605 10.552 7.106 1.00 90.38 458 VAL A N 1
ATOM 3602 C CA . VAL A 1 458 ? -21.288 11.158 5.799 1.00 90.38 458 VAL A CA 1
ATOM 3603 C C . VAL A 1 458 ? -21.798 10.330 4.616 1.00 90.38 458 VAL A C 1
ATOM 3605 O O . VAL A 1 458 ? -22.316 10.898 3.656 1.00 90.38 458 VAL A O 1
ATOM 3608 N N . LEU A 1 459 ? -21.646 9.001 4.644 1.00 90.12 459 LEU A N 1
ATOM 3609 C CA . LEU A 1 459 ? -21.890 8.145 3.470 1.00 90.12 459 LEU A CA 1
ATOM 3610 C C . LEU A 1 459 ? -23.227 7.392 3.507 1.00 90.12 459 LEU A C 1
ATOM 3612 O O . LEU A 1 459 ? -23.665 6.885 2.468 1.00 90.12 459 LEU A O 1
ATOM 3616 N N . PHE A 1 460 ? -23.874 7.315 4.676 1.00 87.69 460 PHE A N 1
ATOM 3617 C CA . PHE A 1 460 ? -25.055 6.480 4.914 1.00 87.69 460 PHE A CA 1
ATOM 3618 C C . PHE A 1 460 ? -26.156 7.125 5.793 1.00 87.69 460 PHE A C 1
ATOM 3620 O O . PHE A 1 460 ? -26.786 6.428 6.588 1.00 87.69 460 PHE A O 1
ATOM 3627 N N . PRO A 1 461 ? -26.476 8.428 5.656 1.00 77.31 461 PRO A N 1
ATOM 3628 C CA . PRO A 1 461 ? -27.281 9.160 6.645 1.00 77.31 461 PRO A CA 1
ATOM 3629 C C . PRO A 1 461 ? -28.748 8.708 6.825 1.00 77.31 461 PRO A C 1
ATOM 3631 O O . PRO A 1 461 ? -29.453 9.310 7.632 1.00 77.31 461 PRO A O 1
ATOM 3634 N N . LYS A 1 462 ? -29.263 7.737 6.046 1.00 71.81 462 LYS A N 1
ATOM 3635 C CA . LYS A 1 462 ? -30.701 7.367 5.999 1.00 71.81 462 LYS A CA 1
ATOM 3636 C C . LYS A 1 462 ? -30.996 5.885 5.685 1.00 71.81 462 LYS A C 1
ATOM 3638 O O . LYS A 1 462 ? -32.078 5.580 5.191 1.00 71.81 462 LYS A O 1
ATOM 3643 N N . THR A 1 463 ? -30.057 4.960 5.898 1.00 70.88 463 THR A N 1
ATOM 3644 C CA . THR A 1 463 ? -30.201 3.555 5.452 1.00 70.88 463 THR A CA 1
ATOM 3645 C C . THR A 1 463 ? -30.442 2.553 6.583 1.00 70.88 463 THR A C 1
ATOM 3647 O O . THR A 1 463 ? -29.562 2.310 7.402 1.00 70.88 463 THR A O 1
ATOM 3650 N N . ASP A 1 464 ? -31.593 1.867 6.547 1.00 70.38 464 ASP A N 1
ATOM 3651 C CA . ASP A 1 464 ? -31.932 0.737 7.436 1.00 70.38 464 ASP A CA 1
ATOM 3652 C C . ASP A 1 464 ? -30.960 -0.456 7.336 1.00 70.38 464 ASP A C 1
ATOM 3654 O O . ASP A 1 464 ? -30.874 -1.263 8.263 1.00 70.38 464 ASP A O 1
ATOM 3658 N N . SER A 1 465 ? -30.203 -0.567 6.237 1.00 65.88 465 SER A N 1
ATOM 3659 C CA . SER A 1 465 ? -29.269 -1.663 5.922 1.00 65.88 465 SER A CA 1
ATOM 3660 C C . SER A 1 465 ? -28.015 -1.721 6.810 1.00 65.88 465 SER A C 1
ATOM 3662 O O . SER A 1 465 ? -27.016 -2.330 6.435 1.00 65.88 465 SER A O 1
ATOM 3664 N N . GLN A 1 466 ? -28.027 -1.042 7.957 1.00 73.69 466 GLN A N 1
ATOM 3665 C CA . GLN A 1 466 ? -26.883 -0.896 8.858 1.00 73.69 466 GLN A CA 1
ATOM 3666 C C . GLN A 1 466 ? -27.200 -1.247 10.313 1.00 73.69 466 GLN A C 1
ATOM 3668 O O . GLN A 1 466 ? -26.334 -1.092 11.170 1.00 73.69 466 GLN A O 1
ATOM 3673 N N . LYS A 1 467 ? -28.403 -1.761 10.607 1.00 83.56 467 LYS A N 1
ATOM 3674 C CA . LYS A 1 467 ? -28.807 -2.182 11.963 1.00 83.56 467 LYS A CA 1
ATOM 3675 C C . LYS A 1 467 ? -27.832 -3.183 12.587 1.00 83.56 467 LYS A C 1
ATOM 3677 O O . LYS A 1 467 ? -27.472 -3.026 13.751 1.00 83.56 467 LYS A O 1
ATOM 3682 N N . ASP A 1 468 ? -27.330 -4.129 11.798 1.00 85.12 468 ASP A N 1
ATOM 3683 C CA . ASP A 1 468 ? -26.360 -5.127 12.261 1.00 85.12 468 ASP A CA 1
ATOM 3684 C C . ASP A 1 468 ? -25.029 -4.473 12.665 1.00 85.12 468 ASP A C 1
ATOM 3686 O O . ASP A 1 468 ? -24.505 -4.726 13.750 1.00 85.12 468 ASP A O 1
ATOM 3690 N N . PHE A 1 469 ? -24.515 -3.551 11.843 1.00 86.25 469 PHE A N 1
ATOM 3691 C CA . PHE A 1 469 ? -23.307 -2.787 12.164 1.00 86.25 469 PHE A CA 1
ATOM 3692 C C . PHE A 1 469 ? -23.516 -1.838 13.355 1.00 86.25 469 PHE A C 1
ATOM 3694 O O . PHE A 1 469 ? -22.623 -1.735 14.198 1.00 86.25 469 PHE A O 1
ATOM 3701 N N . LYS A 1 470 ? -24.695 -1.198 13.462 1.00 88.06 470 LYS A N 1
ATOM 3702 C CA . LYS A 1 470 ? -25.090 -0.359 14.606 1.00 88.06 470 LYS A CA 1
ATOM 3703 C C . LYS A 1 470 ? -25.032 -1.180 15.900 1.00 88.06 470 LYS A C 1
ATOM 3705 O O . LYS A 1 470 ? -24.344 -0.770 16.828 1.00 88.06 470 LYS A O 1
ATOM 3710 N N . SER A 1 471 ? -25.630 -2.375 15.925 1.00 90.06 471 SER A N 1
ATOM 3711 C CA . SER A 1 471 ? -25.625 -3.262 17.101 1.00 90.06 471 SER A CA 1
ATOM 3712 C C . SER A 1 471 ? -24.234 -3.815 17.456 1.00 90.06 471 SER A C 1
ATOM 3714 O O . SER A 1 471 ? -23.904 -3.965 18.634 1.00 90.06 471 SER A O 1
ATOM 3716 N N . ILE A 1 472 ? -23.379 -4.104 16.466 1.00 90.94 472 ILE A N 1
ATOM 3717 C CA . ILE A 1 472 ? -21.988 -4.513 16.734 1.00 90.94 472 ILE A CA 1
ATOM 3718 C C . ILE A 1 472 ? -21.200 -3.358 17.365 1.00 90.94 472 ILE A C 1
ATOM 3720 O O . ILE A 1 472 ? -20.466 -3.582 18.329 1.00 90.94 472 ILE A O 1
ATOM 3724 N N . LEU A 1 473 ? -21.338 -2.135 16.844 1.00 91.38 473 LEU A N 1
ATOM 3725 C CA . LEU A 1 473 ? -20.654 -0.960 17.385 1.00 91.38 473 LEU A CA 1
ATOM 3726 C C . LEU A 1 473 ? -21.150 -0.614 18.797 1.00 91.38 473 LEU A C 1
ATOM 3728 O O . LEU A 1 473 ? -20.330 -0.383 19.681 1.00 91.38 473 LEU A O 1
ATOM 3732 N N . GLU A 1 474 ? -22.463 -0.653 19.022 1.00 91.94 474 GLU A N 1
ATOM 3733 C CA . GLU A 1 474 ? -23.115 -0.424 20.317 1.00 91.94 474 GLU A CA 1
ATOM 3734 C C . GLU A 1 474 ? -22.514 -1.294 21.429 1.00 91.94 474 GLU A C 1
ATOM 3736 O O . GLU A 1 474 ? -22.048 -0.771 22.439 1.00 91.94 474 GLU A O 1
ATOM 3741 N N . LYS A 1 475 ? -22.409 -2.611 21.206 1.00 90.94 475 LYS A N 1
ATOM 3742 C CA . LYS A 1 475 ? -21.798 -3.552 22.165 1.00 90.94 475 LYS A CA 1
ATOM 3743 C C . LYS A 1 475 ? -20.330 -3.228 22.459 1.00 90.94 475 LYS A C 1
ATOM 3745 O O . LYS A 1 475 ? -19.873 -3.380 23.593 1.00 90.94 475 LYS A O 1
ATOM 3750 N N . ARG A 1 476 ? -19.575 -2.772 21.448 1.00 91.69 476 ARG A N 1
ATOM 3751 C CA . ARG A 1 476 ? -18.173 -2.353 21.624 1.00 91.69 476 ARG A CA 1
ATOM 3752 C C . ARG A 1 476 ? -18.084 -1.078 22.472 1.00 91.69 476 ARG A C 1
ATOM 3754 O O . ARG A 1 476 ? -17.271 -1.031 23.392 1.00 91.69 476 ARG A O 1
ATOM 3761 N N . ILE A 1 477 ? -18.941 -0.089 22.204 1.00 92.44 477 ILE A N 1
ATOM 3762 C CA . ILE A 1 477 ? -19.049 1.162 22.974 1.00 92.44 477 ILE A CA 1
ATOM 3763 C C . ILE A 1 477 ? -19.454 0.864 24.423 1.00 92.44 477 ILE A C 1
ATOM 3765 O O . ILE A 1 477 ? -18.792 1.342 25.339 1.00 92.44 477 ILE A O 1
ATOM 3769 N N . GLU A 1 478 ? -20.476 0.038 24.656 1.00 91.94 478 GLU A N 1
ATOM 3770 C CA . GLU A 1 478 ? -20.953 -0.305 26.002 1.00 91.94 478 GLU A CA 1
ATOM 3771 C C . GLU A 1 478 ? -19.828 -0.878 26.880 1.00 91.94 478 GLU A C 1
ATOM 3773 O O . GLU A 1 478 ? -19.626 -0.451 28.020 1.00 91.94 478 GLU A O 1
ATOM 3778 N N . SER A 1 479 ? -19.046 -1.814 26.338 1.00 91.75 479 SER A N 1
ATOM 3779 C CA . SER A 1 479 ? -17.920 -2.403 27.060 1.00 91.75 479 SER A CA 1
ATOM 3780 C C . SER A 1 479 ? -16.743 -1.436 27.230 1.00 91.75 479 SER A C 1
ATOM 3782 O O . SER A 1 479 ? -16.124 -1.388 28.294 1.00 91.75 479 SER A O 1
ATOM 3784 N N . TRP A 1 480 ? -16.477 -0.583 26.238 1.00 93.12 480 TRP A N 1
ATOM 3785 C CA . TRP A 1 480 ? -15.498 0.495 26.369 1.00 93.12 480 TRP A CA 1
ATOM 3786 C C . TRP A 1 480 ? -15.872 1.489 27.483 1.00 93.12 480 TRP A C 1
ATOM 3788 O O . TRP A 1 480 ? -15.020 1.820 28.306 1.00 93.12 480 TRP A O 1
ATOM 3798 N N . TYR A 1 481 ? -17.145 1.879 27.606 1.00 92.00 481 TYR A N 1
ATOM 3799 C CA . TYR A 1 481 ? -17.635 2.697 28.726 1.00 92.00 481 TYR A CA 1
ATOM 3800 C C . TYR A 1 481 ? -17.479 1.979 30.077 1.00 92.00 481 TYR A C 1
ATOM 3802 O O . TYR A 1 481 ? -17.070 2.601 31.060 1.00 92.00 481 TYR A O 1
ATOM 3810 N N . LYS A 1 482 ? -17.761 0.668 30.147 1.00 91.38 482 LYS A N 1
ATOM 3811 C CA . LYS A 1 482 ? -17.498 -0.140 31.355 1.00 91.38 482 LYS A CA 1
ATOM 3812 C C . LYS A 1 482 ? -16.011 -0.130 31.717 1.00 91.38 482 LYS A C 1
ATOM 3814 O O . LYS A 1 482 ? -15.685 0.022 32.891 1.00 91.38 482 LYS A O 1
ATOM 3819 N N . HIS A 1 483 ? -15.120 -0.225 30.731 1.00 91.12 483 HIS A N 1
ATOM 3820 C CA . HIS A 1 483 ? -13.679 -0.121 30.948 1.00 91.12 483 HIS A CA 1
ATOM 3821 C C . HIS A 1 483 ? -13.266 1.271 31.451 1.00 91.12 483 HIS A C 1
ATOM 3823 O O . HIS A 1 483 ? -12.576 1.352 32.464 1.00 91.12 483 HIS A O 1
ATOM 3829 N N . LEU A 1 484 ? -13.739 2.358 30.825 1.00 92.19 484 LEU A N 1
ATOM 3830 C CA . LEU A 1 484 ? -13.458 3.731 31.271 1.00 92.19 484 LEU A CA 1
ATOM 3831 C C . LEU A 1 484 ? -13.864 3.963 32.734 1.00 92.19 484 LEU A C 1
ATOM 3833 O O . LEU A 1 484 ? -13.084 4.536 33.490 1.00 92.19 484 LEU A O 1
ATOM 3837 N N . LYS A 1 485 ? -15.028 3.457 33.162 1.00 91.19 485 LYS A N 1
ATOM 3838 C CA . LYS A 1 485 ? -15.470 3.511 34.570 1.00 91.19 485 LYS A CA 1
ATOM 3839 C C . LYS A 1 485 ? -14.575 2.705 35.520 1.00 91.19 485 LYS A C 1
ATOM 3841 O O . LYS A 1 485 ? -14.389 3.100 36.664 1.00 91.19 485 LYS A O 1
ATOM 3846 N N . GLN A 1 486 ? -14.018 1.575 35.077 1.00 90.81 486 GLN A N 1
ATOM 3847 C CA . GLN A 1 486 ? -13.096 0.773 35.897 1.00 90.81 486 GLN A CA 1
ATOM 3848 C C . GLN A 1 486 ? -11.759 1.488 36.131 1.00 90.81 486 GLN A C 1
ATOM 3850 O O . GLN A 1 486 ? -11.175 1.340 37.203 1.00 90.81 486 GLN A O 1
ATOM 3855 N N . ILE A 1 487 ? -11.274 2.248 35.142 1.00 90.06 487 ILE A N 1
ATOM 3856 C CA . ILE A 1 487 ? -10.019 3.010 35.243 1.00 90.06 487 ILE A CA 1
ATOM 3857 C C . ILE A 1 487 ? -10.206 4.443 35.784 1.00 90.06 487 ILE A C 1
ATOM 3859 O O . ILE A 1 487 ? -9.217 5.084 36.128 1.00 90.06 487 ILE A O 1
ATOM 3863 N N . ASP A 1 488 ? -11.451 4.910 35.931 1.00 91.50 488 ASP A N 1
ATOM 3864 C CA . ASP A 1 488 ? -11.853 6.129 36.654 1.00 91.50 488 ASP A CA 1
ATOM 3865 C C . ASP A 1 488 ? -12.802 5.791 37.832 1.00 91.50 488 ASP A C 1
ATOM 3867 O O . ASP A 1 488 ? -13.993 6.110 37.809 1.00 91.50 488 ASP A O 1
ATOM 3871 N N . PRO A 1 489 ? -12.302 5.149 38.908 1.00 87.31 489 PRO A N 1
ATOM 3872 C CA . PRO A 1 489 ? -13.126 4.769 40.059 1.00 87.31 489 PRO A CA 1
ATOM 3873 C C . PRO A 1 489 ? -13.618 5.968 40.891 1.00 87.31 489 PRO A C 1
ATOM 3875 O O . PRO A 1 489 ? -14.401 5.782 41.820 1.00 87.31 489 PRO A O 1
ATOM 3878 N N . GLN A 1 490 ? -13.137 7.183 40.602 1.00 88.00 490 GLN A N 1
ATOM 3879 C CA . GLN A 1 490 ? -13.539 8.419 41.280 1.00 88.00 490 GLN A CA 1
ATOM 3880 C C . GLN A 1 490 ? -14.611 9.198 40.498 1.00 88.00 490 GLN A C 1
ATOM 3882 O O . GLN A 1 490 ? -15.164 10.154 41.038 1.00 88.00 490 GLN A O 1
ATOM 3887 N N . GLY A 1 491 ? -14.928 8.796 39.260 1.00 88.38 491 GLY A N 1
ATOM 3888 C CA . GLY A 1 491 ? -15.907 9.475 38.409 1.00 88.38 491 GLY A CA 1
ATOM 3889 C C . GLY A 1 491 ? -15.454 10.854 37.918 1.00 88.38 491 GLY A C 1
ATOM 3890 O O . GLY A 1 491 ? -16.296 11.681 37.572 1.00 88.38 491 GLY A O 1
ATOM 3891 N N . LEU A 1 492 ? -14.145 11.127 37.904 1.00 87.50 492 LEU A N 1
ATOM 3892 C CA . LEU A 1 492 ? -13.586 12.426 37.518 1.00 87.50 492 LEU A CA 1
ATOM 3893 C C . LEU A 1 492 ? -13.641 12.681 36.006 1.00 87.50 492 LEU A C 1
ATOM 3895 O O . LEU A 1 492 ? -13.423 13.812 35.584 1.00 87.50 492 LEU A O 1
ATOM 3899 N N . SER A 1 493 ? -13.936 11.662 35.190 1.00 89.25 493 SER A N 1
ATOM 3900 C CA . SER A 1 493 ? -13.952 11.742 33.720 1.00 89.25 493 SER A CA 1
ATOM 3901 C C . SER A 1 493 ? -12.605 12.163 33.111 1.00 89.25 493 SER A C 1
ATOM 3903 O O . SER A 1 493 ? -12.563 12.831 32.075 1.00 89.25 493 SER A O 1
ATOM 3905 N N . VAL A 1 494 ? -11.501 11.778 33.768 1.00 90.75 494 VAL A N 1
ATOM 3906 C CA . VAL A 1 494 ? -10.125 11.991 33.298 1.00 90.75 494 VAL A CA 1
ATOM 3907 C C . VAL A 1 494 ? -9.332 10.693 33.436 1.00 90.75 494 VAL A C 1
ATOM 3909 O O . VAL A 1 494 ? -9.243 10.119 34.520 1.00 90.75 494 VAL A O 1
ATOM 3912 N N . TRP A 1 495 ? -8.715 10.240 32.348 1.00 93.25 495 TRP A N 1
ATOM 3913 C CA . TRP A 1 495 ? -8.095 8.919 32.255 1.00 93.25 495 TRP A CA 1
ATOM 3914 C C . TRP A 1 495 ? -6.580 9.013 32.070 1.00 93.25 495 TRP A C 1
ATOM 3916 O O . TRP A 1 495 ? -6.083 9.658 31.142 1.00 93.25 495 TRP A O 1
ATOM 3926 N N . ALA A 1 496 ? -5.836 8.366 32.968 1.00 90.31 496 ALA A N 1
ATOM 3927 C CA . ALA A 1 496 ? -4.378 8.312 32.923 1.00 90.31 496 ALA A CA 1
ATOM 3928 C C . ALA A 1 496 ? -3.883 7.213 31.975 1.00 90.31 496 ALA A C 1
ATOM 3930 O O . ALA A 1 496 ? -4.436 6.112 31.931 1.00 90.31 496 ALA A O 1
ATOM 3931 N N . ARG A 1 497 ? -2.757 7.454 31.295 1.00 88.50 497 ARG A N 1
ATOM 3932 C CA . ARG A 1 497 ? -1.991 6.364 30.684 1.00 88.50 497 ARG A CA 1
ATOM 3933 C C . ARG A 1 497 ? -1.338 5.519 31.773 1.00 88.50 497 ARG A C 1
ATOM 3935 O O . ARG A 1 497 ? -0.709 6.059 32.685 1.00 88.50 497 ARG A O 1
ATOM 3942 N N . LYS A 1 498 ? -1.410 4.196 31.622 1.00 80.56 498 LYS A N 1
ATOM 3943 C CA . LYS A 1 498 ? -0.609 3.254 32.411 1.00 80.56 498 LYS A CA 1
ATOM 3944 C C . LYS A 1 498 ? 0.880 3.473 32.100 1.00 80.56 498 LYS A C 1
ATOM 3946 O O . LYS A 1 498 ? 1.253 3.610 30.936 1.00 80.56 498 LYS A O 1
ATOM 3951 N N . GLN A 1 499 ? 1.705 3.542 33.140 1.00 77.69 499 GLN A N 1
ATOM 3952 C CA . GLN A 1 499 ? 3.154 3.761 33.078 1.00 77.69 499 GLN A CA 1
ATOM 3953 C C . GLN A 1 499 ? 3.853 2.738 33.979 1.00 77.69 499 GLN A C 1
ATOM 3955 O O . GLN A 1 499 ? 3.284 2.324 34.992 1.00 77.69 499 GLN A O 1
ATOM 3960 N N . ASP A 1 500 ? 5.094 2.384 33.648 1.00 76.06 500 ASP A N 1
ATOM 3961 C CA . ASP A 1 500 ? 5.908 1.464 34.455 1.00 76.06 500 ASP A CA 1
ATOM 3962 C C . ASP A 1 500 ? 6.447 2.120 35.742 1.00 76.06 500 ASP A C 1
ATOM 3964 O O . ASP A 1 500 ? 6.776 1.426 36.700 1.00 76.06 500 ASP A O 1
ATOM 3968 N N . ASP A 1 501 ? 6.502 3.458 35.791 1.00 83.94 501 ASP A N 1
ATOM 3969 C CA . ASP A 1 501 ? 6.931 4.235 36.966 1.00 83.94 501 ASP A CA 1
ATOM 3970 C C . ASP A 1 501 ? 5.843 4.379 38.050 1.00 83.94 501 ASP A C 1
ATOM 3972 O O . ASP A 1 501 ? 6.100 4.932 39.119 1.00 83.94 501 ASP A O 1
ATOM 3976 N N . GLY A 1 502 ? 4.626 3.886 37.786 1.00 84.06 502 GLY A N 1
ATOM 3977 C CA . GLY A 1 502 ? 3.477 3.986 38.687 1.00 84.06 502 GLY A CA 1
ATOM 3978 C C . GLY A 1 502 ? 2.876 5.392 38.823 1.00 84.06 502 GLY A C 1
ATOM 3979 O O . GLY A 1 502 ? 1.905 5.556 39.563 1.00 84.06 502 GLY A O 1
ATOM 3980 N N . VAL A 1 503 ? 3.398 6.402 38.118 1.00 85.19 503 VAL A N 1
ATOM 3981 C CA . VAL A 1 503 ? 2.887 7.776 38.167 1.00 85.19 503 VAL A CA 1
ATOM 3982 C C . VAL A 1 503 ? 1.824 7.956 37.076 1.00 85.19 503 VAL A C 1
ATOM 3984 O O . VAL A 1 503 ? 2.141 7.854 35.889 1.00 85.19 503 VAL A O 1
ATOM 3987 N N . PRO A 1 504 ? 0.556 8.254 37.421 1.00 85.62 504 PRO A N 1
ATOM 3988 C CA . PRO A 1 504 ? -0.486 8.451 36.420 1.00 85.62 504 PRO A CA 1
ATOM 3989 C C . PRO A 1 504 ? -0.174 9.687 35.570 1.00 85.62 504 PRO A C 1
ATOM 3991 O O . PRO A 1 504 ? -0.134 10.812 36.073 1.00 85.62 504 PRO A O 1
ATOM 3994 N N . ARG A 1 505 ? 0.034 9.486 34.263 1.00 87.75 505 ARG A N 1
ATOM 3995 C CA . ARG A 1 505 ? 0.252 10.582 33.309 1.00 87.75 505 ARG A CA 1
ATOM 3996 C C . ARG A 1 505 ? -1.001 10.818 32.483 1.00 87.75 505 ARG A C 1
ATOM 3998 O O . ARG A 1 505 ? -1.410 9.964 31.698 1.00 87.75 505 ARG A O 1
ATOM 4005 N N . TYR A 1 506 ? -1.569 12.004 32.638 1.00 92.31 506 TYR A N 1
ATOM 4006 C CA . TYR A 1 506 ? -2.685 12.495 31.841 1.00 92.31 506 TYR A CA 1
ATOM 4007 C C . TYR A 1 506 ? -2.146 13.310 30.669 1.00 92.31 506 TYR A C 1
ATOM 4009 O O . TYR A 1 506 ? -1.233 14.121 30.843 1.00 92.31 506 TYR A O 1
ATOM 4017 N N . ARG A 1 507 ? -2.721 13.130 29.481 1.00 91.94 507 ARG A N 1
ATOM 4018 C CA . ARG A 1 507 ? -2.516 14.046 28.357 1.00 91.94 507 ARG A CA 1
ATOM 4019 C C . ARG A 1 507 ? -3.856 14.549 27.856 1.00 91.94 507 ARG A C 1
ATOM 4021 O O . ARG A 1 507 ? -4.821 13.790 27.789 1.00 91.94 507 ARG A O 1
ATOM 4028 N N . LEU A 1 508 ? -3.879 15.829 27.495 1.00 91.19 508 LEU A N 1
ATOM 4029 C CA . 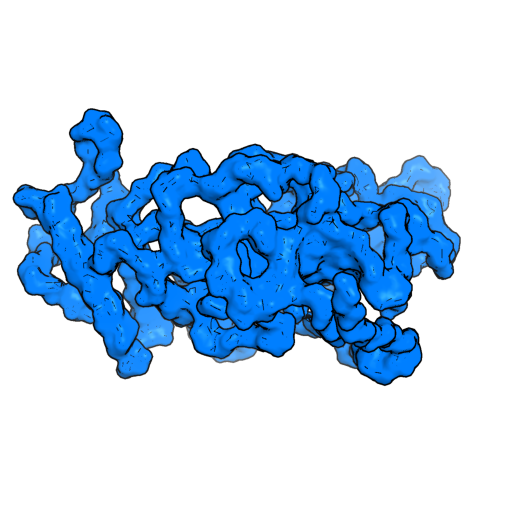LEU A 1 508 ? -5.069 16.522 27.016 1.00 91.19 508 LEU A CA 1
ATOM 4030 C C . LEU A 1 508 ? -5.587 15.942 25.692 1.00 91.19 508 LEU A C 1
ATOM 4032 O O . LEU A 1 508 ? -6.794 15.842 25.510 1.00 91.19 508 LEU A O 1
ATOM 4036 N N . ASP A 1 509 ? -4.694 15.518 24.794 1.00 90.44 509 ASP A N 1
ATOM 4037 C CA . ASP A 1 509 ? -5.085 14.926 23.513 1.00 90.44 509 ASP A CA 1
ATOM 4038 C C . ASP A 1 509 ? -5.823 13.593 23.689 1.00 90.44 509 ASP A C 1
ATOM 4040 O O . ASP A 1 509 ? -6.852 13.395 23.050 1.00 90.44 509 ASP A O 1
ATOM 4044 N N . ASP A 1 510 ? -5.383 12.730 24.614 1.00 92.62 510 ASP A N 1
ATOM 4045 C CA . ASP A 1 510 ? -6.118 11.503 24.955 1.00 92.62 510 ASP A CA 1
ATOM 4046 C C . ASP A 1 510 ? -7.552 11.814 25.432 1.00 92.62 510 ASP A C 1
ATOM 4048 O O . ASP A 1 510 ? -8.499 11.181 24.963 1.00 92.62 510 ASP A O 1
ATOM 4052 N N . GLN A 1 511 ? -7.729 12.817 26.308 1.00 94.44 511 GLN A N 1
ATOM 4053 C CA . GLN A 1 511 ? -9.058 13.182 26.829 1.00 94.44 511 GLN A CA 1
ATOM 4054 C C . GLN A 1 511 ? -9.970 13.718 25.719 1.00 94.44 511 GLN A C 1
ATOM 4056 O O . GLN A 1 511 ? -11.126 13.316 25.626 1.00 94.44 511 GLN A O 1
ATOM 4061 N N . ILE A 1 512 ? -9.439 14.577 24.838 1.00 93.50 512 ILE A N 1
ATOM 4062 C CA . ILE A 1 512 ? -10.182 15.145 23.704 1.00 93.50 512 ILE A CA 1
ATOM 4063 C C . ILE A 1 512 ? -10.714 14.037 22.788 1.00 93.50 512 ILE A C 1
ATOM 4065 O O . ILE A 1 512 ? -11.872 14.101 22.371 1.00 93.50 512 ILE A O 1
ATOM 4069 N N . TRP A 1 513 ? -9.912 13.009 22.487 1.00 94.44 513 TRP A N 1
ATOM 4070 C CA . TRP A 1 513 ? -10.380 11.891 21.663 1.00 94.44 513 TRP A CA 1
ATOM 4071 C C . TRP A 1 513 ? -11.489 11.094 22.351 1.00 94.44 513 TRP A C 1
ATOM 4073 O O . TRP A 1 513 ? -12.483 10.779 21.699 1.00 94.44 513 TRP A O 1
ATOM 4083 N N . ILE A 1 514 ? -11.359 10.818 23.653 1.00 95.19 514 ILE A N 1
ATOM 4084 C CA . ILE A 1 514 ? -12.377 10.104 24.439 1.00 95.19 514 ILE A CA 1
ATOM 4085 C C . ILE A 1 514 ? -13.685 10.897 24.490 1.00 95.19 514 ILE A C 1
ATOM 4087 O O . ILE A 1 514 ? -14.720 10.368 24.095 1.00 95.19 514 ILE A O 1
ATOM 4091 N N . TRP A 1 515 ? -13.650 12.164 24.914 1.00 94.62 515 TRP A N 1
ATOM 4092 C CA . TRP A 1 515 ? -14.847 13.005 25.017 1.00 94.62 515 TRP A CA 1
ATOM 4093 C C . TRP A 1 515 ? -15.550 13.165 23.666 1.00 94.62 515 TRP A C 1
ATOM 4095 O O . TRP A 1 515 ? -16.768 13.020 23.591 1.00 94.62 515 TRP A O 1
ATOM 4105 N N . ARG A 1 516 ? -14.795 13.374 22.578 1.00 94.81 516 ARG A N 1
ATOM 4106 C CA . ARG A 1 516 ? -15.373 13.457 21.230 1.00 94.81 516 ARG A CA 1
ATOM 4107 C C . ARG A 1 516 ? -16.018 12.134 20.804 1.00 94.81 516 ARG A C 1
ATOM 4109 O O . ARG A 1 516 ? -17.093 12.150 20.216 1.00 94.81 516 ARG A O 1
ATOM 4116 N N . ALA A 1 517 ? -15.384 10.996 21.097 1.00 95.06 517 ALA A N 1
ATOM 4117 C CA . ALA A 1 517 ? -15.934 9.678 20.784 1.00 95.06 517 ALA A CA 1
ATOM 4118 C C . ALA A 1 517 ? -17.205 9.365 21.589 1.00 95.06 517 ALA A C 1
ATOM 4120 O O . ALA A 1 517 ? -18.133 8.782 21.034 1.00 95.06 517 ALA A O 1
ATOM 4121 N N . MET A 1 518 ? -17.270 9.789 22.856 1.00 93.50 518 MET A N 1
ATOM 4122 C CA . MET A 1 518 ? -18.476 9.684 23.684 1.00 93.50 518 MET A CA 1
ATOM 4123 C C . MET A 1 518 ? -19.613 10.564 23.149 1.00 93.50 518 MET A C 1
ATOM 4125 O O . MET A 1 518 ? -20.714 10.064 22.948 1.00 93.50 518 MET A O 1
ATOM 4129 N N . GLY A 1 519 ? -19.342 11.829 22.805 1.00 92.75 519 GLY A N 1
ATOM 4130 C CA . GLY A 1 519 ? -20.346 12.711 22.193 1.00 92.75 519 GLY A CA 1
ATOM 4131 C C . GLY A 1 519 ? -20.917 12.139 20.890 1.00 92.75 519 GLY A C 1
ATOM 4132 O O . GLY A 1 519 ? -22.130 12.043 20.734 1.00 92.75 519 GLY A O 1
ATOM 4133 N N . CYS A 1 520 ? -20.061 11.638 19.991 1.00 91.25 520 CYS A N 1
ATOM 4134 C CA . CYS A 1 520 ? -20.520 10.962 18.772 1.00 91.25 520 CYS A CA 1
ATOM 4135 C C . CYS A 1 520 ? -21.262 9.637 19.035 1.00 91.25 520 CYS A C 1
ATOM 4137 O O . CYS A 1 520 ? -22.014 9.189 18.170 1.00 91.25 520 CYS A O 1
ATOM 4139 N N . ALA A 1 521 ? -21.044 8.980 20.179 1.00 90.44 521 ALA A N 1
ATOM 4140 C CA . ALA A 1 521 ? -21.805 7.796 20.565 1.00 90.44 521 ALA A CA 1
ATOM 4141 C C . ALA A 1 521 ? -23.220 8.178 21.035 1.00 90.44 521 ALA A C 1
ATOM 4143 O O . ALA A 1 521 ? -24.199 7.577 20.595 1.00 90.44 521 ALA A O 1
ATOM 4144 N N . GLU A 1 522 ? -23.332 9.228 21.849 1.00 90.06 522 GLU A N 1
ATOM 4145 C CA . GLU A 1 522 ? -24.604 9.778 22.329 1.00 90.06 522 GLU A CA 1
ATOM 4146 C C . GLU A 1 522 ? -25.466 10.338 21.186 1.00 90.06 522 GLU A C 1
ATOM 4148 O O . GLU A 1 522 ? -26.654 10.028 21.113 1.00 90.06 522 GLU A O 1
ATOM 4153 N N . GLU A 1 523 ? -24.870 11.068 20.232 1.00 89.00 523 GLU A N 1
ATOM 4154 C CA . GLU A 1 523 ? -25.533 11.531 18.995 1.00 89.00 523 GLU A CA 1
ATOM 4155 C C . GLU A 1 523 ? -26.119 10.384 18.154 1.00 89.00 523 GLU A C 1
ATOM 4157 O O . GLU A 1 523 ? -27.084 10.574 17.415 1.00 89.00 523 GLU A O 1
ATOM 4162 N N . MET A 1 524 ? -25.529 9.192 18.255 1.00 84.75 524 MET A N 1
ATOM 4163 C CA . MET A 1 524 ? -25.966 7.976 17.567 1.00 84.75 524 MET A CA 1
ATOM 4164 C C . MET A 1 524 ? -26.969 7.149 18.386 1.00 84.75 524 MET A C 1
ATOM 4166 O O . MET A 1 524 ? -27.324 6.040 17.976 1.00 84.75 524 MET A O 1
ATOM 4170 N N . GLU A 1 525 ? -27.436 7.677 19.521 1.00 88.25 525 GLU A N 1
ATOM 4171 C CA . GLU A 1 525 ? -28.318 7.016 20.494 1.00 88.25 525 GLU A CA 1
ATOM 4172 C C . GLU A 1 525 ? -27.682 5.781 21.162 1.00 88.25 525 GLU A C 1
ATOM 4174 O O . GLU A 1 525 ? -28.382 4.926 21.702 1.00 88.25 525 GLU A O 1
ATOM 4179 N N . PHE A 1 526 ? -26.348 5.675 21.162 1.00 82.88 526 PHE A N 1
ATOM 4180 C CA . PHE A 1 526 ? -25.627 4.670 21.942 1.00 82.88 526 PHE A CA 1
ATOM 4181 C C . PHE A 1 526 ? -25.434 5.178 23.376 1.00 82.88 526 PHE A C 1
ATOM 4183 O O . PHE A 1 526 ? -24.349 5.627 23.743 1.00 82.88 526 PHE A O 1
ATOM 4190 N N . THR A 1 527 ? -26.482 5.123 24.199 1.00 71.56 527 THR A N 1
ATOM 4191 C CA . THR A 1 527 ? -26.413 5.503 25.621 1.00 71.56 527 THR A CA 1
ATOM 4192 C C . THR A 1 527 ? -26.422 4.265 26.524 1.00 71.56 527 THR A C 1
ATOM 4194 O O . THR A 1 527 ? -27.501 3.739 26.810 1.00 71.56 527 THR A O 1
ATOM 4197 N N . PRO A 1 528 ? -25.256 3.787 27.008 1.00 68.50 528 PRO A N 1
ATOM 4198 C CA . PRO A 1 528 ? -25.200 2.746 28.030 1.00 68.50 528 PRO A CA 1
ATOM 4199 C C . PRO A 1 528 ? -25.959 3.161 29.292 1.00 68.50 528 PRO A C 1
ATOM 4201 O O . PRO A 1 528 ? -25.926 4.332 29.679 1.00 68.50 528 PRO A O 1
ATOM 4204 N N . GLU A 1 529 ? -26.571 2.204 29.993 1.00 63.44 529 GLU A N 1
ATOM 4205 C CA . GLU A 1 529 ? -27.229 2.496 31.269 1.00 63.44 529 GLU A CA 1
ATOM 4206 C C . GLU A 1 529 ? -26.242 3.146 32.263 1.00 63.44 529 GLU A C 1
ATOM 4208 O O . GLU A 1 529 ? -25.174 2.615 32.594 1.00 63.44 529 GLU A O 1
ATOM 4213 N N . GLY A 1 530 ? -26.595 4.355 32.712 1.00 61.41 530 GLY A N 1
ATOM 4214 C CA . GLY A 1 530 ? -25.760 5.182 33.580 1.00 61.41 530 GLY A CA 1
ATOM 4215 C C . GLY A 1 530 ? -24.503 5.747 32.908 1.00 61.41 530 GLY A C 1
ATOM 4216 O O . GLY A 1 530 ? -23.458 5.798 33.561 1.00 61.41 530 GLY A O 1
ATOM 4217 N N . SER A 1 531 ? -24.541 6.107 31.621 1.00 61.81 531 SER A N 1
ATOM 4218 C CA . SER A 1 531 ? -23.463 6.853 30.956 1.00 61.81 531 SER A CA 1
ATOM 4219 C C . SER A 1 531 ? -23.111 8.156 31.693 1.00 61.81 531 SER A C 1
ATOM 4221 O O . SER A 1 531 ? -23.925 8.722 32.427 1.00 61.81 531 SER A O 1
ATOM 4223 N N . TYR A 1 532 ? -21.883 8.647 31.497 1.00 61.22 532 TYR A N 1
ATOM 4224 C CA . TYR A 1 532 ? -21.554 10.031 31.842 1.00 61.22 532 TYR A CA 1
ATOM 4225 C C . TYR A 1 532 ? -22.452 10.944 30.993 1.00 61.22 532 TYR A C 1
ATOM 4227 O O . TYR A 1 532 ? -22.576 10.714 29.796 1.00 61.22 532 TYR A O 1
ATOM 4235 N N . SER A 1 533 ? -23.112 11.934 31.597 1.00 57.81 533 SER A N 1
ATOM 4236 C CA . SER A 1 533 ? -23.931 12.890 30.843 1.00 57.81 533 SER A CA 1
ATOM 4237 C C . SER A 1 533 ? -23.036 13.994 30.292 1.00 57.81 533 SER A C 1
ATOM 4239 O O . SER A 1 533 ? -22.502 14.785 31.073 1.00 57.81 533 SER A O 1
ATOM 4241 N N . SER A 1 534 ? -22.896 14.085 28.967 1.00 53.81 534 SER A N 1
ATOM 4242 C CA . SER A 1 534 ? -22.177 15.187 28.308 1.00 53.81 534 SER A CA 1
ATOM 4243 C C . SER A 1 534 ? -22.743 16.570 28.654 1.00 53.81 534 SER A C 1
ATOM 4245 O O . SER A 1 534 ? -22.002 17.545 28.686 1.00 53.81 534 SER A O 1
ATOM 4247 N N . ALA A 1 535 ? -24.029 16.658 29.012 1.00 51.28 535 ALA A N 1
ATOM 4248 C CA . ALA A 1 535 ? -24.677 17.890 29.466 1.00 51.28 535 ALA A CA 1
ATOM 4249 C C . ALA A 1 535 ? -24.250 18.359 30.880 1.00 51.28 535 ALA A C 1
ATOM 4251 O O . ALA A 1 535 ? -24.813 19.326 31.394 1.00 51.28 535 ALA A O 1
ATOM 4252 N N . GLY A 1 536 ? -23.312 17.661 31.533 1.00 46.44 536 GLY A N 1
ATOM 4253 C CA . GLY A 1 536 ? -22.784 17.987 32.863 1.00 46.44 536 GLY A CA 1
ATOM 4254 C C . GLY A 1 536 ? -21.318 18.439 32.905 1.00 46.44 536 GLY A C 1
ATOM 4255 O O . GLY A 1 536 ? -20.775 18.509 34.009 1.00 46.44 536 GLY A O 1
ATOM 4256 N N . ILE A 1 537 ? -20.681 18.695 31.753 1.00 40.31 537 ILE A N 1
ATOM 4257 C CA . ILE A 1 537 ? -19.255 19.063 31.615 1.00 40.31 537 ILE A CA 1
ATOM 4258 C C . ILE A 1 537 ? -19.116 20.434 30.938 1.00 40.31 537 ILE A C 1
ATOM 4260 O O . ILE A 1 537 ? -19.750 20.629 29.879 1.00 40.31 537 ILE A O 1
#

Secondary structure (DSSP, 8-state):
-PPPPPP-PPPPTT-HHHHHHH---TT-TTS---GGGEEE-S--TT--S-EEEEETTEEEEE-TTS-EEEEEEE-S-TTTSEEEEEETTSPPTT-HHHHHHHHHHHTT-TT--SEEEES-SSGGGEEEEEEETTTEEEEEEEEE--SSSS-SEEEEEEEEEEEETTEEEEEEEEEES-HHHHHHHEEEE--EEEEE--SS---GGGT---SSS--EEE-GGGSEEEEEEEGGGSHHHHHHHHTTTT--EEEEEEEEEETTEE----SSTTSTT-SS--SSEEEEEEEEEEEEEE-SS--TT-----------S-HHHHHHHHHIIIIIEEEE-SS---TT-PPPTT-EEEE----TTT--EEHHHHHHHHHHHHHHHHHHTT--STHHHHHHHHHHHHHHHHHHHHHT---SSTT---SEE-TTSPBPPGGGGGGSPPP-HHHHHHHHHHHHHHHHHHH-TT-GGGHHHHHHHHHHHHHHHHHHHHH-TT--S--PBP-TTS--B--HHHHHHHHHHHHHHHTTT---TT---GGG-